Protein AF-A0A9Q1MMI4-F1 (afdb_monomer)

Mean predicted aligned error: 13.61 Å

Radius of gyration: 34.66 Å; Cα contacts (8 Å, |Δi|>4): 756; chains: 1; bounding box: 60×64×100 Å

Sequence (615 aa):
MAESQLVHPPLFTYVSMLALLTLVPPFVILMWYTNVHADGSVLQTFNYLKENGLQGLVDIWPRPTAIAGKIIICYALFEATLQLLLPGKRVEGPISPTGHMPVYKANGMAAYTVTLITYLSLWWFGIFNPTIVYDHLGEILSTLNFGSLIFCLLLYIKGHVAPSSTDHGSSGNIIVDFYWGMELYPRIGKHFDIKVFTNCRFGMISWGVLPITYCIKQYEEYGSLSDSMLVHTIITLVYVTKFFWWEAGYWNTMDIAHDRAGFYICWGCLVFLPCIYTSPGMYLVKHPVNLGLQLAIYILVAGVLCVYINYDCDRQRQEFRRTNGKCLVWGKAPSKIVASYTTTTGETKTSLLLTSGWWGLARHFHYVPEILASFFWSVPALFNHFIPYFYVMYLTVLLFDRAKRDDERCKSKYGKYWKKYCEKVNLAKWEPRHGKFRYRHPWVQYLEVGDIARDCAYRIHALNAYINYETQIEQKIRTRIQEPCMKVSTECGHVLKELALAMKTMTYPLTIKVHTENGKLAAENLKSLLQTNSSWEEIIFSEIIPIATVASLLIDIVSYTTKMVESFDQLATLARFKKTNRFAPARIRTGSWKRKRVTPEQNVEGVHHHVIAVE

InterPro domains:
  IPR001171 Sterol biosynthesis ERG24/DHCR-like [PF01222] (64-426)
  IPR018083 Sterol reductase, conserved site [PS01018] (398-421)

Organism: NCBI:txid402998

Structure (mmCIF, N/CA/C/O backbone):
data_AF-A0A9Q1MMI4-F1
#
_entry.id   AF-A0A9Q1MMI4-F1
#
loop_
_atom_site.group_PDB
_atom_site.id
_atom_site.type_symbol
_atom_site.label_atom_id
_atom_site.label_alt_id
_atom_site.label_comp_id
_atom_site.label_asym_id
_atom_site.label_entity_id
_atom_site.label_seq_id
_atom_site.pdbx_PDB_ins_code
_atom_site.Cartn_x
_atom_site.Cartn_y
_atom_site.Cartn_z
_atom_site.occupancy
_atom_site.B_iso_or_equiv
_atom_site.auth_seq_id
_atom_site.auth_comp_id
_atom_site.auth_asym_id
_atom_site.auth_atom_id
_atom_site.pdbx_PDB_model_num
ATOM 1 N N . MET A 1 1 ? -27.975 21.299 -3.632 1.00 27.45 1 MET A N 1
ATOM 2 C CA . MET A 1 1 ? -26.530 21.554 -3.472 1.00 27.45 1 MET A CA 1
ATOM 3 C C . MET A 1 1 ? -26.266 21.718 -1.989 1.00 27.45 1 MET A C 1
ATOM 5 O O . MET A 1 1 ? -26.581 22.762 -1.444 1.00 27.45 1 MET A O 1
ATOM 9 N N . ALA A 1 2 ? -25.824 20.659 -1.316 1.00 25.64 2 ALA A N 1
ATOM 10 C CA . ALA A 1 2 ? -25.261 20.795 0.020 1.00 25.64 2 ALA A CA 1
ATOM 11 C C . ALA A 1 2 ? -23.767 21.027 -0.195 1.00 25.64 2 ALA A C 1
ATOM 13 O O . ALA A 1 2 ? -23.114 20.167 -0.788 1.00 25.64 2 ALA A O 1
ATOM 14 N N . GLU A 1 3 ? -23.257 22.194 0.194 1.00 29.27 3 GLU A N 1
ATOM 15 C CA . GLU A 1 3 ? -21.817 22.420 0.287 1.00 29.27 3 GLU A CA 1
ATOM 16 C C . GLU A 1 3 ? -21.230 21.280 1.118 1.00 29.27 3 GLU A C 1
ATOM 18 O O . GLU A 1 3 ? -21.530 21.133 2.305 1.00 29.27 3 GLU A O 1
ATOM 23 N N . SER A 1 4 ? -20.442 20.411 0.484 1.00 38.03 4 SER A N 1
ATOM 24 C CA . SER A 1 4 ? -19.660 19.441 1.229 1.00 38.03 4 SER A CA 1
ATOM 25 C C . SER A 1 4 ? -18.675 20.252 2.059 1.00 38.03 4 SER A C 1
ATOM 27 O O . SER A 1 4 ? -17.732 20.816 1.502 1.00 38.03 4 SER A O 1
ATOM 29 N N . GLN A 1 5 ? -18.909 20.360 3.368 1.00 38.91 5 GLN A N 1
ATOM 30 C CA . GLN A 1 5 ? -17.916 20.912 4.278 1.00 38.91 5 GLN A CA 1
ATOM 31 C C . GLN A 1 5 ? -16.628 20.112 4.081 1.00 38.91 5 GLN A C 1
ATOM 33 O O . GLN A 1 5 ? -16.548 18.936 4.442 1.00 38.91 5 GLN A O 1
ATOM 38 N N . LEU A 1 6 ? -15.644 20.729 3.428 1.00 51.38 6 LEU A N 1
ATOM 39 C CA . LEU A 1 6 ? -14.312 20.161 3.325 1.00 51.38 6 LEU A CA 1
ATOM 40 C C . LEU A 1 6 ? -13.791 19.998 4.756 1.00 51.38 6 LEU A C 1
ATOM 42 O O . LEU A 1 6 ? -13.877 20.916 5.568 1.00 51.38 6 LEU A O 1
ATOM 46 N N . VAL A 1 7 ? -13.274 18.810 5.070 1.00 52.81 7 VAL A N 1
ATOM 47 C CA . VAL A 1 7 ? -12.761 18.458 6.409 1.00 52.81 7 VAL A CA 1
ATOM 48 C C . VAL A 1 7 ? -11.604 19.380 6.829 1.00 52.81 7 VAL A C 1
ATOM 50 O O . VAL A 1 7 ? -11.346 19.574 8.016 1.00 52.81 7 VAL A O 1
ATOM 53 N N . HIS A 1 8 ? -10.934 19.987 5.849 1.00 59.34 8 HIS A N 1
ATOM 54 C CA . HIS A 1 8 ? -9.879 20.977 6.020 1.00 59.34 8 HIS A CA 1
ATOM 55 C C . HIS A 1 8 ? -10.260 22.301 5.350 1.00 59.34 8 HIS A C 1
ATOM 57 O O . HIS A 1 8 ? -11.076 22.300 4.423 1.00 59.34 8 HIS A O 1
ATOM 63 N N . PRO A 1 9 ? -9.628 23.424 5.748 1.00 73.19 9 PRO A N 1
ATOM 64 C CA . PRO A 1 9 ? -9.779 24.689 5.044 1.00 73.19 9 PRO A CA 1
ATOM 65 C C . PRO A 1 9 ? -9.600 24.494 3.527 1.00 73.19 9 PRO A C 1
ATOM 67 O O . PRO A 1 9 ? -8.668 23.787 3.119 1.00 73.19 9 PRO A O 1
ATOM 70 N N . PRO A 1 10 ? -10.448 25.107 2.679 1.00 74.44 10 PRO A N 1
ATOM 71 C CA . PRO A 1 10 ? -10.407 24.897 1.233 1.00 74.44 10 PRO A CA 1
ATOM 72 C C . PRO A 1 10 ? -9.009 25.125 0.651 1.00 74.44 10 PRO A C 1
ATOM 74 O O . PRO A 1 10 ? -8.507 24.284 -0.088 1.00 74.44 10 PRO A O 1
ATOM 77 N N . LEU A 1 11 ? -8.328 26.195 1.079 1.00 79.25 11 LEU A N 1
ATOM 78 C CA . LEU A 1 11 ? -6.967 26.521 0.648 1.00 79.25 11 LEU A CA 1
ATOM 79 C C . LEU A 1 11 ? -5.979 25.370 0.884 1.00 79.25 11 LEU A C 1
ATOM 81 O O . LEU A 1 11 ? -5.239 25.006 -0.024 1.00 79.25 11 LEU A O 1
ATOM 85 N N . PHE A 1 12 ? -5.993 24.767 2.075 1.00 81.12 12 PHE A N 1
ATOM 86 C CA . PHE A 1 12 ? -5.095 23.659 2.405 1.00 81.12 12 PHE A CA 1
ATOM 87 C C . PHE A 1 12 ? -5.343 22.446 1.500 1.00 81.12 12 PHE A C 1
ATOM 89 O O . PHE A 1 12 ? -4.400 21.834 0.995 1.00 81.12 12 PHE A O 1
ATOM 96 N N . THR A 1 13 ? -6.618 22.144 1.248 1.00 80.94 13 THR A N 1
ATOM 97 C CA . THR A 1 13 ? -7.044 21.052 0.366 1.00 80.94 13 THR A CA 1
ATOM 98 C C . THR A 1 13 ? -6.541 21.263 -1.066 1.00 80.94 13 THR A C 1
ATOM 100 O O . THR A 1 13 ? -5.926 20.362 -1.636 1.00 80.94 13 THR A O 1
ATOM 103 N N . TYR A 1 14 ? -6.724 22.462 -1.628 1.00 86.81 14 TYR A N 1
ATOM 104 C CA . TYR A 1 14 ? -6.260 22.782 -2.982 1.00 86.81 14 TYR A CA 1
ATOM 105 C C . TYR A 1 14 ? -4.735 22.771 -3.099 1.00 86.81 14 TYR A C 1
ATOM 107 O O . TYR A 1 14 ? -4.199 22.194 -4.044 1.00 86.81 14 TYR A O 1
ATOM 115 N N . VAL A 1 15 ? -4.029 23.361 -2.129 1.00 89.00 15 VAL A N 1
ATOM 116 C CA . VAL A 1 15 ? -2.559 23.373 -2.107 1.00 89.00 15 VAL A CA 1
ATOM 117 C C . VAL A 1 15 ? -2.012 21.949 -2.035 1.00 89.00 15 VAL A C 1
ATOM 119 O O . VAL A 1 15 ? -1.090 21.618 -2.774 1.00 89.00 15 VAL A O 1
ATOM 122 N N . SER A 1 16 ? -2.616 21.076 -1.226 1.00 87.81 16 SER A N 1
ATOM 123 C CA . SER A 1 16 ? -2.219 19.664 -1.154 1.00 87.81 16 SER A CA 1
ATOM 124 C C . SER A 1 16 ? -2.451 18.922 -2.472 1.00 87.81 16 SER A C 1
ATOM 126 O O . SER A 1 16 ? -1.577 18.180 -2.914 1.00 87.81 16 SER A O 1
ATOM 128 N N . MET A 1 17 ? -3.586 19.143 -3.143 1.00 91.94 17 MET A N 1
ATOM 129 C CA . MET A 1 17 ? -3.854 18.535 -4.454 1.00 91.94 17 MET A CA 1
ATOM 130 C C . MET A 1 17 ? -2.852 18.990 -5.511 1.00 91.94 17 MET A C 1
ATOM 132 O O . MET A 1 17 ? -2.297 18.156 -6.222 1.00 91.94 17 MET A O 1
ATOM 136 N N . LEU A 1 18 ? -2.589 20.296 -5.593 1.00 92.69 18 LEU A N 1
ATOM 137 C CA . LEU A 1 18 ? -1.631 20.863 -6.539 1.00 92.69 18 LEU A CA 1
ATOM 138 C C . LEU A 1 18 ? -0.205 20.386 -6.258 1.00 92.69 18 LEU A C 1
ATOM 140 O O . LEU A 1 18 ? 0.510 20.028 -7.193 1.00 92.69 18 LEU A O 1
ATOM 144 N N . ALA A 1 19 ? 0.192 20.304 -4.987 1.00 93.38 19 ALA A N 1
ATOM 145 C CA . ALA A 1 19 ? 1.484 19.748 -4.606 1.00 93.38 19 ALA A CA 1
ATOM 146 C C . ALA A 1 19 ? 1.601 18.284 -5.053 1.00 93.38 19 ALA A C 1
ATOM 148 O O . ALA A 1 19 ? 2.596 17.908 -5.663 1.00 93.38 19 ALA A O 1
ATOM 149 N N . LEU A 1 20 ? 0.569 17.461 -4.842 1.00 92.94 20 LEU A N 1
ATOM 150 C CA . LEU A 1 20 ? 0.594 16.063 -5.279 1.00 92.94 20 LEU A CA 1
ATOM 151 C C . LEU A 1 20 ? 0.597 15.920 -6.810 1.00 92.94 20 LEU A C 1
ATOM 153 O O . LEU A 1 20 ? 1.330 15.093 -7.345 1.00 92.94 20 LEU A O 1
ATOM 157 N N . LEU A 1 21 ? -0.168 16.749 -7.523 1.00 94.19 21 LEU A N 1
ATOM 158 C CA . LEU A 1 21 ? -0.199 16.767 -8.991 1.00 94.19 21 LEU A CA 1
ATOM 159 C C . LEU A 1 21 ? 1.153 17.129 -9.610 1.00 94.19 21 LEU A C 1
ATOM 161 O O . LEU A 1 21 ? 1.510 16.595 -10.656 1.00 94.19 21 LEU A O 1
ATOM 165 N N . THR A 1 22 ? 1.893 18.038 -8.980 1.00 93.06 22 THR A N 1
ATOM 166 C CA . THR A 1 22 ? 3.134 18.593 -9.540 1.00 93.06 22 THR A CA 1
ATOM 167 C C . THR A 1 22 ? 4.393 17.888 -9.044 1.00 93.06 22 THR A C 1
ATOM 169 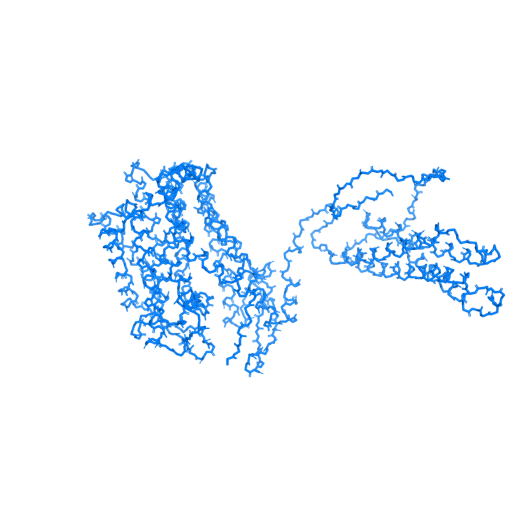O O . THR A 1 22 ? 5.345 17.761 -9.808 1.00 93.06 22 THR A O 1
ATOM 172 N N . LEU A 1 23 ? 4.414 17.396 -7.801 1.00 95.25 23 LEU A N 1
ATOM 173 C CA . LEU A 1 23 ? 5.615 16.819 -7.185 1.00 95.25 23 LEU A CA 1
ATOM 174 C C . LEU A 1 23 ? 5.708 15.298 -7.326 1.00 95.25 23 LEU A C 1
ATOM 176 O O . LEU A 1 23 ? 6.813 14.762 -7.383 1.00 95.25 23 LEU A O 1
ATOM 180 N N . VAL A 1 24 ? 4.581 14.584 -7.396 1.00 96.00 24 VAL A N 1
ATOM 181 C CA . VAL A 1 24 ? 4.601 13.112 -7.434 1.00 96.00 24 VAL A CA 1
ATOM 182 C C . VAL A 1 24 ? 5.086 12.563 -8.789 1.00 96.00 24 VAL A C 1
ATOM 184 O O . VAL A 1 24 ? 5.872 11.612 -8.774 1.00 96.00 24 VAL A O 1
ATOM 187 N N . PRO A 1 25 ? 4.735 13.144 -9.958 1.00 96.00 25 PRO A N 1
ATOM 188 C CA . PRO A 1 25 ? 5.274 12.674 -11.238 1.00 96.00 25 PRO A CA 1
ATOM 189 C C . PRO A 1 25 ? 6.806 12.781 -11.354 1.00 96.00 25 PRO A C 1
ATOM 191 O O . PRO A 1 25 ? 7.426 11.776 -11.716 1.00 96.00 25 PRO A O 1
ATOM 194 N N . PRO A 1 26 ? 7.454 13.908 -10.981 1.00 96.12 26 PRO A N 1
ATOM 195 C CA . PRO A 1 26 ? 8.913 13.968 -10.889 1.00 96.12 26 PRO A CA 1
ATOM 196 C C . PRO A 1 26 ? 9.496 13.042 -9.830 1.00 96.12 26 PRO A C 1
ATOM 198 O O . PRO A 1 26 ? 10.546 12.445 -10.056 1.00 96.12 26 PRO A O 1
ATOM 201 N N . PHE A 1 27 ? 8.811 12.869 -8.698 1.00 96.94 27 PHE A N 1
ATOM 202 C CA . PHE A 1 27 ? 9.264 11.955 -7.657 1.00 96.94 27 PHE A CA 1
ATOM 203 C C . PHE A 1 27 ? 9.399 10.508 -8.160 1.00 96.94 27 PHE A C 1
ATOM 205 O O . PHE A 1 27 ? 10.366 9.841 -7.809 1.00 96.94 27 PHE A O 1
ATOM 212 N N . VAL A 1 28 ? 8.500 10.032 -9.029 1.00 97.69 28 VAL A N 1
ATOM 213 C CA . VAL A 1 28 ? 8.619 8.703 -9.665 1.00 97.69 28 VAL A CA 1
ATOM 214 C C . VAL A 1 28 ? 9.913 8.574 -10.476 1.00 97.69 28 VAL A C 1
ATOM 216 O O . VAL A 1 28 ? 10.613 7.567 -10.364 1.00 97.69 28 VAL A O 1
ATOM 219 N N . ILE A 1 29 ? 10.262 9.599 -11.257 1.00 97.69 29 ILE A N 1
ATOM 220 C CA . ILE A 1 29 ? 11.496 9.610 -12.054 1.00 97.69 29 ILE A CA 1
ATOM 221 C C . ILE A 1 29 ? 12.725 9.649 -11.150 1.00 97.69 29 ILE A C 1
ATOM 223 O O . ILE A 1 29 ? 13.668 8.893 -11.367 1.00 97.69 29 ILE A O 1
ATOM 227 N N . LEU A 1 30 ? 12.687 10.459 -10.090 1.00 97.38 30 LEU A N 1
ATOM 228 C CA . LEU A 1 30 ? 13.745 10.503 -9.082 1.00 97.38 30 LEU A CA 1
ATOM 229 C C . LEU A 1 30 ? 13.938 9.156 -8.395 1.00 97.38 30 LEU A C 1
ATOM 231 O O . LEU A 1 30 ? 15.073 8.744 -8.168 1.00 97.38 30 LEU A O 1
ATOM 235 N N . MET A 1 31 ? 12.847 8.454 -8.090 1.00 97.62 31 MET A N 1
ATOM 236 C CA . MET A 1 31 ? 12.904 7.128 -7.492 1.00 97.62 31 MET A CA 1
ATOM 237 C C . MET A 1 31 ? 13.639 6.159 -8.425 1.00 97.62 31 MET A C 1
ATOM 239 O O . MET A 1 31 ? 14.602 5.509 -8.014 1.00 97.62 31 MET A O 1
ATOM 243 N N . TRP A 1 32 ? 13.220 6.086 -9.692 1.00 98.00 32 TRP A N 1
ATOM 244 C CA . TRP A 1 32 ? 13.869 5.240 -10.694 1.00 98.00 32 TRP A CA 1
ATOM 245 C C . TRP A 1 32 ? 15.351 5.594 -10.865 1.00 98.00 32 TRP A C 1
ATOM 247 O O . TRP A 1 32 ? 16.204 4.715 -10.736 1.00 98.00 32 TRP A O 1
ATOM 257 N N . TYR A 1 33 ? 15.666 6.877 -11.059 1.00 97.94 33 TYR A N 1
ATOM 258 C CA . TYR A 1 33 ? 17.038 7.357 -11.210 1.00 97.94 33 TYR A CA 1
ATOM 259 C C . TYR A 1 33 ? 17.899 6.981 -10.001 1.00 97.94 33 TYR A C 1
ATOM 261 O O . TYR A 1 33 ? 18.999 6.458 -10.162 1.00 97.94 33 TYR A O 1
ATOM 269 N N . THR A 1 34 ? 17.369 7.159 -8.786 1.00 97.69 34 THR A N 1
ATOM 270 C CA . THR A 1 34 ? 18.082 6.809 -7.553 1.00 97.69 34 THR A CA 1
ATOM 271 C C . THR A 1 34 ? 18.471 5.332 -7.548 1.00 97.69 34 THR A C 1
ATOM 273 O O . THR A 1 34 ? 19.608 5.006 -7.234 1.00 97.69 34 THR A O 1
ATOM 276 N N . ASN A 1 35 ? 17.559 4.432 -7.928 1.00 96.88 35 ASN A N 1
ATOM 277 C CA . ASN A 1 35 ? 17.810 2.985 -7.893 1.00 96.88 35 ASN A CA 1
ATOM 278 C C . ASN A 1 35 ? 18.727 2.513 -9.016 1.00 96.88 35 ASN A C 1
ATOM 280 O O . ASN A 1 35 ? 19.557 1.638 -8.796 1.00 96.88 35 ASN A O 1
ATOM 284 N N . VAL A 1 36 ? 18.552 3.061 -10.218 1.00 95.50 36 VAL A N 1
ATOM 285 C CA . VAL A 1 36 ? 19.200 2.537 -11.424 1.00 95.50 36 VAL A CA 1
ATOM 286 C C . VAL A 1 36 ? 20.511 3.259 -11.731 1.00 95.50 36 VAL A C 1
ATOM 288 O O . VAL A 1 36 ? 21.444 2.622 -12.213 1.00 95.50 36 VAL A O 1
ATOM 291 N N . HIS A 1 37 ? 20.618 4.556 -11.448 1.00 95.69 37 HIS A N 1
ATOM 292 C CA . HIS A 1 37 ? 21.757 5.386 -11.857 1.00 95.69 37 HIS A CA 1
ATOM 293 C C . HIS A 1 37 ? 22.574 5.955 -10.695 1.00 95.69 37 HIS A C 1
ATOM 295 O O . HIS A 1 37 ? 23.747 6.249 -10.895 1.00 95.69 37 HIS A O 1
ATOM 301 N N . ALA A 1 38 ? 22.000 6.068 -9.494 1.00 96.12 38 ALA A N 1
ATOM 302 C CA . ALA A 1 38 ? 22.692 6.599 -8.315 1.00 96.12 38 ALA A CA 1
ATOM 303 C C . ALA A 1 38 ? 22.965 5.536 -7.236 1.00 96.12 38 ALA A C 1
ATOM 305 O O . ALA A 1 38 ? 23.003 5.864 -6.051 1.00 96.12 38 ALA A O 1
ATOM 306 N N . ASP A 1 39 ? 23.091 4.263 -7.631 1.00 94.25 39 ASP A N 1
ATOM 307 C CA . ASP A 1 39 ? 23.449 3.137 -6.746 1.00 94.25 39 ASP A CA 1
ATOM 308 C C . ASP A 1 39 ? 22.513 2.963 -5.525 1.00 94.25 39 ASP A C 1
ATOM 310 O O . ASP A 1 39 ? 22.891 2.514 -4.450 1.00 94.25 39 ASP A O 1
ATOM 314 N N . GLY A 1 40 ? 21.256 3.401 -5.648 1.00 94.62 40 GLY A N 1
ATOM 315 C CA . GLY A 1 40 ? 20.288 3.467 -4.548 1.00 94.62 40 GLY A CA 1
ATOM 316 C C . GLY A 1 40 ? 20.571 4.538 -3.486 1.00 94.62 40 GLY A C 1
ATOM 317 O O . GLY A 1 40 ? 19.854 4.619 -2.483 1.00 94.62 40 GLY A O 1
ATOM 318 N N . SER A 1 41 ? 21.570 5.394 -3.697 1.00 96.50 41 SER A N 1
ATOM 319 C CA . SER A 1 41 ? 21.953 6.465 -2.786 1.00 96.50 41 SER A CA 1
ATOM 320 C C . SER A 1 41 ? 21.166 7.758 -3.055 1.00 96.50 41 SER A C 1
ATOM 322 O O . SER A 1 41 ? 21.362 8.485 -4.037 1.00 96.50 41 SER A O 1
ATOM 324 N N . VAL A 1 42 ? 20.322 8.110 -2.083 1.00 95.81 42 VAL A N 1
ATOM 325 C CA . VAL A 1 42 ? 19.590 9.387 -2.050 1.00 95.81 42 VAL A CA 1
ATOM 326 C C . VAL A 1 42 ? 20.550 10.580 -2.002 1.00 95.81 42 VAL A C 1
ATOM 328 O O . VAL A 1 42 ? 20.270 11.612 -2.604 1.00 95.81 42 VAL A O 1
ATOM 331 N N . LEU A 1 43 ? 21.700 10.441 -1.330 1.00 96.38 43 LEU A N 1
ATOM 332 C CA . LEU A 1 43 ? 22.682 11.520 -1.198 1.00 96.38 43 LEU A CA 1
ATOM 333 C C . LEU A 1 43 ? 23.320 11.877 -2.546 1.00 96.38 43 LEU A C 1
ATOM 335 O O . LEU A 1 43 ? 23.412 13.050 -2.882 1.00 96.38 43 LEU A O 1
ATOM 339 N N . GLN A 1 44 ? 23.705 10.873 -3.335 1.00 96.44 44 GLN A N 1
ATOM 340 C CA . GLN A 1 44 ? 24.211 11.068 -4.702 1.00 96.44 44 GLN A CA 1
ATOM 341 C C . GLN A 1 44 ? 23.176 11.771 -5.588 1.00 96.44 44 GLN A C 1
ATOM 343 O O . GLN A 1 44 ? 23.505 12.750 -6.253 1.00 96.44 44 GLN A O 1
ATOM 348 N N . THR A 1 45 ? 21.913 11.335 -5.538 1.00 96.75 45 THR A N 1
ATOM 349 C CA . THR A 1 45 ? 20.827 11.986 -6.289 1.00 96.75 45 THR A CA 1
ATOM 350 C C . THR A 1 45 ? 20.633 13.437 -5.844 1.00 96.75 45 THR A C 1
ATOM 352 O O . THR A 1 45 ? 20.527 14.336 -6.675 1.00 96.75 45 THR A O 1
ATOM 355 N N . PHE A 1 46 ? 20.639 13.694 -4.534 1.00 96.44 46 PHE A N 1
ATOM 356 C CA . PHE A 1 46 ? 20.516 15.042 -3.987 1.00 96.44 46 PHE A CA 1
ATOM 357 C C . PHE A 1 46 ? 21.691 15.945 -4.383 1.00 96.44 46 PHE A C 1
ATOM 359 O O . PHE A 1 46 ? 21.462 17.077 -4.799 1.00 96.44 46 PHE A O 1
ATOM 366 N N . ASN A 1 47 ? 22.930 15.456 -4.291 1.00 97.38 47 ASN A N 1
ATOM 367 C CA . ASN A 1 47 ? 24.120 16.212 -4.680 1.00 97.38 47 ASN A CA 1
ATOM 368 C C . ASN A 1 47 ? 24.091 16.552 -6.172 1.00 97.38 47 ASN A C 1
ATOM 370 O O . ASN A 1 47 ? 24.282 17.711 -6.525 1.00 97.38 47 ASN A O 1
ATOM 374 N N . TYR A 1 48 ? 23.733 15.587 -7.024 1.00 97.00 48 TYR A N 1
ATOM 375 C CA . TYR A 1 48 ? 23.575 15.815 -8.459 1.00 97.00 48 TYR A CA 1
ATOM 376 C C . TYR A 1 48 ? 22.542 16.915 -8.759 1.00 97.00 48 TYR A C 1
ATOM 378 O O . TYR A 1 48 ? 22.815 17.833 -9.533 1.00 97.00 48 TYR A O 1
ATOM 386 N N . LEU A 1 49 ? 21.371 16.877 -8.113 1.00 96.75 49 LEU A N 1
ATOM 387 C CA . LEU A 1 49 ? 20.349 17.920 -8.273 1.00 96.75 49 LEU A CA 1
ATOM 388 C C . LEU A 1 49 ? 20.783 19.266 -7.689 1.00 96.75 49 LEU A C 1
ATOM 390 O O . LEU A 1 49 ? 20.423 20.311 -8.220 1.00 96.75 49 LEU A O 1
ATOM 394 N N . LYS A 1 50 ? 21.545 19.265 -6.594 1.00 96.69 50 LYS A N 1
ATOM 395 C CA . LYS A 1 50 ? 22.072 20.486 -5.980 1.00 96.69 50 LYS A CA 1
ATOM 396 C C . LYS A 1 50 ? 23.092 21.170 -6.890 1.00 96.69 50 LYS A C 1
ATOM 398 O O . LYS A 1 50 ? 23.087 22.393 -6.978 1.00 96.69 50 LYS A O 1
ATOM 403 N N . GLU A 1 51 ? 23.944 20.394 -7.551 1.00 97.06 51 GLU A N 1
ATOM 404 C CA . GLU A 1 51 ? 24.971 20.890 -8.472 1.00 97.06 51 GLU A CA 1
ATOM 405 C C . GLU A 1 51 ? 24.370 21.405 -9.785 1.00 97.06 51 GLU A C 1
ATOM 407 O O . GLU A 1 51 ? 24.787 22.449 -10.279 1.00 97.06 51 GLU A O 1
ATOM 412 N N . ASN A 1 52 ? 23.357 20.718 -10.321 1.00 96.00 52 ASN A N 1
ATOM 413 C CA . ASN A 1 52 ? 22.800 21.003 -11.650 1.00 96.00 52 ASN A CA 1
ATOM 414 C C . ASN A 1 52 ? 21.449 21.750 -11.618 1.00 96.00 52 ASN A C 1
ATOM 416 O O . ASN A 1 52 ? 20.898 22.108 -12.661 1.00 96.00 52 ASN A O 1
ATOM 420 N N . GLY A 1 53 ? 20.880 21.989 -10.434 1.00 93.69 53 GLY A N 1
ATOM 421 C CA . GLY A 1 53 ? 19.600 22.674 -10.254 1.00 93.69 53 GLY A CA 1
ATOM 422 C C . GLY A 1 53 ? 18.447 22.021 -11.027 1.00 93.69 53 GLY A C 1
ATOM 423 O O . GLY A 1 53 ? 18.331 20.798 -11.115 1.00 93.69 53 GLY A O 1
ATOM 424 N N . LEU A 1 54 ? 17.579 22.853 -11.614 1.00 91.69 54 LEU A N 1
ATOM 425 C CA . LEU A 1 54 ? 16.461 22.387 -12.447 1.00 91.69 54 LEU A CA 1
ATOM 426 C C . LEU A 1 54 ? 16.927 21.670 -13.719 1.00 91.69 54 LEU A C 1
ATOM 428 O O . LEU A 1 54 ? 16.228 20.772 -14.184 1.00 91.69 54 LEU A O 1
ATOM 432 N N . GLN A 1 55 ? 18.094 22.035 -14.260 1.00 94.88 55 GLN A N 1
ATOM 433 C CA . GLN A 1 55 ? 18.643 21.368 -15.437 1.00 94.88 55 GLN A CA 1
ATOM 434 C C . GLN A 1 55 ? 18.965 19.907 -15.119 1.00 94.88 55 GLN A C 1
ATOM 436 O O . GLN A 1 55 ? 18.593 19.035 -15.891 1.00 94.88 55 GLN A O 1
ATOM 441 N N . GLY A 1 56 ? 19.489 19.625 -13.921 1.00 94.31 56 GLY A N 1
ATOM 442 C CA . GLY A 1 56 ? 19.689 18.253 -13.456 1.00 94.31 56 GLY A CA 1
ATOM 443 C C . GLY A 1 56 ? 18.404 17.421 -13.470 1.00 94.31 56 GLY A C 1
ATOM 444 O O . GLY A 1 56 ? 18.421 16.272 -13.895 1.00 94.31 56 GLY A O 1
ATOM 445 N N . LEU A 1 57 ? 17.261 17.992 -13.070 1.00 93.62 57 LEU A N 1
ATOM 446 C CA . LEU A 1 57 ? 15.977 17.280 -13.135 1.00 93.62 57 LEU A CA 1
ATOM 447 C C . LEU A 1 57 ? 15.541 16.993 -14.583 1.00 93.62 57 LEU A C 1
ATOM 449 O O . LEU A 1 57 ? 14.949 15.949 -14.849 1.00 93.62 57 LEU A O 1
ATOM 453 N N . VAL A 1 58 ? 15.819 17.912 -15.509 1.00 95.12 58 VAL A N 1
ATOM 454 C CA . VAL A 1 58 ? 15.548 17.725 -16.942 1.00 95.12 58 VAL A CA 1
ATOM 455 C C . VAL A 1 58 ? 16.473 16.660 -17.534 1.00 95.12 58 VAL A C 1
ATOM 457 O O . VAL A 1 58 ? 16.013 15.828 -18.312 1.00 95.12 58 VAL A O 1
ATOM 460 N N . ASP A 1 59 ? 17.743 16.651 -17.133 1.00 94.94 59 ASP A N 1
ATOM 461 C CA . ASP A 1 59 ? 18.771 15.748 -17.652 1.00 94.94 59 ASP A CA 1
ATOM 462 C C . ASP A 1 59 ? 18.532 14.293 -17.235 1.00 94.94 59 ASP A C 1
ATOM 464 O O . ASP A 1 59 ? 18.729 13.381 -18.037 1.00 94.94 59 ASP A O 1
ATOM 468 N N . ILE A 1 60 ? 18.045 14.057 -16.010 1.00 96.00 60 ILE A N 1
ATOM 469 C CA . ILE A 1 60 ? 17.691 12.700 -15.565 1.00 96.00 60 ILE A CA 1
ATOM 470 C C . ILE A 1 60 ? 16.383 12.191 -16.167 1.00 96.00 60 ILE A C 1
ATOM 472 O O . ILE A 1 60 ? 16.100 11.002 -16.042 1.00 96.00 60 ILE A O 1
ATOM 476 N N . TRP A 1 61 ? 15.550 13.061 -16.748 1.00 97.12 61 TRP A N 1
ATOM 477 C CA . TRP A 1 61 ? 14.214 12.692 -17.203 1.00 97.12 61 TRP A CA 1
ATOM 478 C C . TRP A 1 61 ? 14.275 12.005 -18.573 1.00 97.12 61 TRP A C 1
ATOM 480 O O . TRP A 1 61 ? 14.474 12.674 -19.593 1.00 97.12 61 TRP A O 1
ATOM 490 N N . PRO A 1 62 ? 14.021 10.686 -18.666 1.00 96.44 62 PRO A N 1
ATOM 491 C CA . PRO A 1 62 ? 14.116 9.988 -19.940 1.00 96.44 62 PRO A CA 1
ATOM 492 C C . PRO A 1 62 ? 13.015 10.467 -20.880 1.00 96.44 62 PRO A C 1
ATOM 494 O O . PRO A 1 62 ? 11.853 10.600 -20.483 1.00 96.44 62 PRO A O 1
ATOM 497 N N . ARG A 1 63 ? 13.340 10.723 -22.145 1.00 95.69 63 ARG A N 1
ATOM 498 C CA . ARG A 1 63 ? 12.316 11.111 -23.120 1.00 95.69 63 ARG A CA 1
ATOM 499 C C . ARG A 1 63 ? 11.443 9.900 -23.464 1.00 95.69 63 ARG A C 1
ATOM 501 O O . ARG A 1 63 ? 11.981 8.806 -23.611 1.00 95.69 63 ARG A O 1
ATOM 508 N N . PRO A 1 64 ? 10.118 10.065 -23.622 1.00 95.62 64 PRO A N 1
ATOM 509 C CA . PRO A 1 64 ? 9.266 8.998 -24.135 1.00 95.62 64 PRO A CA 1
ATOM 510 C C . PRO A 1 64 ? 9.780 8.473 -25.481 1.00 95.62 64 PRO A C 1
ATOM 512 O O . PRO A 1 64 ? 10.054 9.259 -26.391 1.00 95.62 64 PRO A O 1
ATOM 515 N N . THR A 1 65 ? 9.893 7.153 -25.618 1.00 96.94 65 THR A N 1
ATOM 516 C CA . THR A 1 65 ? 10.387 6.501 -26.839 1.00 96.94 65 THR A CA 1
ATOM 517 C C . THR A 1 65 ? 9.320 5.622 -27.480 1.00 96.94 65 THR A C 1
ATOM 519 O O . THR A 1 65 ? 8.372 5.160 -26.839 1.00 96.94 65 THR A O 1
ATOM 522 N N . ALA A 1 66 ? 9.488 5.340 -28.775 1.00 97.00 66 ALA A N 1
ATOM 523 C CA . ALA A 1 66 ? 8.611 4.415 -29.488 1.00 97.00 66 ALA A CA 1
ATOM 524 C C . ALA A 1 66 ? 8.704 2.979 -28.938 1.00 97.00 66 ALA A C 1
ATOM 526 O O . ALA A 1 66 ? 7.727 2.239 -29.016 1.00 97.00 66 ALA A O 1
ATOM 527 N N . ILE A 1 67 ? 9.855 2.584 -28.380 1.00 97.19 67 ILE A N 1
ATOM 528 C CA . ILE A 1 67 ? 10.051 1.262 -27.765 1.00 97.19 67 ILE A CA 1
ATOM 529 C C . ILE A 1 67 ? 9.206 1.160 -26.495 1.00 97.19 67 ILE A C 1
ATOM 531 O O . ILE A 1 67 ? 8.367 0.264 -26.397 1.00 97.19 67 ILE A O 1
ATOM 535 N N . ALA A 1 68 ? 9.345 2.124 -25.580 1.00 97.88 68 ALA A N 1
ATOM 536 C CA . ALA A 1 68 ? 8.531 2.199 -24.372 1.00 97.88 68 ALA A CA 1
ATOM 537 C C . ALA A 1 68 ? 7.029 2.231 -24.699 1.00 97.88 68 ALA A C 1
ATOM 539 O O . ALA A 1 68 ? 6.251 1.457 -24.141 1.00 97.88 68 ALA A O 1
ATOM 540 N N . GLY A 1 69 ? 6.626 3.058 -25.672 1.00 97.94 69 GLY A N 1
ATOM 541 C CA . GLY A 1 69 ? 5.244 3.123 -26.149 1.00 97.94 69 GLY A CA 1
ATOM 542 C C . GLY A 1 69 ? 4.719 1.780 -26.667 1.00 97.94 69 GLY A C 1
ATOM 54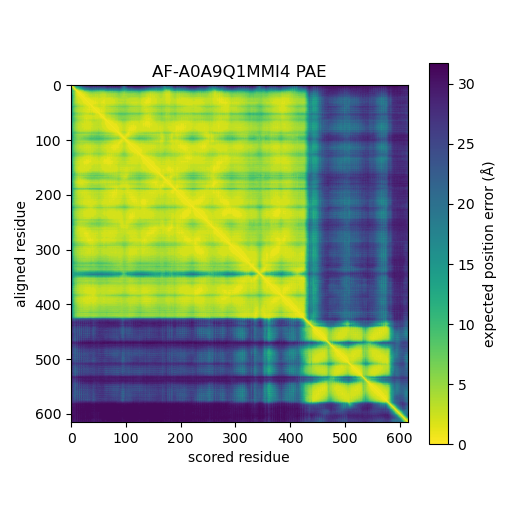3 O O . GLY A 1 69 ? 3.618 1.375 -26.298 1.00 97.94 69 GLY A O 1
ATOM 544 N N . LYS A 1 70 ? 5.509 1.049 -27.468 1.00 97.81 70 LYS A N 1
ATOM 545 C CA . LYS A 1 70 ? 5.144 -0.294 -27.953 1.00 97.81 70 LYS A CA 1
ATOM 546 C C . LYS A 1 70 ? 4.964 -1.284 -26.804 1.00 97.81 70 LYS A C 1
ATOM 548 O O . LYS A 1 70 ? 3.959 -1.985 -26.789 1.00 97.81 70 LYS A O 1
ATOM 553 N N . ILE A 1 71 ? 5.888 -1.320 -25.841 1.00 97.94 71 ILE A N 1
ATOM 554 C CA . ILE A 1 71 ? 5.801 -2.215 -24.674 1.00 97.94 71 ILE A CA 1
ATOM 555 C C . ILE A 1 71 ? 4.507 -1.945 -23.897 1.00 97.94 71 ILE A C 1
ATOM 557 O O . ILE A 1 71 ? 3.732 -2.868 -23.647 1.00 97.94 71 ILE A O 1
ATOM 561 N N . ILE A 1 72 ? 4.236 -0.674 -23.583 1.00 98.38 72 ILE A N 1
ATOM 562 C CA . ILE A 1 72 ? 3.045 -0.257 -22.834 1.00 98.38 72 ILE A CA 1
ATOM 563 C C . ILE A 1 72 ? 1.765 -0.616 -23.590 1.00 98.38 72 ILE A C 1
ATOM 565 O O . ILE A 1 72 ? 0.855 -1.190 -22.998 1.00 98.38 72 ILE A O 1
ATOM 569 N N . ILE A 1 73 ? 1.680 -0.292 -24.885 1.00 98.31 73 ILE A N 1
ATOM 570 C CA . ILE A 1 73 ? 0.479 -0.537 -25.693 1.00 98.31 73 ILE A CA 1
ATOM 571 C C . ILE A 1 73 ? 0.239 -2.038 -25.862 1.00 98.31 73 ILE A C 1
ATOM 573 O O . ILE A 1 73 ? -0.888 -2.486 -25.666 1.00 98.31 73 ILE A O 1
ATOM 577 N N . CYS A 1 74 ? 1.270 -2.827 -26.176 1.00 97.94 74 CYS A N 1
ATOM 578 C CA . CYS A 1 74 ? 1.137 -4.279 -26.300 1.00 97.94 74 CYS A CA 1
ATOM 579 C C . CYS A 1 74 ? 0.655 -4.908 -24.989 1.00 97.94 74 CYS A C 1
ATOM 581 O O . CYS A 1 74 ? -0.291 -5.693 -25.006 1.00 97.94 74 CYS A O 1
ATOM 583 N N . TYR A 1 75 ? 1.245 -4.518 -23.856 1.00 98.38 75 TYR A N 1
ATOM 584 C CA . TYR A 1 75 ? 0.816 -4.981 -22.538 1.00 98.38 75 TYR A CA 1
ATOM 585 C C . TYR A 1 75 ? -0.624 -4.548 -22.216 1.00 98.38 75 TYR A C 1
ATOM 587 O O . TYR A 1 75 ? -1.454 -5.379 -21.855 1.00 98.38 75 TYR A O 1
ATOM 595 N N . ALA A 1 76 ? -0.965 -3.272 -22.427 1.00 98.44 76 ALA A N 1
ATOM 596 C CA . ALA A 1 76 ? -2.309 -2.747 -22.190 1.00 98.44 76 ALA A CA 1
ATOM 597 C C . ALA A 1 76 ? -3.373 -3.469 -23.027 1.00 98.44 76 ALA A C 1
ATOM 599 O O . ALA A 1 76 ? -4.429 -3.826 -22.507 1.00 98.44 76 ALA A O 1
ATOM 600 N N . LEU A 1 77 ? -3.101 -3.691 -24.316 1.00 98.50 77 LEU A N 1
ATOM 601 C CA . LEU A 1 77 ? -4.007 -4.394 -25.222 1.00 98.50 77 LEU A CA 1
ATOM 602 C C . LEU A 1 77 ? -4.150 -5.866 -24.843 1.00 98.50 77 LEU A C 1
ATOM 604 O O . LEU A 1 77 ? -5.264 -6.391 -24.879 1.00 98.50 77 LEU A O 1
ATOM 608 N N . PHE A 1 78 ? -3.058 -6.522 -24.449 1.00 98.56 78 PHE A N 1
ATOM 609 C CA . PHE A 1 78 ? -3.092 -7.897 -23.966 1.00 98.56 78 PHE A CA 1
ATOM 610 C C . PHE A 1 78 ? -3.981 -8.013 -22.721 1.00 98.56 78 PHE A C 1
ATOM 612 O O . PHE A 1 78 ? -4.952 -8.769 -22.723 1.00 98.56 78 PHE A O 1
ATOM 619 N N . GLU A 1 79 ? -3.754 -7.176 -21.710 1.00 98.56 79 GLU A N 1
ATOM 620 C CA . GLU A 1 79 ? -4.550 -7.169 -20.480 1.00 98.56 79 GLU A CA 1
ATOM 621 C C . GLU A 1 79 ? -6.018 -6.786 -20.708 1.00 98.56 79 GLU A C 1
ATOM 623 O O . GLU A 1 79 ? -6.931 -7.377 -20.120 1.00 98.56 79 GLU A O 1
ATOM 628 N N . ALA A 1 80 ? -6.282 -5.836 -21.608 1.00 98.25 80 ALA A N 1
ATOM 629 C CA . ALA A 1 80 ? -7.641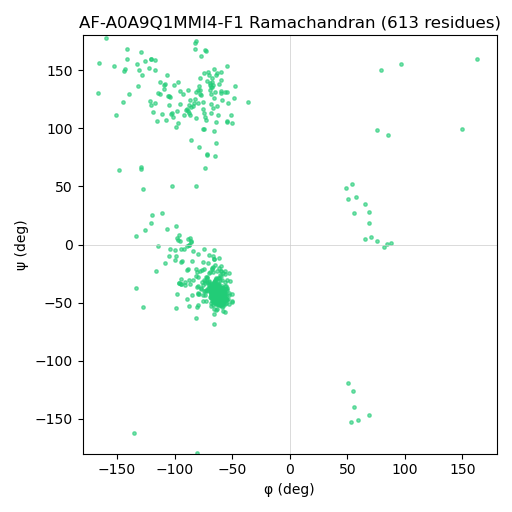 -5.464 -21.992 1.00 98.25 80 ALA A CA 1
ATOM 630 C C . ALA A 1 80 ? -8.362 -6.629 -22.686 1.00 98.25 80 ALA A C 1
ATOM 632 O O . ALA A 1 80 ? -9.536 -6.898 -22.410 1.00 98.25 80 ALA A O 1
ATOM 633 N N . THR A 1 81 ? -7.642 -7.358 -23.542 1.00 98.38 81 THR A N 1
ATOM 634 C CA . THR A 1 81 ? -8.139 -8.560 -24.218 1.00 98.38 81 THR A CA 1
ATOM 635 C C . THR A 1 81 ? -8.473 -9.643 -23.199 1.00 98.38 81 THR A C 1
ATOM 637 O O . THR A 1 81 ? -9.574 -10.191 -23.237 1.00 98.38 81 THR A O 1
ATOM 640 N N . LEU A 1 82 ? -7.598 -9.905 -22.225 1.00 98.31 82 LEU A N 1
ATOM 641 C CA . LEU A 1 82 ? -7.871 -10.877 -21.164 1.00 98.31 82 LEU A CA 1
ATOM 642 C C . LEU A 1 82 ? -9.062 -10.460 -20.291 1.00 98.31 82 LEU A C 1
ATOM 644 O O . LEU A 1 82 ? -9.936 -11.284 -20.004 1.00 98.31 82 LEU A O 1
ATOM 648 N N . GLN A 1 83 ? -9.169 -9.176 -19.928 1.00 97.56 83 GLN A N 1
ATOM 649 C CA . GLN A 1 83 ? -10.325 -8.655 -19.195 1.00 97.56 83 GLN A CA 1
ATOM 650 C C . GLN A 1 83 ? -11.633 -8.930 -19.943 1.00 97.56 83 GLN A C 1
ATOM 652 O O . GLN A 1 83 ? -12.605 -9.370 -19.323 1.00 97.56 83 GLN A O 1
ATOM 657 N N . LEU A 1 84 ? -11.675 -8.716 -21.259 1.00 96.69 84 LEU A N 1
ATOM 658 C CA . LEU A 1 84 ? -12.885 -8.875 -22.068 1.00 96.69 84 LEU A CA 1
ATOM 659 C C . LEU A 1 84 ? -13.193 -10.327 -22.434 1.00 96.69 84 LEU A C 1
ATOM 661 O O . LEU A 1 84 ? -14.350 -10.734 -22.318 1.00 96.69 84 LEU A O 1
ATOM 665 N N . LEU A 1 85 ? -12.189 -11.118 -22.807 1.00 96.75 85 LEU A N 1
ATOM 666 C CA . LEU A 1 85 ? -12.392 -12.435 -23.410 1.00 96.75 85 LEU A CA 1
ATOM 667 C C . LEU A 1 85 ? -12.355 -13.586 -22.406 1.00 96.75 85 LEU A C 1
ATOM 669 O O . LEU A 1 85 ? -13.110 -14.542 -22.571 1.00 96.75 85 LEU A O 1
ATOM 673 N N . LEU A 1 86 ? -11.547 -13.512 -21.339 1.00 97.31 86 LEU A N 1
ATOM 674 C CA . LEU A 1 86 ? -11.477 -14.630 -20.394 1.00 97.31 86 LEU A CA 1
ATOM 675 C C . LEU A 1 86 ? -12.804 -14.806 -19.643 1.00 97.31 86 LEU A C 1
ATOM 677 O O . LEU A 1 86 ? -13.382 -13.806 -19.187 1.00 97.31 86 LEU A O 1
ATOM 681 N N . PRO A 1 87 ? -13.279 -16.051 -19.462 1.00 96.31 87 PRO A N 1
ATOM 682 C CA . PRO A 1 87 ? -14.488 -16.323 -18.701 1.00 96.31 87 PRO A CA 1
ATOM 683 C C . PRO A 1 87 ? -14.284 -15.964 -17.226 1.00 96.31 87 PRO A C 1
ATOM 685 O O . PRO A 1 87 ? -13.180 -16.023 -16.688 1.00 96.31 87 PRO A O 1
ATOM 688 N N . GLY A 1 88 ? -15.366 -15.588 -16.555 1.00 95.00 88 GLY A N 1
ATOM 689 C CA . GLY A 1 88 ? -15.338 -15.246 -15.139 1.00 95.00 88 GLY A CA 1
ATOM 690 C C . GLY A 1 88 ? -16.738 -15.192 -14.560 1.00 95.00 88 GLY A C 1
ATOM 691 O O . GLY A 1 88 ? -17.715 -14.987 -15.282 1.00 95.00 88 GLY A O 1
ATOM 692 N N . LYS A 1 89 ? -16.845 -15.379 -13.245 1.00 95.25 89 LYS A N 1
ATOM 693 C CA . LYS A 1 89 ? -18.139 -15.313 -12.558 1.00 95.25 89 LYS A CA 1
ATOM 694 C C . LYS A 1 89 ? -18.647 -13.872 -12.561 1.00 95.25 89 LYS A C 1
ATOM 696 O O . LYS A 1 89 ? -17.873 -12.942 -12.331 1.00 95.25 89 LYS A O 1
ATOM 701 N N . ARG A 1 90 ? -19.947 -13.686 -12.793 1.00 95.56 90 ARG A N 1
ATOM 702 C CA . ARG A 1 90 ? -20.606 -12.390 -12.601 1.00 95.56 90 ARG A CA 1
ATOM 703 C C . ARG A 1 90 ? -20.638 -12.073 -11.107 1.00 95.56 90 ARG A C 1
ATOM 705 O O . ARG A 1 90 ? -21.067 -12.910 -10.318 1.00 95.56 90 ARG A O 1
ATOM 712 N N . VAL A 1 91 ? -20.203 -10.876 -10.737 1.00 94.56 91 VAL A N 1
ATOM 713 C CA . VAL A 1 91 ? -20.202 -10.393 -9.352 1.00 94.56 91 VAL A CA 1
ATOM 714 C C . VAL A 1 91 ? -20.802 -8.999 -9.313 1.00 94.56 91 VAL A C 1
ATOM 716 O O . VAL A 1 91 ? -20.495 -8.155 -10.154 1.00 94.56 91 VAL A O 1
ATOM 719 N N . GLU A 1 92 ? -21.664 -8.769 -8.335 1.00 94.38 92 GLU A N 1
ATOM 720 C CA . GLU A 1 92 ? -22.282 -7.471 -8.092 1.00 94.38 92 GLU A CA 1
ATOM 721 C C . GLU A 1 92 ? -21.444 -6.697 -7.078 1.00 94.38 92 GLU A C 1
ATOM 723 O O . GLU A 1 92 ? -21.049 -7.232 -6.038 1.00 94.38 92 GLU A O 1
ATOM 728 N N . GLY A 1 93 ? -21.117 -5.453 -7.419 1.00 91.56 93 GLY A N 1
ATOM 729 C CA . GLY A 1 93 ? -20.443 -4.532 -6.519 1.00 91.56 93 GLY A CA 1
ATOM 730 C C . GLY A 1 93 ? -21.406 -3.869 -5.531 1.00 91.56 93 GLY A C 1
ATOM 731 O O . GLY A 1 93 ? -22.611 -4.127 -5.545 1.00 91.56 93 GLY A O 1
ATOM 732 N N . PRO A 1 94 ? -20.886 -2.996 -4.657 1.00 89.31 94 PRO A N 1
ATOM 733 C CA . PRO A 1 94 ? -21.709 -2.282 -3.694 1.00 89.31 94 PRO A CA 1
ATOM 734 C C . PRO A 1 94 ? -22.638 -1.276 -4.384 1.00 89.31 94 PRO A C 1
ATOM 736 O O . PRO A 1 94 ? -22.250 -0.601 -5.337 1.00 89.31 94 PRO A O 1
ATOM 739 N N . ILE A 1 95 ? -23.855 -1.144 -3.853 1.00 89.19 95 ILE A N 1
ATOM 740 C CA . ILE A 1 95 ? -24.828 -0.145 -4.307 1.00 89.19 95 ILE A CA 1
ATOM 741 C C . ILE A 1 95 ? -24.287 1.254 -3.992 1.00 89.19 95 ILE A C 1
ATOM 743 O O . ILE A 1 95 ? -23.926 1.550 -2.847 1.00 89.19 95 ILE A O 1
ATOM 747 N N . SER A 1 96 ? -24.227 2.106 -5.010 1.00 89.69 96 SER A N 1
ATOM 748 C CA . SER A 1 96 ? -23.772 3.487 -4.898 1.00 89.69 96 SER A CA 1
ATOM 749 C C . SER A 1 96 ? -24.802 4.377 -4.183 1.00 89.69 96 SER A C 1
ATOM 751 O O . SER A 1 96 ? -25.972 4.005 -4.054 1.00 89.69 96 SER A O 1
ATOM 753 N N . PRO A 1 97 ? -24.425 5.597 -3.752 1.00 83.31 97 PRO A N 1
ATOM 754 C CA . PRO A 1 97 ? -25.380 6.560 -3.199 1.00 83.31 97 PRO A CA 1
ATOM 755 C C . PRO A 1 97 ? -26.532 6.924 -4.146 1.00 83.31 97 PRO A C 1
ATOM 757 O O . PRO A 1 97 ? -27.588 7.326 -3.668 1.00 83.31 97 PRO A O 1
ATOM 760 N N . THR A 1 98 ? -26.349 6.780 -5.466 1.00 86.44 98 THR A N 1
ATOM 761 C CA . THR A 1 98 ? -27.408 7.033 -6.460 1.00 86.44 98 THR A CA 1
ATOM 762 C C . THR A 1 98 ? -28.285 5.804 -6.729 1.00 86.44 98 THR A C 1
ATOM 764 O O . THR A 1 98 ? -29.227 5.882 -7.511 1.00 86.44 98 THR A O 1
ATOM 767 N N . GLY A 1 99 ? -28.012 4.674 -6.065 1.00 86.31 99 GLY A N 1
ATOM 768 C CA . GLY A 1 99 ? -28.758 3.422 -6.212 1.00 86.31 99 GLY A CA 1
ATOM 769 C C . GLY A 1 99 ? -28.255 2.509 -7.333 1.00 86.31 99 GLY A C 1
ATOM 770 O O . GLY A 1 99 ? -28.811 1.430 -7.531 1.00 86.31 99 GLY A O 1
ATOM 771 N N . HIS A 1 100 ? -27.198 2.893 -8.051 1.00 89.88 100 HIS A N 1
ATOM 772 C CA . HIS A 1 100 ? -26.612 2.078 -9.111 1.00 89.88 100 HIS A CA 1
ATOM 773 C C . HIS A 1 100 ? -25.723 0.965 -8.532 1.00 89.88 100 HIS A C 1
ATOM 775 O O . HIS A 1 100 ? -24.943 1.177 -7.603 1.00 89.88 100 HIS A O 1
ATOM 781 N N . MET A 1 101 ? -25.851 -0.245 -9.081 1.00 92.56 101 MET A N 1
ATOM 782 C CA . MET A 1 101 ? -25.085 -1.421 -8.671 1.00 92.56 101 MET A CA 1
ATOM 783 C C . MET A 1 101 ? -24.186 -1.883 -9.826 1.00 92.56 101 MET A C 1
ATOM 785 O O . MET A 1 101 ? -24.693 -2.451 -10.799 1.00 92.56 101 MET A O 1
ATOM 789 N N . PRO A 1 102 ? -22.863 -1.654 -9.753 1.00 92.88 102 PRO A N 1
ATOM 790 C CA . PRO A 1 102 ? -21.961 -2.038 -10.826 1.00 92.88 102 PRO A CA 1
ATOM 791 C C . PRO A 1 102 ? -21.824 -3.561 -10.899 1.00 92.88 102 PRO A C 1
ATOM 793 O O . PRO A 1 102 ? -21.834 -4.268 -9.890 1.00 92.88 102 PRO A O 1
ATOM 796 N N . VAL A 1 103 ? -21.661 -4.072 -12.118 1.00 94.31 103 VAL A N 1
ATOM 797 C CA . VAL A 1 103 ? -21.483 -5.502 -12.384 1.00 94.31 103 VAL A CA 1
ATOM 798 C C . VAL A 1 103 ? -20.088 -5.745 -12.941 1.00 94.31 103 VAL A C 1
ATOM 800 O O . VAL A 1 103 ? -19.664 -5.100 -13.908 1.00 94.31 103 VAL A O 1
ATOM 803 N N . TYR A 1 104 ? -19.398 -6.713 -12.351 1.00 95.12 104 TYR A N 1
ATOM 804 C CA . TYR A 1 104 ? -18.036 -7.094 -12.693 1.00 95.12 104 TYR A CA 1
ATOM 805 C C . TYR A 1 104 ? -17.953 -8.556 -13.129 1.00 95.12 104 TYR A C 1
ATOM 807 O O . TYR A 1 104 ? -18.817 -9.382 -12.817 1.00 95.12 104 TYR A O 1
ATOM 815 N N . LYS A 1 105 ? -16.877 -8.874 -13.852 1.00 95.31 105 LYS A N 1
ATOM 816 C CA . LYS A 1 105 ? -16.513 -10.235 -14.244 1.00 95.31 105 LYS A CA 1
ATOM 817 C C . LYS A 1 105 ? -15.247 -10.639 -13.491 1.00 95.31 105 LYS A C 1
ATOM 819 O O . LYS A 1 105 ? -14.181 -10.084 -13.736 1.00 95.31 105 LYS A O 1
ATOM 824 N N . ALA A 1 106 ? -15.374 -11.598 -12.579 1.00 95.56 106 ALA A N 1
ATOM 825 C CA . ALA A 1 106 ? -14.273 -12.119 -11.771 1.00 95.56 106 ALA A CA 1
ATOM 826 C C . ALA A 1 106 ? -13.427 -13.097 -12.586 1.00 95.56 106 ALA A C 1
ATOM 828 O O . ALA A 1 106 ? -13.653 -14.308 -12.558 1.00 95.56 106 ALA A O 1
ATOM 829 N N . ASN A 1 107 ? -12.491 -12.540 -13.353 1.00 97.12 107 ASN A N 1
ATOM 830 C CA . ASN A 1 107 ? -11.514 -13.270 -14.156 1.00 97.12 107 ASN A CA 1
ATOM 831 C C . ASN A 1 107 ? -10.062 -12.854 -13.862 1.00 97.12 107 ASN A C 1
ATOM 833 O O . ASN A 1 107 ? -9.173 -13.234 -14.617 1.00 97.12 107 ASN A O 1
ATOM 837 N N . GLY A 1 108 ? -9.799 -12.100 -12.788 1.00 96.88 108 GLY A N 1
ATOM 838 C CA . GLY A 1 108 ? -8.465 -11.575 -12.490 1.00 96.88 108 GLY A CA 1
ATOM 839 C C . GLY A 1 108 ? -7.426 -12.661 -12.248 1.00 96.88 108 GLY A C 1
ATOM 840 O O . GLY A 1 108 ? -6.344 -12.583 -12.811 1.00 96.88 108 GLY A O 1
ATOM 841 N N . MET A 1 109 ? -7.766 -13.722 -11.508 1.00 97.19 109 MET A N 1
ATOM 842 C CA . MET A 1 109 ? -6.845 -14.850 -11.294 1.00 97.19 109 MET A CA 1
ATOM 843 C C . MET A 1 109 ? -6.490 -15.571 -12.603 1.00 97.19 109 MET A C 1
ATOM 845 O O . MET A 1 109 ? -5.337 -15.948 -12.811 1.00 97.19 109 MET A O 1
ATOM 849 N N . ALA A 1 110 ? -7.465 -15.735 -13.503 1.00 98.06 110 ALA A N 1
ATOM 850 C CA . ALA A 1 110 ? -7.226 -16.330 -14.815 1.00 98.06 110 ALA A CA 1
ATOM 851 C C . ALA A 1 110 ? -6.350 -15.415 -15.682 1.00 98.06 110 ALA A C 1
ATOM 853 O O . ALA A 1 110 ? -5.377 -15.893 -16.253 1.00 98.06 110 ALA A O 1
ATOM 854 N N . ALA A 1 111 ? -6.653 -14.111 -15.723 1.00 98.44 111 ALA A N 1
ATOM 855 C CA . ALA A 1 111 ? -5.859 -13.125 -16.453 1.00 98.44 111 ALA A CA 1
ATOM 856 C C . ALA A 1 111 ? -4.411 -13.107 -15.956 1.00 98.44 111 ALA A C 1
ATOM 858 O O . ALA A 1 111 ? -3.504 -13.358 -16.735 1.00 98.44 111 ALA A O 1
ATOM 859 N N . TYR A 1 112 ? -4.213 -12.963 -14.645 1.00 98.50 112 TYR A N 1
ATOM 860 C CA . TYR A 1 112 ? -2.899 -12.980 -14.010 1.00 98.50 112 TYR A CA 1
ATOM 861 C C . TYR A 1 112 ? -2.091 -14.239 -14.350 1.00 98.50 112 TYR A C 1
ATOM 863 O O . TYR A 1 112 ? -0.937 -14.149 -14.762 1.00 98.50 112 TYR A O 1
ATOM 871 N N . THR A 1 113 ? -2.712 -15.417 -14.242 1.00 98.38 113 THR A N 1
ATOM 872 C CA . THR A 1 113 ? -2.052 -16.694 -14.551 1.00 98.38 113 THR A CA 1
ATOM 873 C C . THR A 1 113 ? -1.658 -16.780 -16.026 1.00 98.38 113 THR A C 1
ATOM 875 O O . THR A 1 113 ? -0.529 -17.150 -16.340 1.00 98.38 113 THR A O 1
ATOM 878 N N . VAL A 1 114 ? -2.567 -16.410 -16.936 1.00 98.62 114 VAL A N 1
ATOM 879 C CA . VAL A 1 114 ? -2.299 -16.400 -18.381 1.00 98.62 114 VAL A CA 1
ATOM 880 C C . VAL A 1 114 ? -1.180 -15.417 -18.714 1.00 98.62 114 VAL A C 1
ATOM 882 O O . VAL A 1 114 ? -0.292 -15.775 -19.485 1.00 98.62 114 VAL A O 1
ATOM 885 N N . THR A 1 115 ? -1.163 -14.228 -18.107 1.00 98.62 115 THR A N 1
ATOM 886 C CA . THR A 1 115 ? -0.093 -13.244 -18.301 1.00 98.62 115 THR A CA 1
ATOM 887 C C . THR A 1 115 ? 1.255 -13.788 -17.860 1.00 98.62 115 THR A C 1
ATOM 889 O O . THR A 1 115 ? 2.193 -13.752 -18.652 1.00 98.62 115 THR A O 1
ATOM 892 N N . LEU A 1 116 ? 1.366 -14.351 -16.652 1.00 98.38 116 LEU A N 1
ATOM 893 C CA . LEU A 1 116 ? 2.639 -14.891 -16.166 1.00 98.38 116 LEU A CA 1
ATOM 894 C C . LEU A 1 116 ? 3.149 -16.054 -17.024 1.00 98.38 116 LEU A C 1
ATOM 896 O O . LEU A 1 116 ? 4.323 -16.072 -17.392 1.00 98.38 116 LEU A O 1
ATOM 900 N N . ILE A 1 117 ? 2.271 -17.000 -17.377 1.00 98.38 117 ILE A N 1
ATOM 901 C CA . ILE A 1 117 ? 2.634 -18.134 -18.237 1.00 98.38 117 ILE A CA 1
ATOM 902 C C . ILE A 1 117 ? 3.076 -17.633 -19.609 1.00 98.38 117 ILE A C 1
ATOM 904 O O . ILE A 1 117 ? 4.102 -18.082 -20.113 1.00 98.38 117 ILE A O 1
ATOM 908 N N . THR A 1 118 ? 2.337 -16.695 -20.204 1.00 98.25 118 THR A N 1
ATOM 909 C CA . THR A 1 118 ? 2.678 -16.128 -21.515 1.00 98.25 118 THR A CA 1
ATOM 910 C C . THR A 1 118 ? 4.024 -15.416 -21.452 1.00 98.25 118 THR A C 1
ATOM 912 O O . THR A 1 118 ? 4.892 -15.691 -22.272 1.00 98.25 118 THR A O 1
ATOM 915 N N . TYR A 1 119 ? 4.240 -14.565 -20.447 1.00 97.69 119 TYR A N 1
ATOM 916 C CA . TYR A 1 119 ? 5.476 -13.802 -20.281 1.00 97.69 119 TYR A CA 1
ATOM 917 C C . TYR A 1 119 ? 6.704 -14.711 -20.125 1.00 97.69 119 TYR A C 1
ATOM 919 O O . TYR A 1 119 ? 7.696 -14.538 -20.830 1.00 97.69 119 TYR A O 1
ATOM 927 N N . LEU A 1 120 ? 6.609 -15.736 -19.269 1.00 97.56 120 LEU A N 1
ATOM 928 C CA . LEU A 1 120 ? 7.676 -16.724 -19.078 1.00 97.56 120 LEU A CA 1
ATOM 929 C C . LEU A 1 120 ? 7.880 -17.616 -20.306 1.00 97.56 120 LEU A C 1
ATOM 931 O O . LEU A 1 120 ? 9.017 -17.941 -20.630 1.00 97.56 120 LEU A O 1
ATOM 935 N N . SER A 1 121 ? 6.809 -17.993 -21.010 1.00 97.94 121 SER A N 1
ATOM 936 C CA . SER A 1 121 ? 6.910 -18.800 -22.233 1.00 97.94 121 SER A CA 1
ATOM 937 C C . SER A 1 121 ? 7.609 -18.024 -23.346 1.00 97.94 121 SER A C 1
ATOM 939 O O . SER A 1 121 ? 8.493 -18.562 -24.004 1.00 97.94 121 SER A O 1
ATOM 941 N N . LEU A 1 122 ? 7.259 -16.748 -23.539 1.00 97.56 122 LEU A N 1
ATOM 942 C CA . LEU A 1 122 ? 7.910 -15.899 -24.537 1.00 97.56 122 LEU A CA 1
ATOM 943 C C . LEU A 1 122 ? 9.413 -15.750 -24.267 1.00 97.56 122 LEU A C 1
ATOM 945 O O . LEU A 1 122 ? 10.193 -15.763 -25.218 1.00 97.56 122 LEU A O 1
ATOM 949 N N . TRP A 1 123 ? 9.811 -15.667 -22.994 1.00 96.62 123 TRP A N 1
ATOM 950 C CA . TRP A 1 123 ? 11.218 -15.685 -22.596 1.00 96.62 123 TRP A CA 1
ATOM 951 C C . TRP A 1 123 ? 11.880 -17.043 -22.840 1.00 96.62 123 TRP A C 1
ATOM 953 O O . TRP A 1 123 ? 12.911 -17.110 -23.503 1.00 96.62 123 TRP A O 1
ATOM 963 N N . TRP A 1 124 ? 11.263 -18.131 -22.370 1.00 96.06 124 TRP A N 1
ATOM 964 C CA . TRP A 1 124 ? 11.793 -19.493 -22.491 1.00 96.06 124 TRP A CA 1
ATOM 965 C C . TRP A 1 124 ? 12.024 -19.918 -23.947 1.00 96.06 124 TRP A C 1
ATOM 967 O O . TRP A 1 124 ? 13.022 -20.561 -24.257 1.00 96.06 124 TRP A O 1
ATOM 977 N N . PHE A 1 125 ? 11.120 -19.536 -24.853 1.00 97.50 125 PHE A N 1
ATOM 978 C CA . PHE A 1 125 ? 11.239 -19.816 -26.287 1.00 97.50 125 PHE A CA 1
ATOM 979 C C . PHE A 1 125 ? 12.066 -18.771 -27.057 1.00 97.50 125 PHE A C 1
ATOM 981 O O . PHE A 1 125 ? 12.168 -18.867 -28.278 1.00 97.50 125 PHE A O 1
ATOM 988 N N . GLY A 1 126 ? 12.640 -17.769 -26.382 1.00 95.12 126 GLY A N 1
ATOM 989 C CA . GLY A 1 126 ? 13.481 -16.743 -27.008 1.00 95.12 126 GLY A CA 1
ATOM 990 C C . GLY A 1 126 ? 12.736 -15.775 -27.937 1.00 95.12 126 GLY A C 1
ATOM 991 O O . GLY A 1 126 ? 13.363 -15.123 -28.767 1.00 95.12 126 GLY A O 1
ATOM 992 N N . ILE A 1 127 ? 11.408 -15.675 -27.822 1.00 96.81 127 ILE A N 1
ATOM 993 C CA . ILE A 1 127 ? 10.564 -14.801 -28.657 1.00 96.81 127 ILE A CA 1
ATOM 994 C C . ILE A 1 127 ? 10.620 -13.350 -28.160 1.00 96.81 127 ILE A C 1
ATOM 996 O O . ILE A 1 127 ? 10.579 -12.409 -28.950 1.00 96.81 127 ILE A O 1
ATOM 1000 N N . PHE A 1 128 ? 10.703 -13.162 -26.844 1.00 95.88 128 PHE A N 1
ATOM 1001 C CA . PHE A 1 128 ? 10.793 -11.854 -26.201 1.00 95.88 128 PHE A CA 1
ATOM 1002 C C . PHE A 1 128 ? 11.786 -11.938 -25.050 1.00 95.88 128 PHE A C 1
ATOM 1004 O O . PHE A 1 128 ? 11.648 -12.821 -24.210 1.00 95.88 128 PHE A O 1
ATOM 1011 N N . ASN A 1 129 ? 12.755 -11.022 -24.986 1.00 96.12 129 ASN A N 1
ATOM 1012 C CA . ASN A 1 129 ? 13.633 -10.907 -23.826 1.00 96.12 129 ASN A CA 1
ATOM 1013 C C . ASN A 1 129 ? 13.044 -9.893 -22.825 1.00 96.12 129 ASN A C 1
ATOM 1015 O O . ASN A 1 129 ? 13.035 -8.701 -23.134 1.00 96.12 129 ASN A O 1
ATOM 1019 N N . PRO A 1 130 ? 12.574 -10.320 -21.634 1.00 96.00 130 PRO A N 1
ATOM 1020 C CA . PRO A 1 130 ? 12.027 -9.433 -20.610 1.00 96.00 130 PRO A CA 1
ATOM 1021 C C . PRO A 1 130 ? 12.966 -8.321 -20.154 1.00 96.00 130 PRO A C 1
ATOM 1023 O O . PRO A 1 130 ? 12.484 -7.287 -19.698 1.00 96.00 130 PRO A O 1
ATOM 1026 N N . THR A 1 131 ? 14.284 -8.495 -20.276 1.00 97.12 131 THR A N 1
ATOM 1027 C CA . THR A 1 131 ? 15.263 -7.505 -19.800 1.00 97.12 131 THR A CA 1
ATOM 1028 C C . THR A 1 131 ? 15.110 -6.143 -20.470 1.00 97.12 131 THR A C 1
ATOM 1030 O O . THR A 1 131 ? 15.303 -5.130 -19.798 1.00 97.12 131 THR A O 1
ATOM 1033 N N . ILE A 1 132 ? 14.576 -6.097 -21.699 1.00 97.69 132 ILE A N 1
ATOM 1034 C CA . ILE A 1 132 ? 14.224 -4.852 -22.401 1.00 97.69 132 ILE A CA 1
ATOM 1035 C C . ILE A 1 132 ? 13.293 -3.947 -21.579 1.00 97.69 132 ILE A C 1
ATOM 1037 O O . ILE A 1 132 ? 13.348 -2.724 -21.690 1.00 97.69 132 ILE A O 1
ATOM 1041 N N . VAL A 1 133 ? 12.437 -4.529 -20.731 1.00 97.94 133 VAL A N 1
ATOM 1042 C CA . VAL A 1 133 ? 11.525 -3.773 -19.864 1.00 97.94 133 VAL A CA 1
ATOM 1043 C C . VAL A 1 133 ? 12.294 -3.067 -18.747 1.00 97.94 133 VAL A C 1
ATOM 1045 O O . VAL A 1 133 ? 11.943 -1.943 -18.398 1.00 97.94 133 VAL A O 1
ATOM 1048 N N . TYR A 1 134 ? 13.342 -3.690 -18.194 1.00 98.06 134 TYR A N 1
ATOM 1049 C CA . TYR A 1 134 ? 14.214 -3.038 -17.212 1.00 98.06 134 TYR A CA 1
ATOM 1050 C C . TYR A 1 134 ? 15.119 -1.997 -17.878 1.00 98.06 134 TYR A C 1
ATOM 1052 O O . TYR A 1 134 ? 15.242 -0.881 -17.375 1.00 98.06 134 TYR A O 1
ATOM 1060 N N . ASP A 1 135 ? 15.691 -2.332 -19.035 1.00 97.75 135 ASP A N 1
ATOM 1061 C CA . ASP A 1 135 ? 16.623 -1.460 -19.756 1.00 97.75 135 ASP A CA 1
ATOM 1062 C C . ASP A 1 135 ? 15.952 -0.152 -20.204 1.00 97.75 135 ASP A C 1
ATOM 1064 O O . ASP A 1 135 ? 16.539 0.922 -20.097 1.00 97.75 135 ASP A O 1
ATOM 1068 N N . HIS A 1 136 ? 14.677 -0.219 -20.605 1.00 98.06 136 HIS A N 1
ATOM 1069 C CA . HIS A 1 136 ? 13.863 0.947 -20.960 1.00 98.06 136 HIS A CA 1
ATOM 1070 C C . HIS A 1 136 ? 12.931 1.415 -19.828 1.00 98.06 136 HIS A C 1
ATOM 1072 O O . HIS A 1 136 ? 12.000 2.186 -20.078 1.00 98.06 136 HIS A O 1
ATOM 1078 N N . LEU A 1 137 ? 13.145 0.992 -18.574 1.00 98.06 137 LEU A N 1
ATOM 1079 C CA . LEU A 1 137 ? 12.213 1.270 -17.471 1.00 98.06 137 LEU A CA 1
ATOM 1080 C C . LEU A 1 137 ? 11.987 2.771 -17.250 1.00 98.06 137 LEU A C 1
ATOM 1082 O O . LEU A 1 137 ? 10.856 3.196 -17.023 1.00 98.06 137 LEU A O 1
ATOM 1086 N N . GLY A 1 138 ? 13.036 3.586 -17.367 1.00 98.00 138 GLY A N 1
ATOM 1087 C CA . GLY A 1 138 ? 12.927 5.039 -17.238 1.00 98.00 138 GLY A CA 1
ATOM 1088 C C . GLY A 1 138 ? 12.057 5.670 -18.328 1.00 98.00 138 GLY A C 1
ATOM 1089 O O . GLY A 1 138 ? 11.201 6.509 -18.047 1.00 98.00 138 GLY A O 1
ATOM 1090 N N . GLU A 1 139 ? 12.219 5.221 -19.573 1.00 98.50 139 GLU A N 1
ATOM 1091 C CA . GLU A 1 139 ? 11.415 5.669 -20.714 1.00 98.50 139 GLU A CA 1
ATOM 1092 C C . GLU A 1 139 ? 9.965 5.190 -20.599 1.00 98.50 139 GLU A C 1
ATOM 1094 O O . GLU A 1 139 ? 9.043 5.937 -20.932 1.00 98.50 139 GLU A O 1
ATOM 1099 N N . ILE A 1 140 ? 9.744 3.976 -20.083 1.00 98.69 140 ILE A N 1
ATOM 1100 C CA . ILE A 1 140 ? 8.417 3.432 -19.774 1.00 98.69 140 ILE A CA 1
ATOM 1101 C C . ILE A 1 140 ? 7.735 4.291 -18.711 1.00 98.69 140 ILE A C 1
ATOM 1103 O O . ILE A 1 140 ? 6.619 4.752 -18.939 1.00 98.69 140 ILE A O 1
ATOM 1107 N N . LEU A 1 141 ? 8.398 4.571 -17.586 1.00 98.44 141 LEU A N 1
ATOM 1108 C CA . LEU A 1 141 ? 7.842 5.403 -16.515 1.00 98.44 141 LEU A CA 1
ATOM 1109 C C . LEU A 1 141 ? 7.565 6.832 -16.984 1.00 98.44 141 LEU A C 1
ATOM 1111 O O . LEU A 1 141 ? 6.521 7.384 -16.651 1.00 98.44 141 LEU A O 1
ATOM 1115 N N . SER A 1 142 ? 8.444 7.413 -17.803 1.00 98.06 142 SER A N 1
ATOM 1116 C CA . SER A 1 142 ? 8.230 8.722 -18.428 1.00 98.06 142 SER A CA 1
ATOM 1117 C C . SER A 1 142 ? 7.026 8.718 -19.378 1.00 98.06 142 SER A C 1
ATOM 1119 O O . SER A 1 142 ? 6.141 9.571 -19.280 1.00 98.06 142 SER A O 1
ATOM 1121 N N . THR A 1 143 ? 6.930 7.709 -20.247 1.00 98.38 143 THR A N 1
ATOM 1122 C CA . THR A 1 143 ? 5.809 7.548 -21.187 1.00 98.38 143 THR A CA 1
ATOM 1123 C C . THR A 1 143 ? 4.489 7.341 -20.444 1.00 98.38 143 THR A C 1
ATOM 1125 O O . THR A 1 143 ? 3.488 7.972 -20.783 1.00 98.38 143 THR A O 1
ATOM 1128 N N . LEU A 1 144 ? 4.480 6.512 -19.395 1.00 98.19 144 LEU A N 1
ATOM 1129 C CA . LEU A 1 144 ? 3.322 6.301 -18.526 1.00 98.19 144 LEU A CA 1
ATOM 1130 C C . LEU A 1 144 ? 2.952 7.568 -17.758 1.00 98.19 144 LEU A C 1
ATOM 1132 O O . LEU A 1 144 ? 1.764 7.843 -17.613 1.00 98.19 144 LEU A O 1
ATOM 1136 N N . ASN A 1 145 ? 3.930 8.358 -17.315 1.00 97.31 145 ASN A N 1
ATOM 1137 C CA . ASN A 1 145 ? 3.704 9.632 -16.637 1.00 97.31 145 ASN A CA 1
ATOM 1138 C C . ASN A 1 145 ? 2.863 10.581 -17.497 1.00 97.31 145 ASN A C 1
ATOM 1140 O O . ASN A 1 145 ? 1.765 10.974 -17.098 1.00 97.31 145 ASN A O 1
ATOM 1144 N N . PHE A 1 146 ? 3.339 10.900 -18.703 1.00 96.75 146 PHE A N 1
ATOM 1145 C CA . PHE A 1 146 ? 2.622 11.792 -19.616 1.00 96.75 146 PHE A CA 1
ATOM 1146 C C . PHE A 1 146 ? 1.336 11.153 -20.151 1.00 96.75 146 PHE A C 1
ATOM 1148 O O . PHE A 1 146 ? 0.282 11.791 -20.162 1.00 96.75 146 PHE A O 1
ATOM 1155 N N . GLY A 1 147 ? 1.394 9.876 -20.539 1.00 97.44 147 GLY A N 1
ATOM 1156 C CA . GLY A 1 147 ? 0.246 9.140 -21.061 1.00 97.44 147 GLY A CA 1
ATOM 1157 C C . GLY A 1 147 ? -0.902 9.048 -20.056 1.00 97.44 147 GLY A C 1
ATOM 1158 O O . GLY A 1 147 ? -2.058 9.234 -20.427 1.00 97.44 147 GLY A O 1
ATOM 1159 N N . SER A 1 148 ? -0.600 8.849 -18.771 1.00 97.50 148 SER A N 1
ATOM 1160 C CA . SER A 1 148 ? -1.615 8.760 -17.715 1.00 97.50 148 SER A CA 1
ATOM 1161 C C . SER A 1 148 ? -2.230 10.116 -17.373 1.00 97.50 148 SER A C 1
ATOM 1163 O O . SER A 1 148 ? -3.412 10.170 -17.041 1.00 97.50 148 SER A O 1
ATOM 1165 N N . LEU A 1 149 ? -1.480 11.219 -17.489 1.00 97.25 149 LEU A N 1
ATOM 1166 C CA . LEU A 1 149 ? -2.044 12.570 -17.360 1.00 97.25 149 LEU A CA 1
ATOM 1167 C C . LEU A 1 149 ? -3.043 12.862 -18.487 1.00 97.25 149 LEU A C 1
ATOM 1169 O O . LEU A 1 149 ? -4.152 13.324 -18.219 1.00 97.25 149 LEU A O 1
ATOM 1173 N N . ILE A 1 150 ? -2.686 12.517 -19.729 1.00 97.88 150 ILE A N 1
ATOM 1174 C CA . ILE A 1 150 ? -3.593 12.613 -20.883 1.00 97.88 150 ILE A CA 1
ATOM 1175 C C . ILE A 1 150 ? -4.811 11.710 -20.669 1.00 97.88 150 ILE A C 1
ATOM 1177 O O . ILE A 1 150 ? -5.945 12.135 -20.870 1.00 97.88 150 ILE A O 1
ATOM 1181 N N . PHE A 1 151 ? -4.606 10.480 -20.201 1.00 98.06 151 PHE A N 1
ATOM 1182 C CA . PHE A 1 151 ? -5.691 9.554 -19.895 1.00 98.06 151 PHE A CA 1
ATOM 1183 C C . PHE A 1 151 ? -6.659 10.113 -18.841 1.00 98.06 151 PHE A C 1
ATOM 1185 O O . PHE A 1 151 ? -7.872 10.060 -19.034 1.00 98.06 151 PHE A O 1
ATOM 1192 N N . CYS A 1 152 ? -6.154 10.716 -17.762 1.00 97.94 152 CYS A N 1
ATOM 1193 C CA . CYS A 1 152 ? -6.996 11.354 -16.747 1.00 97.94 152 CYS A CA 1
ATOM 1194 C C . CYS A 1 152 ? -7.755 12.568 -17.305 1.00 97.94 152 CYS A C 1
ATOM 1196 O O . CYS A 1 152 ? -8.916 12.774 -16.953 1.00 97.94 152 CYS A O 1
ATOM 1198 N N . LEU A 1 153 ? -7.151 13.327 -18.227 1.00 97.62 153 LEU A N 1
ATOM 1199 C CA . LEU A 1 153 ? -7.844 14.404 -18.939 1.00 97.62 153 LEU A CA 1
ATOM 1200 C C . LEU A 1 153 ? -8.993 13.854 -19.795 1.00 97.62 153 LEU A C 1
ATOM 1202 O O . LEU A 1 153 ? -10.087 14.416 -19.797 1.00 97.62 153 LEU A O 1
ATOM 1206 N N . LEU A 1 154 ? -8.783 12.726 -20.476 1.00 98.00 154 LEU A N 1
ATOM 1207 C CA . LEU A 1 154 ? -9.838 12.054 -21.236 1.00 98.00 154 LEU A CA 1
ATOM 1208 C C . LEU A 1 154 ? -10.967 11.550 -20.326 1.00 98.00 154 LEU A C 1
ATOM 1210 O O . LEU A 1 154 ? -12.129 11.657 -20.708 1.00 98.00 154 LEU A O 1
ATOM 1214 N N . LEU A 1 155 ? -10.662 11.054 -19.121 1.00 97.69 155 LEU A N 1
ATOM 1215 C CA . LEU A 1 155 ? -11.683 10.684 -18.131 1.00 97.69 155 LEU A CA 1
ATOM 1216 C C . LEU A 1 155 ? -12.482 11.893 -17.641 1.00 97.69 155 LEU A C 1
ATOM 1218 O O . LEU A 1 155 ? -13.704 11.809 -17.522 1.00 97.69 155 LEU A O 1
ATOM 1222 N N . TYR A 1 156 ? -11.810 13.021 -17.405 1.00 97.25 156 TYR A N 1
ATOM 1223 C CA . TYR A 1 156 ? -12.465 14.279 -17.059 1.00 97.25 156 TYR A CA 1
ATOM 1224 C C . TYR A 1 156 ? -13.437 14.720 -18.167 1.00 97.25 156 TYR A C 1
ATOM 1226 O O . TYR A 1 156 ? -14.621 14.930 -17.901 1.00 97.25 156 TYR A O 1
ATOM 1234 N N . ILE A 1 157 ? -12.978 14.765 -19.425 1.00 96.75 157 ILE A N 1
ATOM 1235 C CA . ILE A 1 157 ? -13.817 15.121 -20.583 1.00 96.75 157 ILE A CA 1
ATOM 1236 C C . ILE A 1 157 ? -14.977 14.131 -20.734 1.00 96.75 157 ILE A C 1
ATOM 1238 O O . ILE A 1 157 ? -16.132 14.536 -20.870 1.00 96.75 157 ILE A O 1
ATOM 1242 N N . LYS A 1 158 ? -14.702 12.825 -20.664 1.00 96.75 158 LYS A N 1
ATOM 1243 C CA . LYS A 1 158 ? -15.726 11.781 -20.763 1.00 96.75 158 LYS A CA 1
ATOM 1244 C C . LYS A 1 158 ? -16.814 11.954 -19.702 1.00 96.75 158 LYS A C 1
ATOM 1246 O O . LYS A 1 158 ? -17.989 11.840 -20.040 1.00 96.75 158 LYS A O 1
ATOM 1251 N N . GLY A 1 159 ? -16.456 12.272 -18.460 1.00 95.62 159 GLY A N 1
ATOM 1252 C CA . GLY A 1 159 ? -17.430 12.473 -17.387 1.00 95.62 159 GLY A CA 1
ATOM 1253 C C . GLY A 1 159 ? -18.384 13.654 -17.610 1.00 95.62 159 GLY A C 1
ATOM 1254 O O . GLY A 1 159 ? -19.488 13.648 -17.060 1.00 95.62 159 GLY A O 1
ATOM 1255 N N . HIS A 1 160 ? -17.989 14.631 -18.434 1.00 93.62 160 HIS A N 1
ATOM 1256 C CA . HIS A 1 160 ? -18.850 15.729 -18.880 1.00 93.62 160 HIS A CA 1
ATOM 1257 C C . HIS A 1 160 ? -19.698 15.368 -20.101 1.00 93.62 160 HIS A C 1
ATOM 1259 O O . HIS A 1 160 ? -20.873 15.722 -20.151 1.00 93.62 160 HIS A O 1
ATOM 1265 N N . VAL A 1 161 ? -19.103 14.706 -21.096 1.00 95.56 161 VAL A N 1
ATOM 1266 C CA . VAL A 1 161 ? -19.705 14.575 -22.434 1.00 95.56 161 VAL A CA 1
ATOM 1267 C C . VAL A 1 161 ? -20.459 13.255 -22.613 1.00 95.56 161 VAL A C 1
ATOM 1269 O O . VAL A 1 161 ? -21.460 13.202 -23.321 1.00 95.56 161 VAL A O 1
ATOM 1272 N N . ALA A 1 162 ? -19.991 12.177 -21.984 1.00 95.31 162 ALA A N 1
ATOM 1273 C CA . ALA A 1 162 ? -20.527 10.830 -22.158 1.00 95.31 162 ALA A CA 1
ATOM 1274 C C . ALA A 1 162 ? -20.391 9.988 -20.869 1.00 95.31 162 ALA A C 1
ATOM 1276 O O . ALA A 1 162 ? -19.656 8.988 -20.859 1.00 95.31 162 ALA A O 1
ATOM 1277 N N . PRO A 1 163 ? -21.069 10.372 -19.769 1.00 94.62 163 PRO A N 1
ATOM 1278 C CA . PRO A 1 163 ? -21.041 9.619 -18.519 1.00 94.62 163 PRO A CA 1
ATOM 1279 C C . PRO A 1 163 ? -21.666 8.228 -18.685 1.00 94.62 163 PRO A C 1
ATOM 1281 O O . PRO A 1 163 ? -22.608 8.020 -19.447 1.00 94.62 163 PRO A O 1
ATOM 1284 N N . SER A 1 164 ? -21.130 7.253 -17.959 1.00 94.56 164 SER A N 1
ATOM 1285 C CA . SER A 1 164 ? -21.475 5.831 -18.097 1.00 94.56 164 SER A CA 1
ATOM 1286 C C . SER A 1 164 ? -22.665 5.417 -17.227 1.00 94.56 164 SER A C 1
ATOM 1288 O O . SER A 1 164 ? -23.271 4.376 -17.463 1.00 94.56 164 SER A O 1
ATOM 1290 N N . SER A 1 165 ? -22.965 6.195 -16.185 1.00 91.75 165 SER A N 1
ATOM 1291 C CA . SER A 1 165 ? -24.061 5.959 -15.241 1.00 91.75 165 SER A CA 1
ATOM 1292 C C . SER A 1 165 ? -24.429 7.254 -14.515 1.00 91.75 165 SER A C 1
ATOM 1294 O O . SER A 1 165 ? -23.758 8.270 -14.687 1.00 91.75 165 SER A O 1
ATOM 1296 N N . THR A 1 166 ? -25.444 7.198 -13.652 1.00 91.06 166 THR A N 1
ATOM 1297 C CA . THR A 1 166 ? -25.830 8.291 -12.744 1.00 91.06 166 THR A CA 1
ATOM 1298 C C . THR A 1 166 ? -24.776 8.600 -11.678 1.00 91.06 166 THR A C 1
ATOM 1300 O O . THR A 1 166 ? -24.852 9.646 -11.042 1.00 91.06 166 THR A O 1
ATOM 1303 N N . ASP A 1 167 ? -23.766 7.742 -11.493 1.00 92.00 167 ASP A N 1
ATOM 1304 C CA . ASP A 1 167 ? -22.657 7.973 -10.562 1.00 92.00 167 ASP A CA 1
ATOM 1305 C C . ASP A 1 167 ? -21.575 8.891 -11.148 1.00 92.00 167 ASP A C 1
ATOM 1307 O O . ASP A 1 167 ? -20.381 8.576 -11.128 1.00 92.00 167 ASP A O 1
ATOM 1311 N N . HIS A 1 168 ? -21.988 10.033 -11.685 1.00 93.75 168 HIS A N 1
ATOM 1312 C CA . HIS A 1 168 ? -21.091 11.069 -12.179 1.00 93.75 168 HIS A CA 1
ATOM 1313 C C . HIS A 1 168 ? -21.465 12.431 -11.591 1.00 93.75 168 HIS A C 1
ATOM 1315 O O . HIS A 1 168 ? -22.510 12.599 -10.965 1.00 93.75 168 HIS A O 1
ATOM 1321 N N . GLY A 1 169 ? -20.576 13.410 -11.714 1.00 92.75 169 GLY A N 1
ATOM 1322 C CA . GLY A 1 169 ? -20.849 14.776 -11.276 1.00 92.75 169 GLY A CA 1
ATOM 1323 C C . GLY A 1 169 ? -19.585 15.605 -11.122 1.00 92.75 169 GLY A C 1
ATOM 1324 O O . GLY A 1 169 ? -18.504 15.045 -10.965 1.00 92.75 169 GLY A O 1
ATOM 1325 N N . SER A 1 170 ? -19.766 16.922 -11.151 1.00 93.19 170 SER A N 1
ATOM 1326 C CA . SER A 1 170 ? -18.717 17.932 -11.009 1.00 93.19 170 SER A CA 1
ATOM 1327 C C . SER A 1 170 ? -18.801 18.593 -9.637 1.00 93.19 170 SER A C 1
ATOM 1329 O O . SER A 1 170 ? -19.896 18.809 -9.111 1.00 93.19 170 SER A O 1
ATOM 1331 N N . SER A 1 171 ? -17.648 18.949 -9.081 1.00 89.94 171 SER A N 1
ATOM 1332 C CA . SER A 1 171 ? -17.531 19.851 -7.931 1.00 89.94 171 SER A CA 1
ATOM 1333 C C . SER A 1 171 ? -17.648 21.333 -8.315 1.00 89.94 171 SER A C 1
ATOM 1335 O O . SER A 1 171 ? -17.705 22.188 -7.435 1.00 89.94 171 SER A O 1
ATOM 1337 N N . GLY A 1 172 ? -17.663 21.651 -9.614 1.00 89.19 172 GLY A N 1
ATOM 1338 C CA . GLY A 1 172 ? -17.565 23.010 -10.148 1.00 89.19 172 GLY A CA 1
ATOM 1339 C C . GLY A 1 172 ? -16.128 23.537 -10.234 1.00 89.19 172 GLY A C 1
ATOM 1340 O O . GLY A 1 172 ? -15.920 24.647 -10.720 1.00 89.19 172 GLY A O 1
ATOM 1341 N N . ASN A 1 173 ? -15.132 22.762 -9.789 1.00 90.75 173 ASN A N 1
ATOM 1342 C CA . ASN A 1 173 ? -13.721 23.128 -9.831 1.00 90.75 173 ASN A CA 1
ATOM 1343 C C . ASN A 1 173 ? -12.915 22.122 -10.666 1.00 90.75 173 ASN A C 1
ATOM 1345 O O . ASN A 1 173 ? -12.805 20.949 -10.314 1.00 90.75 173 ASN A O 1
ATOM 1349 N N . ILE A 1 174 ? -12.279 22.617 -11.731 1.00 92.44 174 ILE A N 1
ATOM 1350 C CA . ILE A 1 174 ? -11.522 21.804 -12.697 1.00 92.44 174 ILE A CA 1
ATOM 1351 C C . ILE A 1 174 ? -10.394 21.006 -12.024 1.00 92.44 174 ILE A C 1
ATOM 1353 O O . ILE A 1 174 ? -10.177 19.847 -12.364 1.00 92.44 174 ILE A O 1
ATOM 1357 N N . ILE A 1 175 ? -9.684 21.595 -11.055 1.00 91.69 175 ILE A N 1
ATOM 1358 C CA . ILE A 1 175 ? -8.556 20.934 -10.376 1.00 91.69 175 ILE A CA 1
ATOM 1359 C C . ILE A 1 175 ? -9.063 19.748 -9.555 1.00 91.69 175 ILE A C 1
ATOM 1361 O O . ILE A 1 175 ? -8.486 18.666 -9.612 1.00 91.69 175 ILE A O 1
ATOM 1365 N N . VAL A 1 176 ? -10.155 19.937 -8.814 1.00 92.81 176 VAL A N 1
ATOM 1366 C CA . VAL A 1 176 ? -10.760 18.893 -7.970 1.00 92.81 176 VAL A CA 1
ATOM 1367 C C . VAL A 1 176 ? -11.318 17.767 -8.830 1.00 92.81 176 VAL A C 1
ATOM 1369 O O . VAL A 1 176 ? -11.088 16.597 -8.532 1.00 92.81 176 VAL A O 1
ATOM 1372 N N . ASP A 1 177 ? -12.003 18.117 -9.913 1.00 94.56 177 ASP A N 1
ATOM 1373 C CA . ASP A 1 177 ? -12.638 17.161 -10.816 1.00 94.56 177 ASP A CA 1
ATOM 1374 C C . ASP A 1 177 ? -11.619 16.364 -11.638 1.00 94.56 177 ASP A C 1
ATOM 1376 O O . ASP A 1 177 ? -11.815 15.172 -11.872 1.00 94.56 177 ASP A O 1
ATOM 1380 N N . PHE A 1 178 ? -10.496 16.976 -12.024 1.00 96.12 178 PHE A N 1
ATOM 1381 C CA . PHE A 1 178 ? -9.364 16.262 -12.617 1.00 96.12 178 PHE A CA 1
ATOM 1382 C C . PHE A 1 178 ? -8.673 15.352 -11.590 1.00 96.12 178 PHE A C 1
ATOM 1384 O O . PHE A 1 178 ? -8.345 14.198 -11.886 1.00 96.12 178 PHE A O 1
ATOM 1391 N N . TYR A 1 179 ? -8.462 15.858 -10.369 1.00 95.56 179 TYR A N 1
ATOM 1392 C CA . TYR A 1 179 ? -7.758 15.140 -9.312 1.00 95.56 179 TYR A CA 1
ATOM 1393 C C . TYR A 1 179 ? -8.523 13.897 -8.843 1.00 95.56 179 TYR A C 1
ATOM 1395 O O . TYR A 1 179 ? -7.990 12.787 -8.873 1.00 95.56 179 TYR A O 1
ATOM 1403 N N . TRP A 1 180 ? -9.779 14.075 -8.429 1.00 93.81 180 TRP A N 1
ATOM 1404 C CA . TRP A 1 180 ? -10.624 12.995 -7.921 1.00 93.81 180 TRP A CA 1
ATOM 1405 C C . TRP A 1 180 ? -11.320 12.213 -9.022 1.00 93.81 180 TRP A C 1
ATOM 1407 O O . TRP A 1 180 ? -11.558 11.023 -8.852 1.00 93.81 180 TRP A O 1
ATOM 1417 N N . GLY A 1 181 ? -11.630 12.852 -10.146 1.00 95.69 181 GLY A N 1
ATOM 1418 C CA . GLY A 1 181 ? -12.379 12.245 -11.234 1.00 95.69 181 GLY A CA 1
ATOM 1419 C C . GLY A 1 181 ? -13.869 12.558 -11.193 1.00 95.69 181 GLY A C 1
ATOM 1420 O O . GLY A 1 181 ? -14.467 12.809 -10.146 1.00 95.69 181 GLY A O 1
ATOM 1421 N N . MET A 1 182 ? -14.482 12.477 -12.369 1.00 95.50 182 MET A N 1
ATOM 1422 C CA . MET A 1 182 ? -15.882 12.837 -12.596 1.00 95.50 182 MET A CA 1
ATOM 1423 C C . MET A 1 182 ? -16.842 11.660 -12.426 1.00 95.50 182 MET A C 1
ATOM 1425 O O . MET A 1 182 ? -17.968 11.854 -11.978 1.00 95.50 182 MET A O 1
ATOM 1429 N N . GLU A 1 183 ? -16.416 10.441 -12.755 1.00 95.88 183 GLU A N 1
ATOM 1430 C CA . GLU A 1 183 ? -17.245 9.231 -12.714 1.00 95.88 183 GLU A CA 1
ATOM 1431 C C . GLU A 1 183 ? -16.764 8.266 -11.629 1.00 95.88 183 GLU A C 1
ATOM 1433 O O . GLU A 1 183 ? -15.564 8.034 -11.469 1.00 95.88 183 GLU A O 1
ATOM 1438 N N . LEU A 1 184 ? -17.704 7.640 -10.918 1.00 94.75 184 LEU A N 1
ATOM 1439 C CA . LEU A 1 184 ? -17.383 6.561 -9.989 1.00 94.75 184 LEU A CA 1
ATOM 1440 C C . LEU A 1 184 ? -17.066 5.262 -10.735 1.00 94.75 184 LEU A C 1
ATOM 1442 O O . LEU A 1 184 ? -16.087 4.608 -10.400 1.00 94.75 184 LEU A O 1
ATOM 1446 N N . TYR A 1 185 ? -17.845 4.901 -11.756 1.00 95.06 185 TYR A N 1
ATOM 1447 C CA . TYR A 1 185 ? -17.683 3.648 -12.508 1.00 95.06 185 TYR A CA 1
ATOM 1448 C C . TYR A 1 185 ? -17.628 3.897 -14.023 1.00 95.06 185 TYR A C 1
ATOM 1450 O O . TYR A 1 185 ? -18.547 3.492 -14.743 1.00 95.06 185 TYR A O 1
ATOM 1458 N N . PRO A 1 186 ? -16.594 4.590 -14.534 1.00 96.31 186 PRO A N 1
ATOM 1459 C CA . PRO A 1 186 ? -16.508 4.859 -15.961 1.00 96.31 186 PRO A CA 1
ATOM 1460 C C . PRO A 1 186 ? -16.285 3.580 -16.771 1.00 96.31 186 PRO A C 1
ATOM 1462 O O . PRO A 1 186 ? -15.508 2.696 -16.392 1.00 96.31 186 PRO A O 1
ATOM 1465 N N . ARG A 1 187 ? -16.961 3.502 -17.921 1.00 96.25 187 ARG A N 1
ATOM 1466 C CA . ARG A 1 187 ? -16.907 2.360 -18.836 1.00 96.25 187 ARG A CA 1
ATOM 1467 C C . ARG A 1 187 ? -16.649 2.771 -20.276 1.00 96.25 187 ARG A C 1
ATOM 1469 O O . ARG A 1 187 ? -17.071 3.840 -20.719 1.00 96.25 187 ARG A O 1
ATOM 1476 N N . ILE A 1 188 ? -15.997 1.872 -21.010 1.00 95.00 188 ILE A N 1
ATOM 1477 C CA . ILE A 1 188 ? -15.954 1.885 -22.475 1.00 95.00 188 ILE A C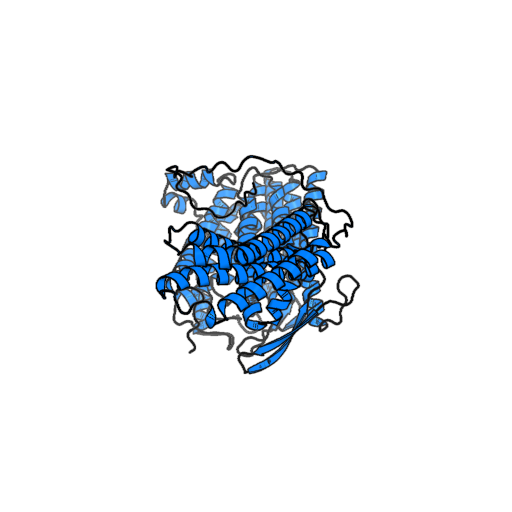A 1
ATOM 1478 C C . ILE A 1 188 ? -16.936 0.815 -22.963 1.00 95.00 188 ILE A C 1
ATOM 1480 O O . ILE A 1 188 ? -16.773 -0.381 -22.707 1.00 95.00 188 ILE A O 1
ATOM 1484 N N . GLY A 1 189 ? -18.013 1.246 -23.621 1.00 90.75 189 GLY A N 1
ATOM 1485 C CA . GLY A 1 189 ? -19.144 0.366 -23.914 1.00 90.75 189 GLY A CA 1
ATOM 1486 C C . GLY A 1 189 ? -19.778 -0.208 -22.638 1.00 90.75 189 GLY A C 1
ATOM 1487 O O . GLY A 1 189 ? -19.745 0.408 -21.575 1.00 90.75 189 GLY A O 1
ATOM 1488 N N . LYS A 1 190 ? -20.372 -1.405 -22.729 1.00 87.00 190 LYS A N 1
ATOM 1489 C CA . LYS A 1 190 ? -21.087 -2.033 -21.597 1.00 87.00 190 LYS A CA 1
ATOM 1490 C C . LYS A 1 190 ? -20.181 -2.864 -20.678 1.00 87.00 190 LYS A C 1
ATOM 1492 O O . LYS A 1 190 ? -20.442 -2.982 -19.480 1.00 87.00 190 LYS A O 1
ATOM 1497 N N . HIS A 1 191 ? -19.123 -3.454 -21.234 1.00 89.00 191 HIS A N 1
ATOM 1498 C CA . HIS A 1 191 ? -18.388 -4.547 -20.586 1.00 89.00 191 HIS A CA 1
ATOM 1499 C C . HIS A 1 191 ? -16.998 -4.164 -20.069 1.00 89.00 191 HIS A C 1
ATOM 1501 O O . HIS A 1 191 ? -16.446 -4.901 -19.252 1.00 89.00 191 HIS A O 1
ATOM 1507 N N . PHE A 1 192 ? -16.436 -3.033 -20.501 1.00 95.88 192 PHE A N 1
ATOM 1508 C CA . PHE A 1 192 ? -15.097 -2.621 -20.097 1.00 95.88 192 PHE A CA 1
ATOM 1509 C C . PHE A 1 192 ? -15.157 -1.590 -18.971 1.00 95.88 192 PHE A C 1
ATOM 1511 O O . PHE A 1 192 ? -15.426 -0.414 -19.213 1.00 95.88 192 PHE A O 1
ATOM 1518 N N . ASP A 1 193 ? -14.922 -2.039 -17.740 1.00 96.31 193 ASP A N 1
ATOM 1519 C CA . ASP A 1 193 ? -14.787 -1.162 -16.578 1.00 96.31 193 ASP A CA 1
ATOM 1520 C C . ASP A 1 193 ? -13.363 -0.615 -16.487 1.00 96.31 193 ASP A C 1
ATOM 1522 O O . ASP A 1 193 ? -12.397 -1.383 -16.427 1.00 96.31 193 ASP A O 1
ATOM 1526 N N . ILE A 1 194 ? -13.246 0.713 -16.503 1.00 96.81 194 ILE A N 1
ATOM 1527 C CA . ILE A 1 194 ? -11.953 1.385 -16.574 1.00 96.81 194 ILE A CA 1
ATOM 1528 C C . ILE A 1 194 ? -11.189 1.258 -15.256 1.00 96.81 194 ILE A C 1
ATOM 1530 O O . ILE A 1 194 ? -9.987 1.025 -15.300 1.00 96.81 194 ILE A O 1
ATOM 1534 N N . LYS A 1 195 ? -11.850 1.353 -14.092 1.00 95.38 195 LYS A N 1
ATOM 1535 C CA . LYS A 1 195 ? -11.142 1.241 -12.804 1.00 95.38 195 LYS A CA 1
ATOM 1536 C C . LYS A 1 195 ? -10.622 -0.170 -12.579 1.00 95.38 195 LYS A C 1
ATOM 1538 O O . LYS A 1 195 ? -9.507 -0.343 -12.097 1.00 95.38 195 LYS A O 1
ATOM 1543 N N . VAL A 1 196 ? -11.402 -1.187 -12.955 1.00 95.88 196 VAL A N 1
ATOM 1544 C CA . VAL A 1 196 ? -10.922 -2.578 -12.921 1.00 95.88 196 VAL A CA 1
ATOM 1545 C C . VAL A 1 196 ? -9.723 -2.755 -13.850 1.00 95.88 196 VAL A C 1
ATOM 1547 O O . VAL A 1 196 ? -8.748 -3.397 -13.460 1.00 95.88 196 VAL A O 1
ATOM 1550 N N . PHE A 1 197 ? -9.758 -2.151 -15.038 1.00 97.81 197 PHE A N 1
ATOM 1551 C CA . PHE A 1 197 ? -8.627 -2.207 -15.952 1.00 97.81 197 PHE A CA 1
ATOM 1552 C C . PHE A 1 197 ? -7.385 -1.523 -15.372 1.00 97.81 197 PHE A C 1
ATOM 1554 O O . PHE A 1 197 ? -6.354 -2.174 -15.244 1.00 97.81 197 PHE A O 1
ATOM 1561 N N . THR A 1 198 ? -7.470 -0.251 -14.972 1.00 97.50 198 THR A N 1
ATOM 1562 C CA . THR A 1 198 ? -6.306 0.509 -14.488 1.00 97.50 198 THR A CA 1
ATOM 1563 C C . THR A 1 198 ? -5.732 -0.076 -13.207 1.00 97.50 198 THR A C 1
ATOM 1565 O O . THR A 1 198 ? -4.520 -0.255 -13.105 1.00 97.50 198 THR A O 1
ATOM 1568 N N . ASN A 1 199 ? -6.589 -0.407 -12.240 1.00 96.06 199 ASN A N 1
ATOM 1569 C CA . ASN A 1 199 ? -6.142 -0.834 -10.921 1.00 96.06 199 ASN A CA 1
ATOM 1570 C C . ASN A 1 199 ? -5.743 -2.305 -10.945 1.00 96.06 199 ASN A C 1
ATOM 1572 O O . ASN A 1 199 ? -4.639 -2.654 -10.544 1.00 96.06 199 ASN A O 1
ATOM 1576 N N . CYS A 1 200 ? -6.633 -3.182 -11.413 1.00 96.56 200 CYS A N 1
ATOM 1577 C CA . CYS A 1 200 ? -6.445 -4.621 -11.264 1.00 96.56 200 CYS A CA 1
ATOM 1578 C C . CYS A 1 200 ? -5.660 -5.231 -12.423 1.00 96.56 200 CYS A C 1
ATOM 1580 O O . CYS A 1 200 ? -4.778 -6.042 -12.174 1.00 96.56 200 CYS A O 1
ATOM 1582 N N . ARG A 1 201 ? -5.995 -4.909 -13.677 1.00 97.62 201 ARG A N 1
ATOM 1583 C CA . ARG A 1 201 ? -5.348 -5.549 -14.833 1.00 97.62 201 ARG A CA 1
ATOM 1584 C C . ARG A 1 201 ? -4.011 -4.902 -15.139 1.00 97.62 201 ARG A C 1
ATOM 1586 O O . ARG A 1 201 ? -2.990 -5.535 -14.966 1.00 97.62 201 ARG A O 1
ATOM 1593 N N . PHE A 1 202 ? -3.993 -3.626 -15.494 1.00 98.06 202 PHE A N 1
ATOM 1594 C CA . PHE A 1 202 ? -2.756 -2.940 -15.835 1.00 98.06 202 PHE A CA 1
ATOM 1595 C C . PHE A 1 202 ? -1.820 -2.827 -14.621 1.00 98.06 202 PHE A C 1
ATOM 1597 O O . PHE A 1 202 ? -0.717 -3.372 -14.650 1.00 98.06 202 PHE A O 1
ATOM 1604 N N . GLY A 1 203 ? -2.271 -2.175 -13.542 1.00 96.56 203 GLY A N 1
ATOM 1605 C CA . GLY A 1 203 ? -1.462 -1.902 -12.351 1.00 96.56 203 GLY A CA 1
ATOM 1606 C C . GLY A 1 203 ? -1.053 -3.166 -11.594 1.00 96.56 203 GLY A C 1
ATOM 1607 O O . GLY A 1 203 ? 0.119 -3.533 -11.590 1.00 96.56 203 GLY A O 1
ATOM 1608 N N . MET A 1 204 ? -1.998 -3.873 -10.971 1.00 97.38 204 MET A N 1
ATOM 1609 C CA . MET A 1 204 ? -1.661 -5.008 -10.098 1.00 97.38 204 MET A CA 1
ATOM 1610 C C . MET A 1 204 ? -0.994 -6.191 -10.825 1.00 97.38 204 MET A C 1
ATOM 1612 O O . MET A 1 204 ? -0.127 -6.824 -10.226 1.00 97.38 204 MET A O 1
ATOM 1616 N N . ILE A 1 205 ? -1.319 -6.491 -12.095 1.00 98.44 205 ILE A N 1
ATOM 1617 C CA . ILE A 1 205 ? -0.588 -7.546 -12.836 1.00 98.44 205 ILE A CA 1
ATOM 1618 C C . ILE A 1 205 ? 0.838 -7.091 -13.158 1.00 98.44 205 ILE A C 1
ATOM 1620 O O . ILE A 1 205 ? 1.756 -7.906 -13.048 1.00 98.44 205 ILE A O 1
ATOM 1624 N N . SER A 1 206 ? 1.075 -5.799 -13.424 1.00 97.81 206 SER A N 1
ATOM 1625 C CA . SER A 1 206 ? 2.439 -5.295 -13.646 1.00 97.81 206 SER A CA 1
ATOM 1626 C C . SER A 1 206 ? 3.316 -5.482 -12.406 1.00 97.81 206 SER A C 1
ATOM 1628 O O . SER A 1 206 ? 4.488 -5.828 -12.532 1.00 97.81 206 SER A O 1
ATOM 1630 N N . TRP A 1 207 ? 2.737 -5.383 -11.204 1.00 97.94 207 TRP A N 1
ATOM 1631 C CA . TRP A 1 207 ? 3.437 -5.688 -9.952 1.00 97.94 207 TRP A CA 1
ATOM 1632 C C . TRP A 1 207 ? 3.791 -7.172 -9.798 1.00 97.94 207 TRP A C 1
ATOM 1634 O O . TRP A 1 207 ? 4.702 -7.504 -9.052 1.00 97.94 207 TRP A O 1
ATOM 1644 N N . GLY A 1 208 ? 3.135 -8.080 -10.523 1.00 97.44 208 GLY A N 1
ATOM 1645 C CA . GLY A 1 208 ? 3.580 -9.471 -10.618 1.00 97.44 208 GLY A CA 1
ATOM 1646 C C . GLY A 1 208 ? 4.611 -9.715 -11.725 1.00 97.44 208 GLY A C 1
ATOM 1647 O O . GLY A 1 208 ? 5.504 -10.538 -11.556 1.00 97.44 208 GLY A O 1
ATOM 1648 N N . VAL A 1 209 ? 4.521 -8.994 -12.845 1.00 98.44 209 VAL A N 1
ATOM 1649 C CA . VAL A 1 209 ? 5.424 -9.157 -14.001 1.00 98.44 209 VAL A CA 1
ATOM 1650 C C . VAL A 1 209 ? 6.799 -8.516 -13.763 1.00 98.44 209 VAL A C 1
ATOM 1652 O O . VAL A 1 209 ? 7.827 -9.068 -14.165 1.00 98.44 209 VAL A O 1
ATOM 1655 N N . LEU A 1 210 ? 6.850 -7.360 -13.098 1.00 98.56 210 LEU A N 1
ATOM 1656 C CA . LEU A 1 210 ? 8.091 -6.608 -12.887 1.00 98.56 210 LEU A CA 1
ATOM 1657 C C . LEU A 1 210 ? 9.098 -7.327 -11.967 1.00 98.56 210 LEU A C 1
ATOM 1659 O O . LEU A 1 210 ? 10.257 -7.411 -12.362 1.00 98.56 210 LEU A O 1
ATOM 1663 N N . PRO A 1 211 ? 8.718 -7.940 -10.827 1.00 98.31 211 PRO A N 1
ATOM 1664 C CA . PRO A 1 211 ? 9.651 -8.747 -10.034 1.00 98.31 211 PRO A CA 1
ATOM 1665 C C . PRO A 1 211 ? 10.292 -9.897 -10.827 1.00 98.31 211 PRO A C 1
ATOM 1667 O O . PRO A 1 211 ? 11.496 -10.114 -10.737 1.00 98.31 211 PRO A O 1
ATOM 1670 N N . ILE A 1 212 ? 9.524 -10.577 -11.688 1.00 98.44 212 ILE A N 1
ATOM 1671 C CA . ILE A 1 212 ? 10.055 -11.622 -12.583 1.00 98.44 212 ILE A CA 1
ATOM 1672 C C . ILE A 1 212 ? 11.047 -11.024 -13.585 1.00 98.44 212 ILE A C 1
ATOM 1674 O O . ILE A 1 212 ? 12.121 -11.579 -13.806 1.00 98.44 212 ILE A O 1
ATOM 1678 N N . THR A 1 213 ? 10.708 -9.870 -14.162 1.00 98.56 213 THR A N 1
ATOM 1679 C CA . THR A 1 213 ? 11.602 -9.125 -15.059 1.00 98.56 213 THR A CA 1
ATOM 1680 C C . THR A 1 213 ? 12.931 -8.805 -14.374 1.00 98.56 213 THR A C 1
ATOM 1682 O O . THR A 1 213 ? 13.987 -8.964 -14.977 1.00 98.56 213 THR A O 1
ATOM 1685 N N . TYR A 1 214 ? 12.897 -8.410 -13.101 1.00 98.62 214 TYR A N 1
ATOM 1686 C CA . TYR A 1 214 ? 14.091 -8.093 -12.321 1.00 98.62 214 TYR A CA 1
ATOM 1687 C C . TYR A 1 214 ? 14.934 -9.328 -12.000 1.00 98.62 214 TYR A C 1
ATOM 1689 O O . TYR A 1 214 ? 16.158 -9.247 -12.072 1.00 98.62 214 TYR A O 1
ATOM 1697 N N . CYS A 1 215 ? 14.313 -10.484 -11.729 1.00 98.56 215 CYS A N 1
ATOM 1698 C CA . CYS A 1 215 ? 15.043 -11.750 -11.636 1.00 98.56 215 CYS A CA 1
ATOM 1699 C C . CYS A 1 215 ? 15.786 -12.071 -12.934 1.00 98.56 215 CYS A C 1
ATOM 1701 O O . CYS A 1 215 ? 16.975 -12.377 -12.899 1.00 98.56 215 CYS A O 1
ATOM 1703 N N . ILE A 1 216 ? 15.091 -11.988 -14.073 1.00 98.31 216 ILE A N 1
ATOM 1704 C CA . ILE A 1 216 ? 15.677 -12.295 -15.383 1.00 98.31 216 ILE A CA 1
ATOM 1705 C C . ILE A 1 216 ? 16.805 -11.309 -15.696 1.00 98.31 216 ILE A C 1
ATOM 1707 O O . ILE A 1 216 ? 17.869 -11.734 -16.138 1.00 98.31 216 ILE A O 1
ATOM 1711 N N . LYS A 1 217 ? 16.624 -10.017 -15.392 1.00 98.44 217 LYS A N 1
ATOM 1712 C CA . LYS A 1 217 ? 17.673 -9.013 -15.591 1.00 98.44 217 LYS A CA 1
ATOM 1713 C C . LYS A 1 217 ? 18.894 -9.253 -14.709 1.00 98.44 217 LYS A C 1
ATOM 1715 O O . LYS A 1 217 ? 20.007 -9.184 -15.212 1.00 98.44 217 LYS A O 1
ATOM 1720 N N . GLN A 1 218 ? 18.713 -9.561 -13.424 1.00 98.31 218 GLN A N 1
ATOM 1721 C CA . GLN A 1 218 ? 19.849 -9.870 -12.550 1.00 98.31 218 GLN A CA 1
ATOM 1722 C C . GLN A 1 218 ? 20.595 -11.123 -13.037 1.00 98.31 218 GLN A C 1
ATOM 1724 O O . GLN A 1 218 ? 21.822 -11.153 -13.030 1.00 98.31 218 GLN A O 1
ATOM 1729 N N . TYR A 1 219 ? 19.867 -12.139 -13.505 1.00 97.50 219 TYR A N 1
ATOM 1730 C CA . TYR A 1 219 ? 20.485 -13.333 -14.071 1.00 97.50 219 TYR A CA 1
ATOM 1731 C C . TYR A 1 219 ? 21.276 -13.033 -15.355 1.00 97.50 219 TYR A C 1
ATOM 1733 O O . TYR A 1 219 ? 22.379 -13.549 -15.511 1.00 97.50 219 TYR A O 1
ATOM 1741 N N . GLU A 1 220 ? 20.750 -12.186 -16.245 1.00 96.38 220 GLU A N 1
ATOM 1742 C CA . GLU A 1 220 ? 21.450 -11.739 -17.461 1.00 96.38 220 GLU A CA 1
ATOM 1743 C C . GLU A 1 220 ? 22.734 -10.960 -17.131 1.00 96.38 220 GLU A C 1
ATOM 1745 O O . GLU A 1 220 ? 23.768 -11.207 -17.743 1.00 96.38 220 GLU A O 1
ATOM 1750 N N . GLU A 1 221 ? 22.685 -10.066 -16.139 1.00 96.19 221 GLU A N 1
ATOM 1751 C CA . GLU A 1 221 ? 23.807 -9.190 -15.777 1.00 96.19 221 GLU A CA 1
ATOM 1752 C C . GLU A 1 221 ? 24.944 -9.937 -15.053 1.00 96.19 221 GLU A C 1
ATOM 1754 O O . GLU A 1 221 ? 26.120 -9.680 -15.304 1.00 96.19 221 GLU A O 1
ATOM 1759 N N . TYR A 1 222 ? 24.613 -10.876 -14.156 1.00 97.06 222 TYR A N 1
ATOM 1760 C CA . TYR A 1 222 ? 25.592 -11.525 -13.267 1.00 97.06 222 TYR A CA 1
ATOM 1761 C C . TYR A 1 222 ? 25.787 -13.027 -13.524 1.00 97.06 222 TYR A C 1
ATOM 1763 O O . TYR A 1 222 ? 26.551 -13.680 -12.810 1.00 97.06 222 TYR A O 1
ATOM 1771 N N . GLY A 1 223 ? 25.063 -13.620 -14.479 1.00 96.50 223 GLY A N 1
ATOM 1772 C CA . GLY A 1 223 ? 25.075 -15.066 -14.752 1.00 96.50 223 GLY A CA 1
ATOM 1773 C C . GLY A 1 223 ? 24.506 -15.936 -13.621 1.00 96.50 223 GLY A C 1
ATOM 1774 O O . GLY A 1 223 ? 24.565 -17.165 -13.683 1.00 96.50 223 GLY A O 1
ATOM 1775 N N . SER A 1 224 ? 23.977 -15.321 -12.563 1.00 95.75 224 SER A N 1
ATOM 1776 C CA . SER A 1 224 ? 23.424 -15.993 -11.389 1.00 95.75 224 SER A CA 1
ATOM 1777 C C . SER A 1 224 ? 22.357 -15.126 -10.722 1.00 95.75 224 SER A C 1
ATOM 1779 O O . SER A 1 224 ? 22.363 -13.903 -10.844 1.00 95.75 224 SER A O 1
ATOM 1781 N N . LEU A 1 225 ? 21.415 -15.771 -10.032 1.00 97.44 225 LEU A N 1
ATOM 1782 C CA . LEU A 1 225 ? 20.354 -15.100 -9.285 1.00 97.44 225 LEU A CA 1
ATOM 1783 C C . LEU A 1 225 ? 20.677 -15.147 -7.789 1.00 97.44 225 LEU A C 1
ATOM 1785 O O . LEU A 1 225 ? 20.911 -16.222 -7.238 1.00 97.44 225 LEU A O 1
ATOM 1789 N N . SER A 1 226 ? 20.663 -13.988 -7.135 1.00 98.25 226 SER A N 1
ATOM 1790 C CA . SER A 1 226 ? 20.877 -13.888 -5.688 1.00 98.25 226 SER A CA 1
ATOM 1791 C C . SER A 1 226 ? 19.684 -14.432 -4.890 1.00 98.25 226 SER A C 1
ATOM 1793 O O . SER A 1 226 ? 18.527 -14.331 -5.313 1.00 98.25 226 SER A O 1
ATOM 1795 N N . ASP A 1 227 ? 19.947 -14.990 -3.704 1.00 98.25 227 ASP A N 1
ATOM 1796 C CA . ASP A 1 227 ? 18.885 -15.475 -2.813 1.00 98.25 227 ASP A CA 1
ATOM 1797 C C . ASP A 1 227 ? 17.993 -14.328 -2.306 1.00 98.25 227 ASP A C 1
ATOM 1799 O O . ASP A 1 227 ? 16.784 -14.509 -2.162 1.00 98.25 227 ASP A O 1
ATOM 1803 N N . SER A 1 228 ? 18.548 -13.127 -2.135 1.00 98.31 228 SER A N 1
ATOM 1804 C CA . SER A 1 228 ? 17.801 -11.913 -1.800 1.00 98.31 228 SER A CA 1
ATOM 1805 C C . SER A 1 228 ? 16.747 -11.543 -2.848 1.00 98.31 228 SER A C 1
ATOM 1807 O O . SER A 1 228 ? 15.581 -11.333 -2.497 1.00 98.31 228 SER A O 1
ATOM 1809 N N . MET A 1 229 ? 17.121 -11.517 -4.133 1.00 98.62 229 MET A N 1
ATOM 1810 C CA . MET A 1 229 ? 16.192 -11.259 -5.239 1.00 98.62 229 MET A CA 1
ATOM 1811 C C . MET A 1 229 ? 15.097 -12.328 -5.312 1.00 98.62 229 MET A C 1
ATOM 1813 O O . MET A 1 229 ? 13.921 -12.013 -5.520 1.00 98.62 229 MET A O 1
ATOM 1817 N N . LEU A 1 230 ? 15.466 -13.595 -5.108 1.00 98.44 230 LEU A N 1
ATOM 1818 C CA . LEU A 1 230 ? 14.515 -14.701 -5.127 1.00 98.44 230 LEU A CA 1
ATOM 1819 C C . LEU A 1 230 ? 13.500 -14.595 -3.977 1.00 98.44 230 LEU A C 1
ATOM 1821 O O . LEU A 1 230 ? 12.298 -14.704 -4.214 1.00 98.44 230 LEU A O 1
ATOM 1825 N N . VAL A 1 231 ? 13.954 -14.327 -2.748 1.00 98.75 231 VAL A N 1
ATOM 1826 C CA . VAL A 1 231 ? 13.073 -14.147 -1.580 1.00 98.75 231 VAL A CA 1
ATOM 1827 C C . VAL A 1 231 ? 12.120 -12.967 -1.785 1.00 98.75 231 VAL A C 1
ATOM 1829 O O . VAL A 1 231 ? 10.914 -13.131 -1.594 1.00 98.75 231 VAL A O 1
ATOM 1832 N N . HIS A 1 232 ? 12.626 -11.808 -2.227 1.00 98.62 232 HIS A N 1
ATOM 1833 C CA . HIS A 1 232 ? 11.799 -10.643 -2.571 1.00 98.62 232 HIS A CA 1
ATOM 1834 C C . HIS A 1 232 ? 10.694 -11.015 -3.571 1.00 98.62 232 HIS A C 1
ATOM 1836 O O . HIS A 1 232 ? 9.508 -10.750 -3.347 1.00 98.62 232 HIS A O 1
ATOM 1842 N N . THR A 1 233 ? 11.087 -11.664 -4.665 1.00 98.62 233 THR A N 1
ATOM 1843 C CA . THR A 1 233 ? 10.188 -12.005 -5.769 1.00 98.62 233 THR A CA 1
ATOM 1844 C C . THR A 1 233 ? 9.136 -13.023 -5.349 1.00 98.62 233 THR A C 1
ATOM 1846 O O . THR A 1 233 ? 7.962 -12.859 -5.666 1.00 98.62 233 THR A O 1
ATOM 1849 N N . ILE A 1 234 ? 9.497 -14.045 -4.568 1.00 98.75 234 ILE A N 1
ATOM 1850 C CA . ILE A 1 234 ? 8.519 -15.034 -4.098 1.00 98.75 234 ILE A CA 1
ATOM 1851 C C . ILE A 1 234 ? 7.481 -14.375 -3.183 1.00 98.75 234 ILE A C 1
ATOM 1853 O O . ILE A 1 234 ? 6.284 -14.588 -3.377 1.00 98.75 234 ILE A O 1
ATOM 1857 N N . ILE A 1 235 ? 7.899 -13.560 -2.207 1.00 98.81 235 ILE A N 1
ATOM 1858 C CA . ILE A 1 235 ? 6.951 -12.923 -1.277 1.00 98.81 235 ILE A CA 1
ATOM 1859 C C . ILE A 1 235 ? 6.007 -11.975 -2.038 1.00 98.81 235 ILE A C 1
ATOM 1861 O O . ILE A 1 235 ? 4.794 -12.011 -1.809 1.00 98.81 235 ILE A O 1
ATOM 1865 N N . THR A 1 236 ? 6.529 -11.160 -2.961 1.00 98.44 236 THR A N 1
ATOM 1866 C CA . THR A 1 236 ? 5.707 -10.237 -3.766 1.00 98.44 236 THR A CA 1
ATOM 1867 C C . THR A 1 236 ? 4.732 -10.982 -4.680 1.00 98.44 236 THR A C 1
ATOM 1869 O O . THR A 1 236 ? 3.550 -10.640 -4.709 1.00 98.44 236 THR A O 1
ATOM 1872 N N . LEU A 1 237 ? 5.159 -12.060 -5.347 1.00 98.62 237 LEU A N 1
ATOM 1873 C CA . LEU A 1 237 ? 4.267 -12.901 -6.153 1.00 98.62 237 LEU A CA 1
ATOM 1874 C C . LEU A 1 237 ? 3.178 -13.569 -5.308 1.00 98.62 237 LEU A C 1
ATOM 1876 O O . LEU A 1 237 ? 2.019 -13.603 -5.723 1.00 98.62 237 LEU A O 1
ATOM 1880 N N . VAL A 1 238 ? 3.504 -14.053 -4.105 1.00 98.69 238 VAL A N 1
ATOM 1881 C CA . VAL A 1 238 ? 2.511 -14.604 -3.167 1.00 98.69 238 VAL A CA 1
ATOM 1882 C C . VAL A 1 238 ? 1.493 -13.533 -2.764 1.00 98.69 238 VAL A C 1
ATOM 1884 O O . VAL A 1 238 ? 0.290 -13.807 -2.744 1.00 98.69 238 VAL A O 1
ATOM 1887 N N . TYR A 1 239 ? 1.940 -12.301 -2.504 1.00 98.50 239 TYR A N 1
ATOM 1888 C CA . TYR A 1 239 ? 1.056 -11.176 -2.196 1.00 98.50 239 TYR A CA 1
ATOM 1889 C C . TYR A 1 239 ? 0.112 -10.839 -3.364 1.00 98.50 239 TYR A C 1
ATOM 1891 O O . TYR A 1 239 ? -1.107 -10.768 -3.175 1.00 98.50 239 TYR A O 1
ATOM 1899 N N . VAL A 1 240 ? 0.641 -10.680 -4.581 1.00 98.19 240 VAL A N 1
ATOM 1900 C CA . VAL A 1 240 ? -0.158 -10.351 -5.777 1.00 98.19 240 VAL A CA 1
ATOM 1901 C C . VAL A 1 240 ? -1.121 -11.494 -6.122 1.00 98.19 240 VAL A C 1
ATOM 1903 O O . VAL A 1 240 ? -2.292 -11.261 -6.424 1.00 98.19 240 VAL A O 1
ATOM 1906 N N . THR A 1 241 ? -0.685 -12.745 -5.969 1.00 98.06 241 THR A N 1
ATOM 1907 C CA . THR A 1 241 ? -1.554 -13.922 -6.118 1.00 98.06 241 THR A CA 1
ATOM 1908 C C . THR A 1 241 ? -2.710 -13.885 -5.119 1.00 98.06 241 THR A C 1
ATOM 1910 O O . THR A 1 241 ? -3.868 -14.077 -5.496 1.00 98.06 241 THR A O 1
ATOM 1913 N N . LYS A 1 242 ? -2.430 -13.576 -3.845 1.00 96.69 242 LYS A N 1
ATOM 1914 C CA . LYS A 1 242 ? -3.456 -13.407 -2.804 1.00 96.69 242 LYS A CA 1
ATOM 1915 C C . LYS A 1 242 ? -4.452 -12.303 -3.162 1.00 96.69 242 LYS A C 1
ATOM 1917 O O . LYS A 1 242 ? -5.645 -12.471 -2.903 1.00 96.69 242 LYS A O 1
ATOM 1922 N N . PHE A 1 243 ? -4.005 -11.205 -3.774 1.00 96.12 243 PHE A N 1
ATOM 1923 C CA . PHE A 1 243 ? -4.903 -10.160 -4.267 1.00 96.12 243 PHE A CA 1
ATOM 1924 C C . PHE A 1 243 ? -5.889 -10.703 -5.310 1.00 96.12 243 PHE A C 1
ATOM 1926 O O . PHE A 1 243 ? -7.095 -10.534 -5.137 1.00 96.12 243 PHE A O 1
ATOM 1933 N N . PHE A 1 244 ? -5.417 -11.408 -6.345 1.00 97.06 244 PHE A N 1
ATOM 1934 C CA . PHE A 1 244 ? -6.301 -11.936 -7.394 1.00 97.06 244 PHE A CA 1
ATOM 1935 C C . PHE A 1 244 ? -7.195 -13.080 -6.922 1.00 97.06 244 PHE A C 1
ATOM 1937 O O . PHE A 1 244 ? -8.342 -13.182 -7.358 1.00 97.06 244 PHE A O 1
ATOM 1944 N N . TRP A 1 245 ? -6.725 -13.888 -5.970 1.00 94.31 245 TRP A N 1
ATOM 1945 C CA . TRP A 1 245 ? -7.562 -14.872 -5.284 1.00 94.31 245 TRP A CA 1
ATOM 1946 C C . TRP A 1 245 ? -8.739 -14.215 -4.542 1.00 94.31 245 TRP A C 1
ATOM 1948 O O . TRP A 1 245 ? -9.815 -14.798 -4.407 1.00 94.31 245 TRP A O 1
ATOM 1958 N N . TRP A 1 246 ? -8.546 -12.980 -4.073 1.00 92.56 246 TRP A N 1
ATOM 1959 C CA . TRP A 1 246 ? -9.512 -12.195 -3.306 1.00 92.56 246 TRP A CA 1
ATOM 1960 C C . TRP A 1 246 ? -10.160 -11.045 -4.106 1.00 92.56 246 TRP A C 1
ATOM 1962 O O . TRP A 1 246 ? -10.843 -10.198 -3.534 1.00 92.56 246 TRP A O 1
ATOM 1972 N N . GLU A 1 247 ? -10.017 -11.013 -5.433 1.00 93.69 247 GLU A N 1
ATOM 1973 C CA . GLU A 1 247 ? -10.374 -9.860 -6.279 1.00 93.69 247 GLU A CA 1
ATOM 1974 C C . GLU A 1 247 ? -11.792 -9.308 -6.033 1.00 93.69 247 GLU A C 1
ATOM 1976 O O . GLU A 1 247 ? -11.985 -8.099 -5.919 1.00 93.69 247 GLU A O 1
ATOM 1981 N N . ALA A 1 248 ? -12.797 -10.174 -5.877 1.00 91.44 248 ALA A N 1
ATOM 1982 C CA . ALA A 1 248 ? -14.174 -9.738 -5.631 1.00 91.44 248 ALA A CA 1
ATOM 1983 C C . ALA A 1 248 ? -14.336 -8.936 -4.322 1.00 91.44 248 ALA A C 1
ATOM 1985 O O . ALA A 1 248 ? -15.210 -8.074 -4.201 1.00 91.44 248 ALA A O 1
ATOM 1986 N N . GLY A 1 249 ? -13.483 -9.201 -3.331 1.00 88.88 249 GLY A N 1
ATOM 1987 C CA . GLY A 1 249 ? -13.412 -8.418 -2.107 1.00 88.88 249 GLY A CA 1
ATOM 1988 C C . GLY A 1 249 ? -12.870 -7.008 -2.342 1.00 88.88 249 GLY A C 1
ATOM 1989 O O . GLY A 1 249 ? -13.361 -6.069 -1.712 1.00 88.88 249 GLY A O 1
ATOM 1990 N N . TYR A 1 250 ? -11.940 -6.840 -3.288 1.00 90.88 250 TYR A N 1
ATOM 1991 C CA . TYR A 1 250 ? -11.348 -5.544 -3.623 1.00 90.88 250 TYR A CA 1
ATOM 1992 C C . TYR A 1 250 ? -12.386 -4.545 -4.154 1.00 90.88 250 TYR A C 1
ATOM 1994 O O . TYR A 1 250 ? -12.344 -3.371 -3.794 1.00 90.88 250 TYR A O 1
ATOM 2002 N N . TRP A 1 251 ? -13.398 -4.992 -4.902 1.00 92.38 251 TRP A N 1
ATOM 2003 C CA . TRP A 1 251 ? -14.470 -4.106 -5.388 1.00 92.38 251 TRP A CA 1
ATOM 2004 C C . TRP A 1 251 ? -15.359 -3.514 -4.287 1.00 92.38 251 TRP A C 1
ATOM 2006 O O . TRP A 1 251 ? -16.103 -2.570 -4.533 1.00 92.38 251 TRP A O 1
ATOM 2016 N N . ASN A 1 252 ? -15.265 -4.037 -3.062 1.00 88.00 252 ASN A N 1
ATOM 2017 C CA . ASN A 1 252 ? -15.953 -3.505 -1.886 1.00 88.00 252 ASN A CA 1
ATOM 2018 C C . ASN A 1 252 ? -15.075 -2.545 -1.060 1.00 88.00 252 ASN A C 1
ATOM 2020 O O . ASN A 1 252 ? -15.486 -2.100 0.015 1.00 88.00 252 ASN A O 1
ATOM 2024 N N . THR A 1 253 ? -13.853 -2.261 -1.514 1.00 86.69 253 THR A N 1
ATOM 2025 C CA . THR A 1 253 ? -12.931 -1.323 -0.860 1.00 86.69 253 THR A CA 1
ATOM 2026 C C . THR A 1 253 ? -13.236 0.124 -1.244 1.00 86.69 253 THR A C 1
ATOM 2028 O O . THR A 1 253 ? -14.012 0.388 -2.160 1.00 86.69 253 THR A O 1
ATOM 2031 N N . MET A 1 254 ? -12.622 1.075 -0.533 1.00 83.69 254 MET A N 1
ATOM 2032 C CA . MET A 1 254 ? -12.808 2.510 -0.775 1.00 83.69 254 MET A CA 1
ATOM 2033 C C . MET A 1 254 ? -12.436 2.912 -2.211 1.00 83.69 254 MET A C 1
ATOM 2035 O O . MET A 1 254 ? -13.217 3.617 -2.846 1.00 83.69 254 MET A O 1
ATOM 2039 N N . ASP A 1 255 ? -11.336 2.368 -2.738 1.00 86.12 255 ASP A N 1
ATOM 2040 C CA . ASP A 1 255 ? -10.784 2.697 -4.058 1.00 86.12 255 ASP A CA 1
ATOM 2041 C C . ASP A 1 255 ? -11.789 2.443 -5.198 1.00 86.12 255 ASP A C 1
ATOM 2043 O O . ASP A 1 255 ? -11.865 3.189 -6.173 1.00 86.12 255 ASP A O 1
ATOM 2047 N N . ILE A 1 256 ? -12.589 1.376 -5.082 1.00 90.56 256 ILE A N 1
ATOM 2048 C CA . ILE A 1 256 ? -13.581 1.010 -6.100 1.00 90.56 256 ILE A CA 1
ATOM 2049 C C . ILE A 1 256 ? -14.975 1.517 -5.731 1.00 90.56 256 ILE A C 1
ATOM 2051 O O . ILE A 1 256 ? -15.665 2.046 -6.597 1.00 90.56 256 ILE A O 1
ATOM 2055 N N . ALA A 1 257 ? -15.397 1.409 -4.474 1.00 89.75 257 ALA A N 1
ATOM 2056 C CA . ALA A 1 257 ? -16.771 1.710 -4.075 1.00 89.75 257 ALA A CA 1
ATOM 2057 C C . ALA A 1 257 ? -17.061 3.206 -3.869 1.00 89.75 257 ALA A C 1
ATOM 2059 O O . ALA A 1 257 ? -18.227 3.609 -3.845 1.00 89.75 257 ALA A O 1
ATOM 2060 N N . HIS A 1 258 ? -16.031 4.023 -3.632 1.00 86.25 258 HIS A N 1
ATOM 2061 C CA . HIS A 1 258 ? -16.198 5.411 -3.191 1.00 86.25 258 HIS A CA 1
ATOM 2062 C C . HIS A 1 258 ? -15.325 6.406 -3.952 1.00 86.25 258 HIS A C 1
ATOM 2064 O O . HIS A 1 258 ? -15.801 7.502 -4.247 1.00 86.25 258 HIS A O 1
ATOM 2070 N N . ASP A 1 259 ? -14.094 6.030 -4.289 1.00 90.44 259 ASP A N 1
ATOM 2071 C CA . ASP A 1 259 ? -13.178 6.929 -4.983 1.00 90.44 259 ASP A CA 1
ATOM 2072 C C . ASP A 1 259 ? -13.475 6.935 -6.488 1.00 90.44 259 ASP A C 1
ATOM 2074 O O . ASP A 1 259 ? -13.652 5.890 -7.132 1.00 90.44 259 ASP A O 1
ATOM 2078 N N . ARG A 1 260 ? -13.584 8.143 -7.046 1.00 94.94 260 ARG A N 1
ATOM 2079 C CA . ARG A 1 260 ? -13.853 8.362 -8.469 1.00 94.94 260 ARG A CA 1
ATOM 2080 C C . ARG A 1 260 ? -12.590 8.129 -9.303 1.00 94.94 260 ARG A C 1
ATOM 2082 O O . ARG A 1 260 ? -11.471 8.059 -8.797 1.00 94.94 260 ARG A O 1
ATOM 2089 N N . ALA A 1 261 ? -12.793 7.933 -10.599 1.00 96.06 261 ALA A N 1
ATOM 2090 C CA . ALA A 1 261 ? -11.721 7.673 -11.550 1.00 96.06 261 ALA A CA 1
ATOM 2091 C C . ALA A 1 261 ? -11.120 8.989 -12.064 1.00 96.06 261 ALA A C 1
ATOM 2093 O O . ALA A 1 261 ? -11.589 9.555 -13.054 1.00 96.06 261 ALA A O 1
ATOM 2094 N N . GLY A 1 262 ? -10.103 9.485 -11.365 1.00 96.25 262 GLY A N 1
ATOM 2095 C CA . GLY A 1 262 ? -9.309 10.652 -11.756 1.00 96.25 262 GLY A CA 1
ATOM 2096 C C . GLY A 1 262 ? -7.817 10.406 -11.574 1.00 96.25 262 GLY A C 1
ATOM 2097 O O . GLY A 1 262 ? -7.387 9.258 -11.428 1.00 96.25 262 GLY A O 1
ATOM 2098 N N . PHE A 1 263 ? -7.031 11.484 -11.541 1.00 97.00 263 PHE A N 1
ATOM 2099 C CA . PHE A 1 263 ? -5.584 11.419 -11.318 1.00 97.00 263 PHE A CA 1
ATOM 2100 C C . PHE A 1 263 ? -5.218 10.572 -10.092 1.00 97.00 263 PHE A C 1
ATOM 2102 O O . PHE A 1 263 ? -4.416 9.650 -10.208 1.00 97.00 263 PHE A O 1
ATOM 2109 N N . TYR A 1 264 ? -5.849 10.816 -8.941 1.00 93.81 264 TYR A N 1
ATOM 2110 C CA . TYR A 1 264 ? -5.481 10.170 -7.679 1.00 93.81 264 TYR A CA 1
ATOM 2111 C C . TYR A 1 264 ? -5.455 8.633 -7.761 1.00 93.81 264 TYR A C 1
ATOM 2113 O O . TYR A 1 264 ? -4.484 8.009 -7.334 1.00 93.81 264 TYR A O 1
ATOM 2121 N N . ILE A 1 265 ? -6.489 8.022 -8.351 1.00 93.69 265 ILE A N 1
ATOM 2122 C CA . ILE A 1 265 ? -6.589 6.561 -8.483 1.00 93.69 265 ILE A CA 1
ATOM 2123 C C . ILE A 1 265 ? -5.905 6.059 -9.757 1.00 93.69 265 ILE A C 1
ATOM 2125 O O . ILE A 1 265 ? -5.077 5.149 -9.693 1.00 93.69 265 ILE A O 1
ATOM 2129 N N . CYS A 1 266 ? -6.249 6.621 -10.920 1.00 96.69 266 CYS A N 1
ATOM 2130 C CA . CYS A 1 266 ? -5.821 6.059 -12.198 1.00 96.69 266 CYS A CA 1
ATOM 2131 C C . CYS A 1 266 ? -4.331 6.301 -12.452 1.00 96.69 266 CYS A C 1
ATOM 2133 O O . CYS A 1 266 ? -3.621 5.345 -12.754 1.00 96.69 266 CYS A O 1
ATOM 2135 N N . TRP A 1 267 ? -3.825 7.527 -12.274 1.00 97.81 267 TRP A N 1
ATOM 2136 C CA . TRP A 1 267 ? -2.385 7.789 -12.414 1.00 97.81 267 TRP A CA 1
ATOM 2137 C C . TRP A 1 267 ? -1.585 7.024 -11.347 1.00 97.81 267 TRP A C 1
ATOM 2139 O O . TRP A 1 267 ? -0.550 6.432 -11.654 1.00 97.81 267 TRP A O 1
ATOM 2149 N N . GLY A 1 268 ? -2.113 6.931 -10.120 1.00 96.25 268 GLY A N 1
ATOM 2150 C CA . GLY A 1 268 ? -1.515 6.133 -9.048 1.00 96.25 268 GLY A CA 1
ATOM 2151 C C . GLY A 1 268 ? -1.306 4.663 -9.438 1.00 96.25 268 GLY A C 1
ATOM 2152 O O . GLY A 1 268 ? -0.216 4.122 -9.266 1.00 96.25 268 GLY A O 1
ATOM 2153 N N . CYS A 1 269 ? -2.310 4.017 -10.032 1.00 96.69 269 CYS A N 1
ATOM 2154 C CA . CYS A 1 269 ? -2.197 2.613 -10.440 1.00 96.69 269 CYS A CA 1
ATOM 2155 C C . CYS A 1 269 ? -1.364 2.405 -11.714 1.00 96.69 269 CYS A C 1
ATOM 2157 O O . CYS A 1 269 ? -0.714 1.371 -11.849 1.00 96.69 269 CYS A O 1
ATOM 2159 N N . LEU A 1 270 ? -1.388 3.363 -12.645 1.00 97.88 270 LEU A N 1
ATOM 2160 C CA . LEU A 1 270 ? -0.682 3.259 -13.925 1.00 97.88 270 LEU A CA 1
ATOM 2161 C C . LEU A 1 270 ? 0.809 3.608 -13.825 1.00 97.88 270 LEU A C 1
ATOM 2163 O O . LEU A 1 270 ? 1.588 3.115 -14.632 1.00 97.88 270 LEU A O 1
ATOM 2167 N N . VAL A 1 271 ? 1.204 4.456 -12.868 1.00 98.00 271 VAL A N 1
ATOM 2168 C CA . VAL A 1 271 ? 2.563 5.022 -12.797 1.00 98.00 271 VAL A CA 1
ATOM 2169 C C . VAL A 1 271 ? 3.216 4.809 -11.435 1.00 98.00 271 VAL A C 1
ATOM 2171 O O . VAL A 1 271 ? 4.316 4.265 -11.350 1.00 98.00 271 VAL A O 1
ATOM 2174 N N . PHE A 1 272 ? 2.547 5.219 -10.355 1.00 97.75 272 PHE A N 1
ATOM 2175 C CA . PHE A 1 272 ? 3.129 5.164 -9.012 1.00 97.75 272 PHE A CA 1
ATOM 2176 C C . PHE A 1 272 ? 3.342 3.721 -8.553 1.00 97.75 272 PHE A C 1
ATOM 2178 O O . PHE A 1 272 ? 4.410 3.376 -8.057 1.00 97.75 272 PHE A O 1
ATOM 2185 N N . LEU A 1 273 ? 2.350 2.858 -8.767 1.00 96.62 273 LEU A N 1
ATOM 2186 C CA . LEU A 1 273 ? 2.409 1.442 -8.420 1.00 96.62 273 LEU A CA 1
ATOM 2187 C C . LEU A 1 273 ? 3.579 0.708 -9.110 1.00 96.62 273 LEU A C 1
ATOM 2189 O O . LEU A 1 273 ? 4.430 0.193 -8.383 1.00 96.62 273 LEU A O 1
ATOM 2193 N N . PRO A 1 274 ? 3.715 0.697 -10.453 1.00 96.31 274 PRO A N 1
ATOM 2194 C CA . PRO A 1 274 ? 4.807 -0.021 -11.121 1.00 96.31 274 PRO A CA 1
ATOM 2195 C C . PRO A 1 274 ? 6.213 0.540 -10.856 1.00 96.31 274 PRO A C 1
ATOM 2197 O O . PRO A 1 274 ? 7.183 -0.114 -11.229 1.00 96.31 274 PRO A O 1
ATOM 2200 N N . CYS A 1 275 ? 6.350 1.715 -10.231 1.00 97.56 275 CYS A N 1
ATOM 2201 C CA . CYS A 1 275 ? 7.642 2.262 -9.807 1.00 97.56 275 CYS A CA 1
ATOM 2202 C C . CYS A 1 275 ? 7.925 2.021 -8.318 1.00 97.56 275 CYS A C 1
ATOM 2204 O O . CYS A 1 275 ? 8.969 1.490 -7.946 1.00 97.56 275 CYS A O 1
ATOM 2206 N N . ILE A 1 276 ? 7.005 2.442 -7.449 1.00 97.62 276 ILE A N 1
ATOM 2207 C CA . ILE A 1 276 ? 7.235 2.504 -6.005 1.00 97.62 276 ILE A CA 1
ATOM 2208 C C . ILE A 1 276 ? 7.054 1.134 -5.353 1.00 97.62 276 ILE A C 1
ATOM 2210 O O . ILE A 1 276 ? 7.792 0.797 -4.435 1.00 97.62 276 ILE A O 1
ATOM 2214 N N . TYR A 1 277 ? 6.096 0.323 -5.811 1.00 97.56 277 TYR A N 1
ATOM 2215 C CA . TYR A 1 277 ? 5.796 -0.971 -5.179 1.00 97.56 277 TYR A CA 1
ATOM 2216 C C . TYR A 1 277 ? 6.822 -2.043 -5.563 1.00 97.56 277 TYR A C 1
ATOM 2218 O O . TYR A 1 277 ? 7.011 -3.035 -4.860 1.00 97.56 277 TYR A O 1
ATOM 2226 N N . THR A 1 278 ? 7.491 -1.832 -6.690 1.00 97.38 278 THR A N 1
ATOM 2227 C CA . THR A 1 278 ? 8.505 -2.706 -7.281 1.00 97.38 278 THR A CA 1
ATOM 2228 C C . THR A 1 278 ? 9.924 -2.215 -6.976 1.00 97.38 278 THR A C 1
ATOM 2230 O O . THR A 1 278 ? 10.890 -2.912 -7.284 1.00 97.38 278 THR A O 1
ATOM 2233 N N . SER A 1 279 ? 10.073 -1.052 -6.326 1.00 97.12 279 SER A N 1
ATOM 2234 C CA . SER A 1 279 ? 11.371 -0.433 -6.049 1.00 97.12 279 SER A CA 1
ATOM 2235 C C . SER A 1 279 ? 12.372 -1.314 -5.294 1.00 97.12 279 SER A C 1
ATOM 2237 O O . SER A 1 279 ? 13.550 -1.246 -5.641 1.00 97.12 279 SER A O 1
ATOM 2239 N N . PRO A 1 280 ? 11.985 -2.191 -4.339 1.00 97.81 280 PRO A N 1
ATOM 2240 C CA . PRO A 1 280 ? 12.969 -3.043 -3.676 1.00 97.81 280 PRO A CA 1
ATOM 2241 C C . PRO A 1 280 ? 13.599 -4.051 -4.646 1.00 97.81 280 PRO A C 1
ATOM 2243 O O . PRO A 1 280 ? 14.804 -4.272 -4.611 1.00 97.81 280 PRO A O 1
ATOM 2246 N N . GLY A 1 281 ? 12.804 -4.612 -5.562 1.00 97.81 281 GLY A N 1
ATOM 2247 C CA . GLY A 1 281 ? 13.308 -5.473 -6.628 1.00 97.81 281 GLY A CA 1
ATOM 2248 C C . GLY A 1 281 ? 14.135 -4.687 -7.644 1.00 97.81 281 GLY A C 1
ATOM 2249 O O . GLY A 1 281 ? 15.203 -5.138 -8.040 1.00 97.81 281 GLY A O 1
ATOM 2250 N N . MET A 1 282 ? 13.701 -3.471 -7.997 1.00 98.00 282 MET A N 1
ATOM 2251 C CA . MET A 1 282 ? 14.445 -2.571 -8.886 1.00 98.00 282 MET A CA 1
ATOM 2252 C C . MET A 1 282 ? 15.856 -2.276 -8.356 1.00 98.00 282 MET A C 1
ATOM 2254 O O . MET A 1 282 ? 16.812 -2.312 -9.131 1.00 98.00 282 MET A O 1
ATOM 2258 N N . TYR A 1 283 ? 15.978 -2.031 -7.046 1.00 98.25 283 TYR A N 1
ATOM 2259 C CA . TYR A 1 283 ? 17.247 -1.867 -6.336 1.00 98.25 283 TYR A CA 1
ATOM 2260 C C . TYR A 1 283 ? 18.108 -3.132 -6.406 1.00 98.25 283 TYR A C 1
ATOM 2262 O O . TYR A 1 283 ? 19.279 -3.074 -6.787 1.00 98.25 283 TYR A O 1
ATOM 2270 N N . LEU A 1 284 ? 17.514 -4.279 -6.053 1.00 98.31 284 LEU A N 1
ATOM 2271 C CA . LEU A 1 284 ? 18.212 -5.558 -5.952 1.00 98.31 284 LEU A CA 1
ATOM 2272 C C . LEU A 1 284 ? 18.831 -5.996 -7.279 1.00 98.31 284 LEU A C 1
ATOM 2274 O O . LEU A 1 284 ? 19.842 -6.688 -7.237 1.00 98.31 284 LEU A O 1
ATOM 2278 N N . VAL A 1 285 ? 18.302 -5.571 -8.438 1.00 98.19 285 VAL A N 1
ATOM 2279 C CA . VAL A 1 285 ? 18.905 -5.901 -9.744 1.00 98.19 285 VAL A CA 1
ATOM 2280 C C . VAL A 1 285 ? 20.395 -5.580 -9.752 1.00 98.19 285 VAL A C 1
ATOM 2282 O O . VAL A 1 285 ? 21.164 -6.468 -10.084 1.00 98.19 285 VAL A O 1
ATOM 2285 N N . LYS A 1 286 ? 20.805 -4.381 -9.315 1.00 96.25 286 LYS A N 1
ATOM 2286 C CA . LYS A 1 286 ? 22.218 -3.949 -9.289 1.00 96.25 286 LYS A CA 1
ATOM 2287 C C . LYS A 1 286 ? 22.948 -4.243 -7.974 1.00 96.25 286 LYS A C 1
ATOM 2289 O O . LYS A 1 286 ? 24.143 -3.995 -7.861 1.00 96.25 286 LYS A O 1
ATOM 2294 N N . HIS A 1 287 ? 22.234 -4.778 -6.986 1.00 96.94 287 HIS A N 1
ATOM 2295 C CA . HIS A 1 287 ? 22.743 -5.029 -5.640 1.00 96.94 287 HIS A CA 1
ATOM 2296 C C . HIS A 1 287 ? 22.457 -6.473 -5.217 1.00 96.94 287 HIS A C 1
ATOM 2298 O O . HIS A 1 287 ? 21.641 -6.701 -4.319 1.00 96.94 287 HIS A O 1
ATOM 2304 N N . PRO A 1 288 ? 23.086 -7.471 -5.864 1.00 96.75 288 PRO A N 1
ATOM 2305 C CA . PRO A 1 288 ? 22.925 -8.859 -5.461 1.00 96.75 288 PRO A CA 1
ATOM 2306 C C . PRO A 1 288 ? 23.465 -9.055 -4.040 1.00 96.75 288 PRO A C 1
ATOM 2308 O O . PRO A 1 288 ? 24.649 -8.856 -3.768 1.00 96.75 288 PRO A O 1
ATOM 2311 N N . VAL A 1 289 ? 22.591 -9.472 -3.126 1.00 97.38 289 VAL A N 1
ATOM 2312 C CA . VAL A 1 289 ? 22.951 -9.802 -1.742 1.00 97.38 289 VAL A CA 1
ATOM 2313 C C . VAL A 1 289 ? 22.855 -11.309 -1.548 1.00 97.38 289 VAL A C 1
ATOM 2315 O O . VAL A 1 289 ? 21.851 -11.904 -1.933 1.00 97.38 289 VAL A O 1
ATOM 2318 N N . ASN A 1 290 ? 23.871 -11.905 -0.921 1.00 97.00 290 ASN A N 1
ATOM 2319 C CA . ASN A 1 290 ? 23.848 -13.292 -0.462 1.00 97.00 290 ASN A CA 1
ATOM 2320 C C . ASN A 1 290 ? 23.477 -13.328 1.029 1.00 97.00 290 ASN A C 1
ATOM 2322 O O . ASN A 1 290 ? 24.281 -12.958 1.885 1.00 97.00 290 ASN A O 1
ATOM 2326 N N . LEU A 1 291 ? 22.241 -13.718 1.328 1.00 97.50 291 LEU A N 1
ATOM 2327 C CA . LEU A 1 291 ? 21.696 -13.811 2.684 1.00 97.50 291 LEU A CA 1
ATOM 2328 C C . LEU A 1 291 ? 22.145 -15.093 3.395 1.00 97.50 291 LEU A C 1
ATOM 2330 O O . LEU A 1 291 ? 22.211 -15.137 4.625 1.00 97.50 291 LEU A O 1
ATOM 2334 N N . GLY A 1 292 ? 22.414 -16.145 2.626 1.00 97.69 292 GLY A N 1
ATOM 2335 C CA . GLY A 1 292 ? 22.568 -17.502 3.116 1.00 97.69 292 GLY A CA 1
ATOM 2336 C C . GLY A 1 292 ? 21.214 -18.170 3.372 1.00 97.69 292 GLY A C 1
ATOM 2337 O O . GLY A 1 292 ? 20.223 -17.542 3.757 1.00 97.69 292 GLY A O 1
ATOM 2338 N N . LEU A 1 293 ? 21.187 -19.497 3.212 1.00 96.56 293 LEU A N 1
ATOM 2339 C CA . LEU A 1 293 ? 19.962 -20.306 3.238 1.00 96.56 293 LEU A CA 1
ATOM 2340 C C . LEU A 1 293 ? 19.099 -20.071 4.488 1.00 96.56 293 LEU A C 1
ATOM 2342 O O . LEU A 1 293 ? 17.878 -19.977 4.396 1.00 96.56 293 LEU A O 1
ATOM 2346 N N . GLN A 1 294 ? 19.725 -19.962 5.662 1.00 97.81 294 GLN A N 1
ATOM 2347 C CA . GLN A 1 294 ? 19.005 -19.823 6.925 1.00 97.81 294 GLN A CA 1
ATOM 2348 C C . GLN A 1 294 ? 18.244 -18.492 7.019 1.00 97.81 294 GLN A C 1
ATOM 2350 O O . GLN A 1 294 ? 17.054 -18.486 7.338 1.00 97.81 294 GLN A O 1
ATOM 2355 N N . LEU A 1 295 ? 18.912 -17.371 6.727 1.00 98.06 295 LEU A N 1
ATOM 2356 C CA . LEU A 1 295 ? 18.289 -16.050 6.779 1.00 98.06 295 LEU A CA 1
ATOM 2357 C C . LEU A 1 295 ? 17.239 -15.896 5.672 1.00 98.06 295 LEU A C 1
ATOM 2359 O O . LEU A 1 295 ? 16.145 -15.398 5.941 1.00 98.06 295 LEU A O 1
ATOM 2363 N N . ALA A 1 296 ? 17.535 -16.393 4.467 1.00 98.44 296 ALA A N 1
ATOM 2364 C CA . ALA A 1 296 ? 16.596 -16.410 3.351 1.00 98.44 296 ALA A CA 1
ATOM 2365 C C . ALA A 1 296 ? 15.288 -17.140 3.710 1.00 98.44 296 ALA A C 1
ATOM 2367 O O . ALA A 1 296 ? 14.203 -16.594 3.507 1.00 98.44 296 ALA A O 1
ATOM 2368 N N . ILE A 1 297 ? 15.372 -18.332 4.319 1.00 98.50 297 ILE A N 1
ATOM 2369 C CA . ILE A 1 297 ? 14.194 -19.093 4.766 1.00 98.50 297 ILE A CA 1
ATOM 2370 C C . ILE A 1 297 ? 13.419 -18.332 5.847 1.00 98.50 297 ILE A C 1
ATOM 2372 O O . ILE A 1 297 ? 12.191 -18.274 5.777 1.00 98.50 297 ILE A O 1
ATOM 2376 N N . TYR A 1 298 ? 14.092 -17.730 6.832 1.00 98.44 298 TYR A N 1
ATOM 2377 C CA . TYR A 1 298 ? 13.400 -16.978 7.882 1.00 98.44 298 TYR A CA 1
ATOM 2378 C C . TYR A 1 298 ? 12.636 -15.773 7.334 1.00 98.44 298 TYR A C 1
ATOM 2380 O O . TYR A 1 298 ? 11.470 -15.591 7.689 1.00 98.44 298 TYR A O 1
ATOM 2388 N N . ILE A 1 299 ? 13.254 -14.986 6.449 1.00 98.75 299 ILE A N 1
ATOM 2389 C CA . ILE A 1 299 ? 12.597 -13.839 5.808 1.00 98.75 299 ILE A CA 1
ATOM 2390 C C . ILE A 1 299 ? 11.415 -14.318 4.961 1.00 98.75 299 ILE A C 1
ATOM 2392 O O . ILE A 1 299 ? 10.318 -13.772 5.080 1.00 98.75 299 ILE A O 1
ATOM 2396 N N . LEU A 1 300 ? 11.608 -15.372 4.161 1.00 98.75 300 LEU A N 1
ATOM 2397 C CA . LEU A 1 300 ? 10.566 -15.933 3.305 1.00 98.75 300 LEU A CA 1
ATOM 2398 C C . LEU A 1 300 ? 9.355 -16.412 4.113 1.00 98.75 300 LEU A C 1
ATOM 2400 O O . LEU A 1 300 ? 8.224 -16.015 3.831 1.00 98.75 300 LEU A O 1
ATOM 2404 N N . VAL A 1 301 ? 9.580 -17.236 5.139 1.00 98.69 301 VAL A N 1
ATOM 2405 C CA . VAL A 1 301 ? 8.506 -17.775 5.984 1.00 98.69 301 VAL A CA 1
ATOM 2406 C C . VAL A 1 301 ? 7.791 -16.652 6.732 1.00 98.69 301 VAL A C 1
ATOM 2408 O O . VAL A 1 301 ? 6.561 -16.639 6.768 1.00 98.69 301 VAL A O 1
ATOM 2411 N N . ALA A 1 302 ? 8.528 -15.687 7.290 1.00 98.75 302 ALA A N 1
ATOM 2412 C CA . ALA A 1 302 ? 7.931 -14.556 7.994 1.00 98.75 302 ALA A CA 1
ATOM 2413 C C . ALA A 1 302 ? 7.095 -13.668 7.056 1.00 98.75 302 ALA A C 1
ATOM 2415 O O . ALA A 1 302 ? 5.971 -13.294 7.405 1.00 98.75 302 ALA A O 1
ATOM 2416 N N . GLY A 1 303 ? 7.595 -13.388 5.849 1.00 98.69 303 GLY A N 1
ATOM 2417 C CA . GLY A 1 303 ? 6.884 -12.628 4.824 1.00 98.69 303 GLY A CA 1
ATOM 2418 C C . GLY A 1 303 ? 5.600 -13.319 4.371 1.00 98.69 303 GLY A C 1
ATOM 2419 O O . GLY A 1 303 ? 4.525 -12.723 4.437 1.00 98.69 303 GLY A O 1
ATOM 2420 N N . VAL A 1 304 ? 5.676 -14.600 3.997 1.00 98.75 304 VAL A N 1
ATOM 2421 C CA . VAL A 1 304 ? 4.504 -15.394 3.583 1.00 98.75 304 VAL A CA 1
ATOM 2422 C C . VAL A 1 304 ? 3.482 -15.514 4.717 1.00 98.75 304 VAL A C 1
ATOM 2424 O O . VAL A 1 304 ? 2.280 -15.380 4.479 1.00 98.75 304 VAL A O 1
ATOM 2427 N N . LEU A 1 305 ? 3.934 -15.698 5.962 1.00 98.62 305 LEU A N 1
ATOM 2428 C CA . LEU A 1 305 ? 3.052 -15.718 7.127 1.00 98.62 305 LEU A CA 1
ATOM 2429 C C . LEU A 1 305 ? 2.327 -14.378 7.309 1.00 98.62 305 LEU A C 1
ATOM 2431 O O . LEU A 1 305 ? 1.129 -14.376 7.589 1.00 98.62 305 LEU A O 1
ATOM 2435 N N . CYS A 1 306 ? 3.005 -13.245 7.109 1.00 98.69 306 CYS A N 1
ATOM 2436 C CA . CYS A 1 306 ? 2.362 -11.932 7.151 1.00 98.69 306 CYS A CA 1
ATOM 2437 C C . CYS A 1 306 ? 1.292 -11.798 6.057 1.00 98.69 306 CYS A C 1
ATOM 2439 O O . CYS A 1 306 ? 0.154 -11.437 6.364 1.00 98.69 306 CYS A O 1
ATOM 2441 N N . VAL A 1 307 ? 1.589 -12.186 4.811 1.00 98.50 307 VAL A N 1
ATOM 2442 C CA . VAL A 1 307 ? 0.590 -12.191 3.723 1.00 98.50 307 VAL A CA 1
ATOM 2443 C C . VAL A 1 307 ? -0.625 -13.057 4.085 1.00 98.50 307 VAL A C 1
ATOM 2445 O O . VAL A 1 307 ? -1.771 -12.636 3.904 1.00 98.50 307 VAL A O 1
ATOM 2448 N N . TYR A 1 308 ? -0.396 -14.240 4.661 1.00 98.00 308 TYR A N 1
ATOM 2449 C CA . TYR A 1 308 ? -1.465 -15.127 5.116 1.00 98.00 308 TYR A CA 1
ATOM 2450 C C . TYR A 1 308 ? -2.303 -14.516 6.248 1.00 98.00 308 TYR A C 1
ATOM 2452 O O . TYR A 1 308 ? -3.531 -14.543 6.178 1.00 98.00 308 TYR A O 1
ATOM 2460 N N . ILE A 1 309 ? -1.679 -13.945 7.284 1.00 98.06 309 ILE A N 1
ATOM 2461 C CA . ILE A 1 309 ? -2.402 -13.329 8.408 1.00 98.06 309 ILE A CA 1
ATOM 2462 C C . ILE A 1 309 ? -3.246 -12.154 7.909 1.00 98.06 309 ILE A C 1
ATOM 2464 O O . ILE A 1 309 ? -4.401 -12.015 8.313 1.00 98.06 309 ILE A O 1
ATOM 2468 N N . ASN A 1 310 ? -2.703 -11.331 7.008 1.00 97.00 310 ASN A N 1
ATOM 2469 C CA . ASN A 1 310 ? -3.443 -10.249 6.370 1.00 97.00 310 ASN A CA 1
ATOM 2470 C C . ASN A 1 310 ? -4.687 -10.781 5.629 1.00 97.00 310 ASN A C 1
ATOM 2472 O O . ASN A 1 310 ? -5.799 -10.315 5.886 1.00 97.00 310 ASN A O 1
ATOM 2476 N N . TYR A 1 311 ? -4.530 -11.823 4.805 1.00 95.50 311 TYR A N 1
ATOM 2477 C CA . TYR A 1 311 ? -5.652 -12.507 4.156 1.00 95.50 311 TYR A CA 1
ATOM 2478 C C . TYR A 1 311 ? -6.678 -13.054 5.160 1.00 95.50 311 TYR A C 1
ATOM 2480 O O . TYR A 1 311 ? -7.882 -12.845 4.992 1.00 95.50 311 TYR A O 1
ATOM 2488 N N . ASP A 1 312 ? -6.231 -13.736 6.217 1.00 96.06 312 ASP A N 1
ATOM 2489 C CA . ASP A 1 312 ? -7.128 -14.351 7.195 1.00 96.06 312 ASP A CA 1
ATOM 2490 C C . ASP A 1 312 ? -7.934 -13.304 7.978 1.00 96.06 312 ASP A C 1
ATOM 2492 O O . ASP A 1 312 ? -9.104 -13.535 8.288 1.00 96.06 312 ASP A O 1
ATOM 2496 N N . CYS A 1 313 ? -7.365 -12.120 8.233 1.00 94.75 313 CYS A N 1
ATOM 2497 C CA . CYS A 1 313 ? -8.101 -10.997 8.817 1.00 94.75 313 CYS A CA 1
ATOM 2498 C C . CYS A 1 313 ? -9.305 -10.591 7.956 1.00 94.75 313 CYS A C 1
ATOM 2500 O O . CYS A 1 313 ? -10.420 -10.436 8.476 1.00 94.75 313 CYS A O 1
ATOM 2502 N N . ASP A 1 314 ? -9.090 -10.435 6.648 1.00 92.00 314 ASP A N 1
ATOM 2503 C CA . ASP A 1 314 ? -10.134 -10.048 5.700 1.00 92.00 314 ASP A CA 1
ATOM 2504 C C . ASP A 1 314 ? -11.160 -11.156 5.494 1.00 92.00 314 ASP A C 1
ATOM 2506 O O . ASP A 1 314 ? -12.366 -10.901 5.593 1.00 92.00 314 ASP A O 1
ATOM 2510 N N . ARG A 1 315 ? -10.699 -12.397 5.309 1.00 92.56 315 ARG A N 1
ATOM 2511 C CA . ARG A 1 315 ? -11.553 -13.587 5.222 1.00 92.56 315 ARG A CA 1
ATOM 2512 C C . ARG A 1 315 ? -12.453 -13.707 6.450 1.00 92.56 315 ARG A C 1
ATOM 2514 O O . ARG A 1 315 ? -13.658 -13.903 6.308 1.00 92.56 315 ARG A O 1
ATOM 2521 N N . GLN A 1 316 ? -11.901 -13.536 7.653 1.00 95.31 316 GLN A N 1
ATOM 2522 C CA . GLN A 1 316 ? -12.649 -13.591 8.912 1.00 95.31 316 GLN A CA 1
ATOM 2523 C C . GLN A 1 316 ? -13.750 -12.521 8.970 1.00 95.31 316 GLN A C 1
ATOM 2525 O O . GLN A 1 316 ? -14.883 -12.828 9.347 1.00 95.31 316 GLN A O 1
ATOM 2530 N N . ARG A 1 317 ? -13.453 -11.278 8.563 1.00 92.44 317 ARG A N 1
ATOM 2531 C CA . ARG A 1 317 ? -14.447 -10.189 8.498 1.00 92.44 317 ARG A CA 1
ATOM 2532 C C . ARG A 1 317 ? -15.541 -10.476 7.477 1.00 92.44 317 ARG A C 1
ATOM 2534 O O . ARG A 1 317 ? -16.717 -10.255 7.767 1.00 92.44 317 ARG A O 1
ATOM 2541 N N . GLN A 1 318 ? -15.163 -10.929 6.286 1.00 89.44 318 GLN A N 1
ATOM 2542 C CA . GLN A 1 318 ? -16.102 -11.213 5.205 1.00 89.44 318 GLN A CA 1
ATOM 2543 C C . GLN A 1 318 ? -17.028 -12.369 5.560 1.00 89.44 318 GLN A C 1
ATOM 2545 O O . GLN A 1 318 ? -18.241 -12.227 5.440 1.00 89.44 318 GLN A O 1
ATOM 2550 N N . GLU A 1 319 ? -16.485 -13.466 6.081 1.00 92.69 319 GLU A N 1
ATOM 2551 C CA . GLU A 1 319 ? -17.276 -14.621 6.496 1.00 92.69 319 GLU A CA 1
ATOM 2552 C C . GLU A 1 319 ? -18.228 -14.274 7.646 1.00 92.69 319 GLU A C 1
ATOM 2554 O O . GLU A 1 319 ? -19.399 -14.664 7.641 1.00 92.69 319 GLU A O 1
ATOM 2559 N N . PHE A 1 320 ? -17.770 -13.464 8.606 1.00 95.31 320 PHE A N 1
ATOM 2560 C CA . PHE A 1 320 ? -18.624 -12.942 9.670 1.00 95.31 320 PHE A CA 1
ATOM 2561 C C . PHE A 1 320 ? -19.798 -12.118 9.126 1.00 95.31 320 PHE A C 1
ATOM 2563 O O . PHE A 1 320 ? -20.930 -12.302 9.573 1.00 95.31 320 PHE A O 1
ATOM 2570 N N . ARG A 1 321 ? -19.561 -11.240 8.143 1.00 90.62 321 ARG A N 1
ATOM 2571 C CA . ARG A 1 321 ? -20.628 -10.449 7.507 1.00 90.62 321 ARG A CA 1
ATOM 2572 C C . ARG A 1 321 ? -21.571 -11.325 6.680 1.00 90.62 321 ARG A C 1
ATOM 2574 O O . ARG A 1 321 ? -22.781 -11.218 6.846 1.00 90.62 321 ARG A O 1
ATOM 2581 N N . ARG A 1 322 ? -21.027 -12.228 5.859 1.00 89.75 322 ARG A N 1
ATOM 2582 C CA . ARG A 1 322 ? -21.782 -13.141 4.983 1.00 89.75 322 ARG A CA 1
ATOM 2583 C C . ARG A 1 322 ? -22.733 -14.043 5.766 1.00 89.75 322 ARG A C 1
ATOM 2585 O O . ARG A 1 322 ? -23.861 -14.266 5.349 1.00 89.75 322 ARG A O 1
ATOM 2592 N N . THR A 1 323 ? -22.290 -14.541 6.917 1.00 94.25 323 THR A N 1
ATOM 2593 C CA . THR A 1 323 ? -23.088 -15.428 7.780 1.00 94.25 323 THR A CA 1
ATOM 2594 C C . THR A 1 323 ? -23.951 -14.681 8.794 1.00 94.25 323 THR A C 1
ATOM 2596 O O . THR A 1 323 ? -24.556 -15.309 9.664 1.00 94.25 323 THR A O 1
ATOM 2599 N N . ASN A 1 324 ? -23.989 -13.345 8.741 1.00 93.62 324 ASN A N 1
ATOM 2600 C CA . ASN A 1 324 ? -24.653 -12.504 9.737 1.00 93.62 324 ASN A CA 1
ATOM 2601 C C . ASN A 1 324 ? -24.230 -12.856 11.188 1.00 93.62 324 ASN A C 1
ATOM 2603 O O . ASN A 1 324 ? -25.026 -12.927 12.131 1.00 93.62 324 ASN A O 1
ATOM 2607 N N . GLY A 1 325 ? -22.938 -13.148 11.359 1.00 93.44 325 GLY A N 1
ATOM 2608 C CA . GLY A 1 325 ? -22.309 -13.525 12.618 1.00 93.44 325 GLY A CA 1
ATOM 2609 C C . GLY A 1 325 ? -22.718 -14.891 13.170 1.00 93.44 325 GLY A C 1
ATOM 2610 O O . GLY A 1 325 ? -22.712 -15.038 14.394 1.00 93.44 325 GLY A O 1
ATOM 2611 N N . LYS A 1 326 ? -23.108 -15.838 12.304 1.00 94.12 326 LYS A N 1
ATOM 2612 C CA . LYS A 1 326 ? -23.391 -17.249 12.637 1.00 94.12 326 LYS A CA 1
ATOM 2613 C C . LYS A 1 326 ? -22.213 -18.197 12.337 1.00 94.12 326 LYS A C 1
ATOM 2615 O O . LYS A 1 326 ? -22.366 -19.407 12.451 1.00 94.12 326 LYS A O 1
ATOM 2620 N N . CYS A 1 327 ? -21.053 -17.671 11.941 1.00 94.56 327 CYS A N 1
ATOM 2621 C CA . CYS A 1 327 ? -19.829 -18.452 11.741 1.00 94.56 327 CYS A CA 1
ATOM 2622 C C . CYS A 1 327 ? -19.080 -18.728 13.057 1.00 94.56 327 CYS A C 1
ATOM 2624 O O . CYS A 1 327 ? -19.432 -18.197 14.109 1.00 94.56 327 CYS A O 1
ATOM 2626 N N . LEU A 1 328 ? -18.012 -19.526 12.982 1.00 95.50 328 LEU A N 1
ATOM 2627 C CA . LEU A 1 328 ? -17.027 -19.683 14.054 1.00 95.50 328 LEU A CA 1
ATOM 2628 C C . LEU A 1 328 ? -15.808 -18.787 13.792 1.00 95.50 328 LEU A C 1
ATOM 2630 O O . LEU A 1 328 ? -15.323 -18.692 12.666 1.00 95.50 328 LEU A O 1
ATOM 2634 N N . VAL A 1 329 ? -15.276 -18.173 14.849 1.00 94.31 329 VAL A N 1
ATOM 2635 C CA . VAL A 1 329 ? -14.023 -17.407 14.839 1.00 94.31 329 VAL A CA 1
ATOM 2636 C C . VAL A 1 329 ? -13.054 -18.081 15.805 1.00 94.31 329 VAL A C 1
ATOM 2638 O O . VAL A 1 329 ? -13.320 -18.151 17.003 1.00 94.31 329 VAL A O 1
ATOM 2641 N N . TRP A 1 330 ? -11.958 -18.627 15.265 1.00 94.25 330 TRP A N 1
ATOM 2642 C CA . TRP A 1 330 ? -10.983 -19.449 16.004 1.00 94.25 330 TRP A CA 1
ATOM 2643 C C . TRP A 1 330 ? -11.644 -20.563 16.837 1.00 94.25 330 TRP A C 1
ATOM 2645 O O . TRP A 1 330 ? -11.390 -20.719 18.030 1.00 94.25 330 TRP A O 1
ATOM 2655 N N . GLY A 1 331 ? -12.555 -21.308 16.202 1.00 92.56 331 GLY A N 1
ATOM 2656 C CA . GLY A 1 331 ? -13.245 -22.454 16.805 1.00 92.56 331 GLY A CA 1
ATOM 2657 C C . GLY A 1 331 ? -14.353 -22.109 17.806 1.00 92.56 331 GLY A C 1
ATOM 2658 O O . GLY A 1 331 ? -14.942 -23.019 18.378 1.00 92.56 331 GLY A O 1
ATOM 2659 N N . LYS A 1 332 ? -14.665 -20.825 18.034 1.00 93.44 332 LYS A N 1
ATOM 2660 C CA . LYS A 1 332 ? -15.697 -20.389 18.992 1.00 93.44 332 LYS A CA 1
ATOM 2661 C C . LYS A 1 332 ? -16.726 -19.470 18.344 1.00 93.44 332 LYS A C 1
ATOM 2663 O O . LYS A 1 332 ? -16.448 -18.822 17.335 1.00 93.44 332 LYS A O 1
ATOM 2668 N N . ALA A 1 333 ? -17.911 -19.381 18.947 1.00 94.62 333 ALA A N 1
ATOM 2669 C CA . ALA A 1 333 ? -18.911 -18.400 18.541 1.00 94.62 333 ALA A CA 1
ATOM 2670 C C . ALA A 1 333 ? -18.348 -16.967 18.698 1.00 94.62 333 ALA A C 1
ATOM 2672 O O . ALA A 1 333 ? -17.759 -16.653 19.739 1.00 94.62 333 ALA A O 1
ATOM 2673 N N . PRO A 1 334 ? -18.494 -16.091 17.687 1.00 95.06 334 PRO A N 1
ATOM 2674 C CA . PRO A 1 334 ? -17.879 -14.774 17.688 1.00 95.06 334 PRO A CA 1
ATOM 2675 C C . PRO A 1 334 ? -18.516 -13.859 18.730 1.00 95.06 334 PRO A C 1
ATOM 2677 O O . PRO A 1 334 ? -19.739 -13.747 18.831 1.00 95.06 334 PRO A O 1
ATOM 2680 N N . SER A 1 335 ? -17.679 -13.109 19.445 1.00 93.69 335 SER A N 1
ATOM 2681 C CA . SER A 1 335 ? -18.163 -12.001 20.263 1.00 93.69 335 SER A CA 1
ATOM 2682 C C . SER A 1 335 ? -18.469 -10.814 19.356 1.00 93.69 335 SER A C 1
ATOM 2684 O O . SER A 1 335 ? -17.611 -10.397 18.577 1.00 93.69 335 SER A O 1
ATOM 2686 N N . LYS A 1 336 ? -19.661 -10.222 19.460 1.00 94.38 336 LYS A N 1
ATOM 2687 C CA . LYS A 1 336 ? -20.106 -9.139 18.568 1.00 94.38 336 LYS A CA 1
ATOM 2688 C C . LYS A 1 336 ? -20.904 -8.055 19.288 1.00 94.38 336 LYS A C 1
ATOM 2690 O O . LYS A 1 336 ? -21.438 -8.286 20.370 1.00 94.38 336 LYS A O 1
ATOM 2695 N N . ILE A 1 337 ? -20.977 -6.875 18.679 1.00 95.19 337 ILE A N 1
ATOM 2696 C CA . ILE A 1 337 ? -21.868 -5.777 19.073 1.00 95.19 337 ILE A CA 1
ATOM 2697 C C . ILE A 1 337 ? -22.901 -5.598 17.962 1.00 95.19 337 ILE A C 1
ATOM 2699 O O . ILE A 1 337 ? -22.534 -5.488 16.794 1.00 95.19 337 ILE A O 1
ATOM 2703 N N . VAL A 1 338 ? -24.181 -5.563 18.329 1.00 95.62 338 VAL A N 1
ATOM 2704 C CA . VAL A 1 338 ? -25.269 -5.185 17.420 1.00 95.62 338 VAL A CA 1
ATOM 2705 C C . VAL A 1 338 ? -25.403 -3.666 17.477 1.00 95.62 338 VAL A C 1
ATOM 2707 O O . VAL A 1 338 ? -25.761 -3.116 18.517 1.00 95.62 338 VAL A O 1
ATOM 2710 N N . ALA A 1 339 ? -25.050 -2.990 16.389 1.00 93.56 339 ALA A N 1
ATOM 2711 C CA . ALA A 1 339 ? -25.080 -1.539 16.274 1.00 93.56 339 ALA A CA 1
ATOM 2712 C C . ALA A 1 339 ? -26.270 -1.110 15.414 1.00 93.56 339 ALA A C 1
ATOM 2714 O O . ALA A 1 339 ? -26.424 -1.587 14.293 1.00 93.56 339 ALA A O 1
ATOM 2715 N N . SER A 1 340 ? -27.092 -0.197 15.924 1.00 92.00 340 SER A N 1
ATOM 2716 C CA . SER A 1 340 ? -28.160 0.447 15.146 1.00 92.00 340 SER A CA 1
ATOM 2717 C C . SER A 1 340 ? -27.702 1.833 14.703 1.00 92.00 340 SER A C 1
ATOM 2719 O O . SER A 1 340 ? -27.087 2.545 15.499 1.00 92.00 340 SER A O 1
ATOM 2721 N N . TYR A 1 341 ? -27.978 2.202 13.456 1.00 87.44 341 TYR A N 1
ATOM 2722 C CA . TYR A 1 341 ? -27.648 3.508 12.888 1.00 87.44 341 TYR A CA 1
ATOM 2723 C C . TYR A 1 341 ? -28.744 3.980 11.932 1.00 87.44 341 TYR A C 1
ATOM 2725 O O . TYR A 1 341 ? -29.407 3.162 11.297 1.00 87.44 341 TYR A O 1
ATOM 2733 N N . THR A 1 342 ? -28.907 5.294 11.811 1.00 84.69 342 THR A N 1
ATOM 2734 C CA . THR A 1 342 ? -29.860 5.912 10.882 1.00 84.69 342 THR A CA 1
ATOM 2735 C C . THR A 1 342 ? -29.137 6.283 9.591 1.00 84.69 342 THR A C 1
ATOM 2737 O O . THR A 1 342 ? -28.036 6.836 9.628 1.00 84.69 342 THR A O 1
ATOM 2740 N N . THR A 1 343 ? -29.704 5.933 8.440 1.00 80.31 343 THR A N 1
ATOM 2741 C CA . THR A 1 343 ? -29.176 6.331 7.130 1.00 80.31 343 THR A CA 1
ATOM 2742 C C . THR A 1 343 ? -29.449 7.811 6.861 1.00 80.31 343 THR A C 1
ATOM 2744 O O . THR A 1 343 ? -30.276 8.441 7.515 1.00 80.31 343 THR A O 1
ATOM 2747 N N . THR A 1 344 ? -28.799 8.370 5.838 1.00 74.88 344 THR A N 1
ATOM 2748 C CA . THR A 1 344 ? -29.097 9.724 5.338 1.00 74.88 344 THR A CA 1
ATOM 2749 C C . THR A 1 344 ? -30.544 9.881 4.859 1.00 74.88 344 THR A C 1
ATOM 2751 O O . THR A 1 344 ? -31.063 10.988 4.850 1.00 74.88 344 THR A O 1
ATOM 2754 N N . THR A 1 345 ? -31.207 8.776 4.505 1.00 76.00 345 THR A N 1
ATOM 2755 C CA . THR A 1 345 ? -32.624 8.719 4.117 1.00 76.00 345 THR A CA 1
ATOM 2756 C C . THR A 1 345 ? -33.584 8.577 5.306 1.00 76.00 345 THR A C 1
ATOM 2758 O O . THR A 1 345 ? -34.786 8.461 5.095 1.00 76.00 345 THR A O 1
ATOM 2761 N N . GLY A 1 346 ? -33.081 8.560 6.547 1.00 81.19 346 GLY A N 1
ATOM 2762 C CA . GLY A 1 346 ? -33.890 8.424 7.766 1.00 81.19 346 GLY A CA 1
ATOM 2763 C C . GLY A 1 346 ? -34.232 6.981 8.166 1.00 81.19 346 GLY A C 1
ATOM 2764 O O . GLY A 1 346 ? -34.881 6.765 9.186 1.00 81.19 346 GLY A O 1
ATOM 2765 N N . GLU A 1 347 ? -33.778 5.976 7.414 1.00 86.00 347 GLU A N 1
ATOM 2766 C CA . GLU A 1 347 ? -34.045 4.560 7.689 1.00 86.00 347 GLU A CA 1
ATOM 2767 C C . GLU A 1 347 ? -33.142 4.043 8.819 1.00 86.00 347 GLU A C 1
ATOM 2769 O O . GLU A 1 347 ? -31.926 4.243 8.806 1.00 86.00 347 GLU A O 1
ATOM 2774 N N . THR A 1 348 ? -33.709 3.328 9.792 1.00 86.69 348 THR A N 1
ATOM 2775 C CA . THR A 1 348 ? -32.910 2.676 10.841 1.00 86.69 348 THR A CA 1
ATOM 2776 C C . THR A 1 348 ? -32.410 1.320 10.353 1.00 86.69 348 THR A C 1
ATOM 2778 O O . THR A 1 348 ? -33.202 0.426 10.069 1.00 86.69 348 THR A O 1
ATOM 2781 N N . LYS A 1 349 ? -31.088 1.139 10.301 1.00 88.12 349 LYS A N 1
ATOM 2782 C CA . LYS A 1 349 ? -30.430 -0.121 9.931 1.00 88.12 349 LYS A CA 1
ATOM 2783 C C . LYS A 1 349 ? -29.613 -0.683 11.081 1.00 88.12 349 LYS A C 1
ATOM 2785 O O . LYS A 1 349 ? -29.048 0.045 11.897 1.00 88.12 349 LYS A O 1
ATOM 2790 N N . THR A 1 350 ? -29.494 -2.006 11.110 1.00 89.69 350 THR A N 1
ATOM 2791 C CA . THR A 1 350 ? -28.649 -2.729 12.065 1.00 89.69 350 THR A CA 1
ATOM 2792 C C . THR A 1 350 ? -27.418 -3.308 11.376 1.00 89.69 350 THR A C 1
ATOM 2794 O O . THR A 1 350 ? -27.518 -3.871 10.290 1.00 89.69 350 THR A O 1
ATOM 2797 N N . SER A 1 351 ? -26.259 -3.214 12.023 1.00 92.25 351 SER A N 1
ATOM 2798 C CA . SER A 1 351 ? -24.988 -3.796 11.584 1.00 92.25 351 SER A CA 1
ATOM 2799 C C . SER A 1 351 ? -24.313 -4.536 12.736 1.00 92.25 351 SER A C 1
ATOM 2801 O O . SER A 1 351 ? -24.535 -4.230 13.909 1.00 92.25 351 SER A O 1
ATOM 2803 N N . LEU A 1 352 ? -23.467 -5.510 12.410 1.00 94.06 352 LEU A N 1
ATOM 2804 C CA . LEU A 1 352 ? -22.712 -6.290 13.385 1.00 94.06 352 LEU A CA 1
ATOM 2805 C C . LEU A 1 352 ? -21.240 -5.867 13.393 1.00 94.06 352 LEU A C 1
ATOM 2807 O O . LEU A 1 352 ? -20.579 -5.880 12.355 1.00 94.06 352 LEU A O 1
ATOM 2811 N N . LEU A 1 353 ? -20.707 -5.558 14.577 1.00 94.81 353 LEU A N 1
ATOM 2812 C CA . LEU A 1 353 ? -19.285 -5.276 14.794 1.00 94.81 353 LEU A CA 1
ATOM 2813 C C . LEU A 1 353 ? -18.619 -6.481 15.473 1.00 94.81 353 LEU A C 1
ATOM 2815 O O . LEU A 1 353 ? -19.022 -6.878 16.568 1.00 94.81 353 LEU A O 1
ATOM 2819 N N . LEU A 1 354 ? -17.616 -7.072 14.821 1.00 95.38 354 LEU A N 1
ATOM 2820 C CA . LEU A 1 354 ? -16.894 -8.254 15.302 1.00 95.38 354 LEU A CA 1
ATOM 2821 C C . LEU A 1 354 ? -15.841 -7.868 16.347 1.00 95.38 354 LEU A C 1
ATOM 2823 O O . LEU A 1 354 ? -14.933 -7.115 16.046 1.00 95.38 354 LEU A O 1
ATOM 2827 N N . THR A 1 355 ? -15.926 -8.432 17.551 1.00 94.44 355 THR A N 1
ATOM 2828 C CA . THR A 1 355 ? -15.070 -8.101 18.714 1.00 94.44 355 THR A CA 1
ATOM 2829 C C . THR A 1 355 ? -14.262 -9.299 19.226 1.00 94.44 355 THR A C 1
ATOM 2831 O O . THR A 1 355 ? -13.931 -9.382 20.407 1.00 94.44 355 THR A O 1
ATOM 2834 N N . SER A 1 356 ? -13.994 -10.268 18.354 1.00 92.75 356 SER A N 1
ATOM 2835 C CA . SER A 1 356 ? -13.195 -11.471 18.623 1.00 92.75 356 SER A CA 1
ATOM 2836 C C . SER A 1 356 ? -12.324 -11.806 17.410 1.00 92.75 356 SER A C 1
ATOM 2838 O O . SER A 1 356 ? -12.548 -11.259 16.332 1.00 92.75 356 SER A O 1
ATOM 2840 N N . GLY A 1 357 ? -11.359 -12.715 17.568 1.00 94.62 357 GLY A N 1
ATOM 2841 C CA . GLY A 1 357 ? -10.369 -12.999 16.524 1.00 94.62 357 GLY A CA 1
ATOM 2842 C C . GLY A 1 357 ? -9.416 -11.820 16.323 1.00 94.62 357 GLY A C 1
ATOM 2843 O O . GLY A 1 357 ? -9.145 -11.084 17.273 1.00 94.62 357 GLY A O 1
ATOM 2844 N N . TRP A 1 358 ? -8.959 -11.598 15.090 1.00 94.94 358 TRP A N 1
ATOM 2845 C CA . TRP A 1 358 ? -8.039 -10.506 14.745 1.00 94.94 358 TRP A CA 1
ATOM 2846 C C . TRP A 1 358 ? -8.627 -9.130 15.076 1.00 94.94 358 TRP A C 1
ATOM 2848 O O . TRP A 1 358 ? -7.964 -8.282 15.669 1.00 94.94 358 TRP A O 1
ATOM 2858 N N . TRP A 1 359 ? -9.917 -8.952 14.787 1.00 93.88 359 TRP A N 1
ATOM 2859 C CA . TRP A 1 359 ? -10.676 -7.728 15.064 1.00 93.88 359 TRP A CA 1
ATOM 2860 C C . TRP A 1 359 ? -10.943 -7.510 16.559 1.00 93.88 359 TRP A C 1
ATOM 2862 O O . TRP A 1 359 ? -11.275 -6.407 16.979 1.00 93.88 359 TRP A O 1
ATOM 2872 N N . GLY A 1 360 ? -10.773 -8.553 17.380 1.00 91.62 360 GLY A N 1
ATOM 2873 C CA . GLY A 1 360 ? -10.765 -8.443 18.838 1.00 91.62 360 GLY A CA 1
ATOM 2874 C C . GLY A 1 360 ? -9.427 -7.971 19.414 1.00 91.62 360 GLY A C 1
ATOM 2875 O O . GLY A 1 360 ? -9.417 -7.434 20.520 1.00 91.62 360 GLY A O 1
ATOM 2876 N N . LEU A 1 361 ? -8.318 -8.161 18.685 1.00 89.56 361 LEU A N 1
ATOM 2877 C CA . LEU A 1 361 ? -6.987 -7.704 19.093 1.00 89.56 361 LEU A CA 1
ATOM 2878 C C . LEU A 1 361 ? -6.810 -6.213 18.802 1.00 89.56 361 LEU A C 1
ATOM 2880 O O . LEU A 1 361 ? -6.455 -5.448 19.693 1.00 89.56 361 LEU A O 1
ATOM 2884 N N . ALA A 1 362 ? -7.091 -5.796 17.566 1.00 90.75 362 ALA A N 1
ATOM 2885 C CA . ALA A 1 362 ? -6.970 -4.407 17.137 1.00 90.75 362 ALA A CA 1
ATOM 2886 C C . ALA A 1 362 ? -8.078 -4.033 16.151 1.00 90.75 362 ALA A C 1
ATOM 2888 O O . ALA A 1 362 ? -8.482 -4.855 15.327 1.00 90.75 362 ALA A O 1
ATOM 2889 N N . ARG A 1 363 ? -8.488 -2.756 16.156 1.00 90.50 363 ARG A N 1
ATOM 2890 C CA . ARG A 1 363 ? -9.474 -2.214 15.199 1.00 90.50 363 ARG A CA 1
ATOM 2891 C C . ARG A 1 363 ? -9.080 -2.454 13.741 1.00 90.50 363 ARG A C 1
ATOM 2893 O O . ARG A 1 363 ? -9.938 -2.799 12.936 1.00 90.50 363 ARG A O 1
ATOM 2900 N N . HIS A 1 364 ? -7.789 -2.325 13.435 1.00 91.56 364 HIS A N 1
ATOM 2901 C CA . HIS A 1 364 ? -7.232 -2.498 12.094 1.00 91.56 364 HIS A CA 1
ATOM 2902 C C . HIS A 1 364 ? -6.062 -3.487 12.091 1.00 91.56 364 HIS A C 1
ATOM 2904 O O . HIS A 1 364 ? -5.009 -3.199 11.535 1.00 91.56 364 HIS A O 1
ATOM 2910 N N . PHE A 1 365 ? -6.227 -4.659 12.723 1.00 94.25 365 PHE A N 1
ATOM 2911 C CA . PHE A 1 365 ? -5.117 -5.614 12.866 1.00 94.25 365 PHE A CA 1
ATOM 2912 C C . PHE A 1 365 ? -4.481 -5.993 11.524 1.00 94.25 365 PHE A C 1
ATOM 2914 O O . PHE A 1 365 ? -3.266 -6.052 11.454 1.00 94.25 365 PHE A O 1
ATOM 2921 N N . HIS A 1 366 ? -5.280 -6.155 10.463 1.00 93.69 366 HIS A N 1
ATOM 2922 C CA . HIS A 1 366 ? -4.826 -6.428 9.091 1.00 93.69 366 HIS A CA 1
ATOM 2923 C C . HIS A 1 366 ? -3.778 -5.449 8.530 1.00 93.69 366 HIS A C 1
ATOM 2925 O O . HIS A 1 366 ? -2.998 -5.858 7.675 1.00 93.69 366 HIS A O 1
ATOM 2931 N N . TYR A 1 367 ? -3.689 -4.208 9.023 1.00 95.56 367 TYR A N 1
ATOM 2932 C CA . TYR A 1 367 ? -2.652 -3.259 8.595 1.00 95.56 367 TYR A CA 1
ATOM 2933 C C . TYR A 1 367 ? -1.260 -3.606 9.137 1.00 95.56 367 TYR A C 1
ATOM 2935 O O . TYR A 1 367 ? -0.263 -3.313 8.489 1.00 95.56 367 TYR A O 1
ATOM 2943 N N . VAL A 1 368 ? -1.165 -4.272 10.291 1.00 95.44 368 VAL A N 1
ATOM 2944 C CA . VAL A 1 368 ? 0.124 -4.700 10.860 1.00 95.44 368 VAL A CA 1
ATOM 2945 C C . VAL A 1 368 ? 0.836 -5.723 9.961 1.00 95.44 368 VAL A C 1
ATOM 2947 O O . VAL A 1 368 ? 1.959 -5.446 9.546 1.00 95.44 368 VAL A O 1
ATOM 2950 N N . PRO A 1 369 ? 0.230 -6.874 9.603 1.00 97.62 369 PRO A N 1
ATOM 2951 C CA . PRO A 1 369 ? 0.854 -7.823 8.693 1.00 97.62 369 PRO A CA 1
ATOM 2952 C C . PRO A 1 369 ? 0.986 -7.275 7.265 1.00 97.62 369 PRO A C 1
ATOM 2954 O O . PRO A 1 369 ? 1.840 -7.754 6.539 1.00 97.62 369 PRO A O 1
ATOM 2957 N N . GLU A 1 370 ? 0.201 -6.271 6.863 1.00 97.38 370 GLU A N 1
ATOM 2958 C CA . GLU A 1 370 ? 0.391 -5.566 5.585 1.00 97.38 370 GLU A CA 1
ATOM 2959 C C . GLU A 1 370 ? 1.740 -4.823 5.561 1.00 97.38 370 GLU A C 1
ATOM 2961 O O . GLU A 1 370 ? 2.566 -5.044 4.677 1.00 97.38 370 GLU A O 1
ATOM 2966 N N . ILE A 1 371 ? 2.012 -4.012 6.593 1.00 98.31 371 ILE A N 1
ATOM 2967 C CA . ILE A 1 371 ? 3.287 -3.293 6.743 1.00 98.31 371 ILE A CA 1
ATOM 2968 C C . ILE A 1 371 ? 4.441 -4.281 6.940 1.00 98.31 371 ILE A C 1
ATOM 2970 O O . ILE A 1 371 ? 5.493 -4.129 6.325 1.00 98.31 371 ILE A O 1
ATOM 2974 N N . LEU A 1 372 ? 4.262 -5.322 7.757 1.00 98.44 372 LEU A N 1
ATOM 2975 C CA . LEU A 1 372 ? 5.314 -6.317 7.979 1.00 98.44 372 LEU A CA 1
ATOM 2976 C C . LEU A 1 372 ? 5.612 -7.144 6.729 1.00 98.44 372 LEU A C 1
ATOM 2978 O O . LEU A 1 372 ? 6.781 -7.386 6.451 1.00 98.44 372 LEU A O 1
ATOM 2982 N N . ALA A 1 373 ? 4.603 -7.539 5.947 1.00 98.38 373 ALA A N 1
ATOM 2983 C CA . ALA A 1 373 ? 4.840 -8.189 4.662 1.00 98.38 373 ALA A CA 1
ATOM 2984 C C . ALA A 1 373 ? 5.681 -7.277 3.761 1.00 98.38 373 ALA A C 1
ATOM 2986 O O . ALA A 1 373 ? 6.679 -7.740 3.209 1.00 98.38 373 ALA A O 1
ATOM 2987 N N . SER A 1 374 ? 5.359 -5.975 3.729 1.00 98.06 374 SER A N 1
ATOM 2988 C CA . SER A 1 374 ? 6.154 -4.998 2.985 1.00 98.06 374 SER A CA 1
ATOM 2989 C C . SER A 1 374 ? 7.601 -4.899 3.430 1.00 98.06 374 SER A C 1
ATOM 2991 O O . SER A 1 374 ? 8.514 -4.871 2.610 1.00 98.06 374 SER A O 1
ATOM 2993 N N . PHE A 1 375 ? 7.823 -4.932 4.739 1.00 98.62 375 PHE A N 1
ATOM 2994 C CA . PHE A 1 375 ? 9.159 -4.986 5.294 1.00 98.62 375 PHE A CA 1
ATOM 2995 C C . PHE A 1 375 ? 9.888 -6.267 4.873 1.00 98.62 375 PHE A C 1
ATOM 2997 O O . PHE A 1 375 ? 11.034 -6.191 4.443 1.00 98.62 375 PHE A O 1
ATOM 3004 N N . PHE A 1 376 ? 9.238 -7.433 4.931 1.00 98.75 376 PHE A N 1
ATOM 3005 C CA . PHE A 1 376 ? 9.883 -8.710 4.618 1.00 98.75 376 PHE A CA 1
ATOM 3006 C C . PHE A 1 376 ? 10.217 -8.902 3.138 1.00 98.75 376 PHE A C 1
ATOM 3008 O O . PHE A 1 376 ? 11.160 -9.630 2.844 1.00 98.75 376 PHE A O 1
ATOM 3015 N N . TRP A 1 377 ? 9.524 -8.242 2.207 1.00 98.25 377 TRP A N 1
ATOM 3016 C CA . TRP A 1 377 ? 9.984 -8.216 0.816 1.00 98.25 377 TRP A CA 1
ATOM 3017 C C . TRP A 1 377 ? 11.010 -7.112 0.530 1.00 98.25 377 TRP A C 1
ATOM 3019 O O . TRP A 1 377 ? 11.675 -7.183 -0.498 1.00 98.25 377 TRP A O 1
ATOM 3029 N N . SER A 1 378 ? 11.187 -6.121 1.407 1.00 98.50 378 SER A N 1
ATOM 3030 C CA . SER A 1 378 ? 12.227 -5.085 1.273 1.00 98.50 378 SER A CA 1
ATOM 3031 C C . SER A 1 378 ? 13.544 -5.442 1.972 1.00 98.50 378 SER A C 1
ATOM 3033 O O . SER A 1 378 ? 14.615 -5.141 1.452 1.00 98.50 378 SER A O 1
ATOM 3035 N N . VAL A 1 379 ? 13.487 -6.131 3.117 1.00 98.50 379 VAL A N 1
ATOM 3036 C CA . VAL A 1 379 ? 14.655 -6.499 3.936 1.00 98.50 379 VAL A CA 1
ATOM 3037 C C . VAL A 1 379 ? 15.698 -7.403 3.254 1.00 98.50 379 VAL A C 1
ATOM 3039 O O . VAL A 1 379 ? 16.848 -7.359 3.692 1.00 98.50 379 VAL A O 1
ATOM 3042 N N . PRO A 1 380 ? 15.407 -8.163 2.171 1.00 98.38 380 PRO A N 1
ATOM 3043 C CA . PRO A 1 380 ? 16.457 -8.836 1.408 1.00 98.38 380 PRO A CA 1
ATOM 3044 C C . PRO A 1 380 ? 17.543 -7.890 0.874 1.00 98.38 380 PRO A C 1
ATOM 3046 O O . PRO A 1 380 ? 18.667 -8.328 0.660 1.00 98.38 380 PRO A O 1
ATOM 3049 N N . ALA A 1 381 ? 17.239 -6.596 0.716 1.00 97.56 381 ALA A N 1
ATOM 3050 C CA . ALA A 1 381 ? 18.208 -5.564 0.346 1.00 97.56 381 ALA A CA 1
ATOM 3051 C C . ALA A 1 381 ? 19.163 -5.147 1.485 1.00 97.56 381 ALA A C 1
ATOM 3053 O O . ALA A 1 381 ? 20.068 -4.341 1.265 1.00 97.56 381 ALA A O 1
ATOM 3054 N N . LEU A 1 382 ? 18.978 -5.683 2.699 1.00 96.88 382 LEU A N 1
ATOM 3055 C CA . LEU A 1 382 ? 19.698 -5.298 3.917 1.00 96.88 382 LEU A CA 1
ATOM 3056 C C . LEU A 1 382 ? 19.614 -3.784 4.167 1.00 96.88 382 LEU A C 1
ATOM 3058 O O . LEU A 1 382 ? 18.615 -3.164 3.821 1.00 96.88 382 LEU A O 1
ATOM 3062 N N . PHE A 1 383 ? 20.593 -3.186 4.846 1.00 95.94 383 PHE A N 1
ATOM 3063 C CA . PHE A 1 383 ? 20.470 -1.836 5.417 1.00 95.94 383 PHE A CA 1
ATOM 3064 C C . PHE A 1 383 ? 21.501 -0.838 4.878 1.00 95.94 383 PHE A C 1
ATOM 3066 O O . PHE A 1 383 ? 21.724 0.199 5.497 1.00 95.94 383 PHE A O 1
ATOM 3073 N N . ASN A 1 384 ? 22.120 -1.130 3.730 1.00 92.06 384 ASN A N 1
ATOM 3074 C CA . ASN A 1 384 ? 23.107 -0.231 3.120 1.00 92.06 384 ASN A CA 1
ATOM 3075 C C . ASN A 1 384 ? 22.458 1.061 2.611 1.00 92.06 384 ASN A C 1
ATOM 3077 O O . ASN A 1 384 ? 23.005 2.146 2.786 1.00 92.06 384 ASN A O 1
ATOM 3081 N N . HIS A 1 385 ? 21.266 0.945 2.020 1.00 94.00 385 HIS A N 1
ATOM 3082 C CA . HIS A 1 385 ? 20.524 2.071 1.474 1.00 94.00 385 HIS A CA 1
ATOM 3083 C C . HIS A 1 385 ? 19.095 2.109 2.003 1.00 94.00 385 HIS A C 1
ATOM 3085 O O . HIS A 1 385 ? 18.447 1.087 2.219 1.00 94.00 385 HIS A O 1
ATOM 3091 N N . PHE A 1 386 ? 18.586 3.327 2.172 1.00 94.31 386 PHE A N 1
ATOM 3092 C CA . PHE A 1 386 ? 17.213 3.569 2.605 1.00 94.31 386 PHE A CA 1
ATOM 3093 C C . PHE A 1 386 ? 16.181 3.252 1.511 1.00 94.31 386 PHE A C 1
ATOM 3095 O O . PHE A 1 386 ? 15.048 2.885 1.820 1.00 94.31 386 PHE A O 1
ATOM 3102 N N . ILE A 1 387 ? 16.555 3.385 0.234 1.00 95.81 387 ILE A N 1
ATOM 3103 C CA . ILE A 1 387 ? 15.604 3.404 -0.882 1.00 95.81 387 ILE A CA 1
ATOM 3104 C C . ILE A 1 387 ? 14.671 2.173 -0.983 1.00 95.81 387 ILE A C 1
ATOM 3106 O O . ILE A 1 387 ? 13.482 2.382 -1.240 1.00 95.81 387 ILE A O 1
ATOM 3110 N N . PRO A 1 388 ? 15.090 0.926 -0.664 1.00 96.44 388 PRO A N 1
ATOM 3111 C CA . PRO A 1 388 ? 14.198 -0.241 -0.680 1.00 96.44 388 PRO A CA 1
ATOM 3112 C C . PRO A 1 388 ? 13.093 -0.183 0.388 1.00 96.44 388 PRO A C 1
ATOM 3114 O O . PRO A 1 388 ? 12.072 -0.862 0.277 1.00 96.44 388 PRO A O 1
ATOM 3117 N N . TYR A 1 389 ? 13.268 0.633 1.431 1.00 97.75 389 TYR A N 1
ATOM 3118 C CA . TYR A 1 389 ? 12.308 0.807 2.525 1.00 97.75 389 TYR A CA 1
ATOM 3119 C C . TYR A 1 389 ? 11.354 1.982 2.311 1.00 97.75 389 TYR A C 1
ATOM 3121 O O . TYR A 1 389 ? 10.428 2.165 3.105 1.00 97.75 389 TYR A O 1
ATOM 3129 N N . PHE A 1 390 ? 11.521 2.757 1.231 1.00 97.38 390 PHE A N 1
ATOM 3130 C CA . PHE A 1 390 ? 10.621 3.868 0.928 1.00 97.38 390 PHE A CA 1
ATOM 3131 C C . PHE A 1 390 ? 9.162 3.398 0.828 1.00 97.38 390 PHE A C 1
ATOM 3133 O O . PHE A 1 390 ? 8.273 4.023 1.405 1.00 97.38 390 PHE A O 1
ATOM 3140 N N . TYR A 1 391 ? 8.917 2.257 0.172 1.00 96.69 391 TYR A N 1
ATOM 3141 C CA . TYR A 1 391 ? 7.581 1.668 0.080 1.00 96.69 391 TYR A CA 1
ATOM 3142 C C . TYR A 1 391 ? 6.988 1.339 1.460 1.00 96.69 391 TYR A C 1
ATOM 3144 O O . TYR A 1 391 ? 5.826 1.648 1.714 1.00 96.69 391 TYR A O 1
ATOM 3152 N N . VAL A 1 392 ? 7.789 0.784 2.376 1.00 98.12 392 VAL A N 1
ATOM 3153 C CA . VAL A 1 392 ? 7.363 0.453 3.748 1.00 98.12 392 VAL A CA 1
ATOM 3154 C C . VAL A 1 392 ? 6.931 1.717 4.494 1.00 98.12 392 VAL A C 1
ATOM 3156 O O . VAL A 1 392 ? 5.879 1.738 5.139 1.00 98.12 392 VAL A O 1
ATOM 3159 N N . MET A 1 393 ? 7.710 2.797 4.377 1.00 97.56 393 MET A N 1
ATOM 3160 C CA . MET A 1 393 ? 7.369 4.089 4.975 1.00 97.56 393 MET A CA 1
ATOM 3161 C C . MET A 1 393 ? 6.107 4.696 4.364 1.00 97.56 393 MET A C 1
ATOM 3163 O O . MET A 1 393 ? 5.201 5.090 5.099 1.00 97.56 393 MET A O 1
ATOM 3167 N N . TYR A 1 394 ? 6.026 4.734 3.034 1.00 95.75 394 TYR A N 1
ATOM 3168 C CA . TYR A 1 394 ? 4.854 5.214 2.306 1.00 95.75 394 TYR A CA 1
ATOM 3169 C C . TYR A 1 394 ? 3.585 4.464 2.734 1.00 95.75 394 TYR A C 1
ATOM 3171 O O . TYR A 1 394 ? 2.593 5.086 3.118 1.00 95.75 394 TYR A O 1
ATOM 3179 N N . LEU A 1 395 ? 3.634 3.130 2.734 1.00 96.56 395 LEU A N 1
ATOM 3180 C CA . LEU A 1 395 ? 2.511 2.275 3.102 1.00 96.56 395 LEU A CA 1
ATOM 3181 C C . LEU A 1 395 ? 2.109 2.479 4.564 1.00 96.56 395 LEU A C 1
ATOM 3183 O O . LEU A 1 395 ? 0.922 2.530 4.876 1.00 96.56 395 LEU A O 1
ATOM 3187 N N . THR A 1 396 ? 3.084 2.655 5.457 1.00 96.88 396 THR A N 1
ATOM 3188 C CA . THR A 1 396 ? 2.819 2.969 6.863 1.00 96.88 396 THR A CA 1
ATOM 3189 C C . THR A 1 396 ? 2.020 4.267 6.977 1.00 96.88 396 THR A C 1
ATOM 3191 O O . THR A 1 396 ? 0.929 4.258 7.544 1.00 96.88 396 THR A O 1
ATOM 3194 N N . VAL A 1 397 ? 2.495 5.365 6.379 1.00 95.38 397 VAL A N 1
ATOM 3195 C CA . VAL A 1 397 ? 1.786 6.658 6.400 1.00 95.38 397 VAL A CA 1
ATOM 3196 C C . VAL A 1 397 ? 0.377 6.529 5.811 1.00 95.38 397 VAL A C 1
ATOM 3198 O O . VAL A 1 397 ? -0.589 6.979 6.431 1.00 95.38 397 VAL A O 1
ATOM 3201 N N . LEU A 1 398 ? 0.243 5.850 4.666 1.00 91.69 398 LEU A N 1
ATOM 3202 C CA . LEU A 1 398 ? -1.040 5.604 4.007 1.00 91.69 398 LEU A CA 1
ATOM 3203 C C . LEU A 1 398 ? -2.023 4.865 4.927 1.00 91.69 398 LEU A C 1
ATOM 3205 O O . LEU A 1 398 ? -3.185 5.255 5.034 1.00 91.69 398 LEU A O 1
ATOM 3209 N N . LEU A 1 399 ? -1.582 3.798 5.596 1.00 93.25 399 LEU A N 1
ATOM 3210 C CA . LEU A 1 399 ? -2.446 2.980 6.447 1.00 93.25 399 LEU A CA 1
ATOM 3211 C C . LEU A 1 399 ? -2.796 3.664 7.771 1.00 93.25 399 LEU A C 1
ATOM 3213 O O . LEU A 1 399 ? -3.902 3.459 8.273 1.00 93.25 399 LEU A O 1
ATOM 3217 N N . PHE A 1 400 ? -1.917 4.511 8.311 1.00 90.06 400 PHE A N 1
ATOM 3218 C CA . PHE A 1 400 ? -2.233 5.352 9.470 1.00 90.06 400 PHE A CA 1
ATOM 3219 C C . PHE A 1 400 ? -3.316 6.384 9.141 1.00 90.06 400 PHE A C 1
ATOM 3221 O O . PHE A 1 400 ? -4.311 6.480 9.866 1.00 90.06 400 PHE A O 1
ATOM 3228 N N . ASP A 1 401 ? -3.170 7.106 8.027 1.00 86.69 401 ASP A N 1
ATOM 3229 C CA . ASP A 1 401 ? -4.204 8.023 7.540 1.00 86.69 401 ASP A CA 1
ATOM 3230 C C . ASP A 1 401 ? -5.525 7.279 7.276 1.00 86.69 401 ASP A C 1
ATOM 3232 O O . ASP A 1 401 ? -6.598 7.685 7.733 1.00 86.69 401 ASP A O 1
ATOM 3236 N N . ARG A 1 402 ? -5.447 6.115 6.620 1.00 88.00 402 ARG A N 1
ATOM 3237 C CA . ARG A 1 402 ? -6.612 5.273 6.331 1.00 88.00 402 ARG A CA 1
ATOM 3238 C C . ARG A 1 402 ? -7.310 4.783 7.598 1.00 88.00 402 ARG A C 1
ATOM 3240 O O . ARG A 1 402 ? -8.538 4.769 7.639 1.00 88.00 402 ARG A O 1
ATOM 3247 N N . ALA A 1 403 ? -6.556 4.390 8.624 1.00 88.50 403 ALA A N 1
ATOM 3248 C CA . ALA A 1 403 ? -7.103 3.991 9.918 1.00 88.50 403 ALA A CA 1
ATOM 3249 C C . ALA A 1 403 ? -7.851 5.151 10.582 1.00 88.50 403 ALA A C 1
ATOM 3251 O O . ALA A 1 403 ? -8.966 4.961 11.061 1.00 88.50 403 ALA A O 1
ATOM 3252 N N . LYS A 1 404 ? -7.275 6.360 10.563 1.00 85.88 404 LYS A N 1
ATOM 3253 C CA . LYS A 1 404 ? -7.912 7.558 11.120 1.00 85.88 404 LYS A CA 1
ATOM 3254 C C . LYS A 1 404 ? -9.230 7.877 10.408 1.00 85.88 404 LYS A C 1
ATOM 3256 O O . LYS A 1 404 ? -10.254 8.027 11.073 1.00 85.88 404 LYS A O 1
ATOM 3261 N N . ARG A 1 405 ? -9.228 7.909 9.070 1.00 84.00 405 ARG A N 1
ATOM 3262 C CA . ARG A 1 405 ? -10.438 8.175 8.270 1.00 84.00 405 ARG A CA 1
ATOM 3263 C C . ARG A 1 405 ? -11.529 7.125 8.484 1.00 84.00 405 ARG A C 1
ATOM 3265 O O . ARG A 1 405 ? -12.711 7.470 8.546 1.00 84.00 405 ARG A O 1
ATOM 3272 N N . ASP A 1 406 ? -11.162 5.847 8.599 1.00 85.75 406 ASP A N 1
ATOM 3273 C CA . ASP A 1 406 ? -12.134 4.782 8.872 1.00 85.75 406 ASP A CA 1
ATOM 3274 C C . ASP A 1 406 ? -12.694 4.864 10.303 1.00 85.75 406 ASP A C 1
ATOM 3276 O O . ASP A 1 406 ? -13.896 4.667 10.496 1.00 85.75 406 ASP A O 1
ATOM 3280 N N . ASP A 1 407 ? -11.871 5.229 11.294 1.00 87.31 407 ASP A N 1
ATOM 3281 C CA . ASP A 1 407 ? -12.312 5.430 12.681 1.00 87.31 407 ASP A CA 1
ATOM 3282 C C . ASP A 1 407 ? -13.295 6.605 12.795 1.00 87.31 407 ASP A C 1
ATOM 3284 O O . ASP A 1 407 ? -14.367 6.455 13.382 1.00 87.31 407 ASP A O 1
ATOM 3288 N N . GLU A 1 408 ? -13.003 7.739 12.149 1.00 85.94 408 GLU A N 1
ATOM 3289 C CA . GLU A 1 408 ? -13.905 8.895 12.074 1.00 85.94 408 GLU A CA 1
ATOM 3290 C C . GLU A 1 408 ? -15.235 8.531 11.400 1.00 85.94 408 GLU A C 1
ATOM 3292 O O . GLU A 1 408 ? -16.311 8.839 11.922 1.00 85.94 408 GLU A O 1
ATOM 3297 N N . ARG A 1 409 ? -15.189 7.794 10.282 1.00 84.62 409 ARG A N 1
ATOM 3298 C CA . ARG A 1 409 ? -16.391 7.314 9.585 1.00 84.62 409 ARG A CA 1
ATOM 3299 C C . ARG A 1 409 ? -17.214 6.374 10.463 1.00 84.62 409 ARG A C 1
ATOM 3301 O O . ARG A 1 409 ? -18.439 6.503 10.532 1.00 84.62 409 ARG A O 1
ATOM 3308 N N . CYS A 1 410 ? -16.568 5.426 11.136 1.00 89.06 410 CYS A N 1
ATOM 3309 C CA . CYS A 1 410 ? -17.240 4.482 12.021 1.00 89.06 410 CYS A CA 1
ATOM 3310 C C . CYS A 1 410 ? -17.819 5.172 13.262 1.00 89.06 410 CYS A C 1
ATOM 3312 O O . CYS A 1 410 ? -18.924 4.822 13.684 1.00 89.06 410 CYS A O 1
ATOM 3314 N N . LYS A 1 411 ? -17.138 6.189 13.800 1.00 89.31 411 LYS A N 1
ATOM 3315 C CA . LYS A 1 411 ? -17.637 7.034 14.889 1.00 89.31 411 LYS A CA 1
ATOM 3316 C C . LYS A 1 411 ? -18.892 7.793 14.471 1.00 89.31 411 LYS A C 1
ATOM 3318 O O . LYS A 1 411 ? -19.890 7.720 15.184 1.00 89.31 411 LYS A O 1
ATOM 3323 N N . SER A 1 412 ? -18.874 8.447 13.312 1.00 89.06 412 SER A N 1
ATOM 3324 C CA . SER A 1 412 ? -20.031 9.174 12.774 1.00 89.06 412 SER A CA 1
ATOM 3325 C C . SER A 1 412 ? -21.206 8.245 12.467 1.00 89.06 412 SER A C 1
ATOM 3327 O O . SER A 1 412 ? -22.350 8.581 12.751 1.00 89.06 412 SER A O 1
ATOM 3329 N N . LYS A 1 413 ? -20.935 7.041 11.945 1.00 89.00 413 LYS A N 1
ATOM 3330 C CA . LYS A 1 413 ? -21.977 6.067 11.597 1.00 89.00 413 LYS A CA 1
ATOM 3331 C C . LYS A 1 413 ? -22.587 5.367 12.814 1.00 89.00 413 LYS A C 1
ATOM 3333 O O . LYS A 1 413 ? -23.800 5.230 12.891 1.00 89.00 413 LYS A O 1
ATOM 3338 N N . TYR A 1 414 ? -21.768 4.856 13.732 1.00 92.00 414 TYR A N 1
ATOM 3339 C CA . TYR A 1 414 ? -22.227 3.971 14.812 1.00 92.00 414 TYR A CA 1
ATOM 3340 C C . TYR A 1 414 ? -22.301 4.651 16.189 1.00 92.00 414 TYR A C 1
ATOM 3342 O O . TYR A 1 414 ? -22.822 4.051 17.134 1.00 92.00 414 TYR A O 1
ATOM 3350 N N . GLY A 1 415 ? -21.780 5.873 16.342 1.00 92.25 415 GLY A N 1
ATOM 3351 C CA . GLY A 1 415 ? -21.884 6.682 17.559 1.00 92.25 415 GLY A CA 1
ATOM 3352 C C . GLY A 1 415 ? -21.482 5.924 18.828 1.00 92.25 415 GLY A C 1
ATOM 3353 O O . GLY A 1 415 ? -20.364 5.418 18.955 1.00 92.25 415 GLY A O 1
ATOM 3354 N N . LYS A 1 416 ? -22.425 5.790 19.771 1.00 93.44 416 LYS A N 1
ATOM 3355 C CA . LYS A 1 416 ? -22.216 5.084 21.051 1.00 93.44 416 LYS A CA 1
ATOM 3356 C C . LYS A 1 416 ? -21.742 3.634 20.889 1.00 93.44 416 LYS A C 1
ATOM 3358 O O . LYS A 1 416 ? -20.978 3.144 21.719 1.00 93.44 416 LYS A O 1
ATOM 3363 N N . TYR A 1 417 ? -22.155 2.946 19.821 1.00 95.38 417 TYR A N 1
ATOM 3364 C CA . TYR A 1 417 ? -21.729 1.569 19.565 1.00 95.38 417 TYR A CA 1
ATOM 3365 C C . TYR A 1 417 ? -20.265 1.502 19.124 1.00 95.38 417 TYR A C 1
ATOM 3367 O O . TYR A 1 417 ? -19.578 0.550 19.491 1.00 95.38 417 TYR A O 1
ATOM 3375 N N . TRP A 1 418 ? -19.770 2.522 18.409 1.00 94.38 418 TRP A N 1
ATOM 3376 C CA . TRP A 1 418 ? -18.347 2.630 18.082 1.00 94.38 418 TRP A CA 1
ATOM 3377 C C . TRP A 1 418 ? -17.506 2.875 19.329 1.00 94.38 418 TRP A C 1
ATOM 3379 O O . TRP A 1 418 ? -16.504 2.200 19.530 1.00 94.38 418 TRP A O 1
ATOM 3389 N N . LYS A 1 419 ? -17.953 3.761 20.228 1.00 91.12 419 LYS A N 1
ATOM 3390 C CA . LYS A 1 419 ? -17.266 3.985 21.510 1.00 91.12 419 LYS A CA 1
ATOM 3391 C C . LYS A 1 419 ? -17.120 2.676 22.299 1.00 91.12 419 LYS A C 1
ATOM 3393 O O . LYS A 1 419 ? -16.011 2.303 22.674 1.00 91.12 419 LYS A O 1
ATOM 3398 N N . LYS A 1 420 ? -18.215 1.919 22.432 1.00 91.06 420 LYS A N 1
ATOM 3399 C CA . LYS A 1 420 ? -18.213 0.590 23.069 1.00 91.06 420 LYS A CA 1
ATOM 3400 C C . LYS A 1 420 ? -17.299 -0.410 22.351 1.00 91.06 420 LYS A C 1
ATOM 3402 O O . LYS A 1 420 ? -16.668 -1.247 22.993 1.00 91.06 420 LYS A O 1
ATOM 3407 N N . TYR A 1 421 ? -17.237 -0.350 21.020 1.00 93.25 421 TYR A N 1
ATOM 3408 C CA . TYR A 1 421 ? -16.316 -1.161 20.229 1.00 93.25 421 TYR A CA 1
ATOM 3409 C C . TYR A 1 421 ? -14.861 -0.830 20.576 1.00 93.25 421 TYR A C 1
ATOM 3411 O O . TYR A 1 421 ? -14.122 -1.732 20.967 1.00 93.25 421 TYR A O 1
ATOM 3419 N N . CYS A 1 422 ? -14.484 0.452 20.546 1.00 89.69 422 CYS A N 1
ATOM 3420 C CA . CYS A 1 422 ? -13.144 0.939 20.874 1.00 89.69 422 CYS A CA 1
ATOM 3421 C C . CYS A 1 422 ? -12.689 0.561 22.291 1.00 89.69 422 CYS A C 1
ATOM 3423 O O . CYS A 1 422 ? -11.540 0.166 22.469 1.00 89.69 422 CYS A O 1
ATOM 3425 N N . GLU A 1 423 ? -13.579 0.622 23.284 1.00 86.50 423 GLU A N 1
ATOM 3426 C CA . GLU A 1 423 ? -13.300 0.190 24.665 1.00 86.50 423 GLU A CA 1
ATOM 3427 C C . GLU A 1 423 ? -13.044 -1.326 24.769 1.00 86.50 423 GLU A C 1
ATOM 3429 O O . GLU A 1 423 ? -12.273 -1.808 25.612 1.00 86.50 423 GLU A O 1
ATOM 3434 N N . LYS A 1 424 ? -13.699 -2.111 23.907 1.00 85.31 424 LYS A N 1
ATOM 3435 C CA . LYS A 1 424 ? -13.582 -3.568 23.907 1.00 85.31 424 LYS A CA 1
ATOM 3436 C C . LYS A 1 424 ? -12.307 -4.041 23.210 1.00 85.31 424 LYS A C 1
ATOM 3438 O O . LYS A 1 424 ? -11.639 -4.918 23.755 1.00 85.31 424 LYS A O 1
ATOM 3443 N N . VAL A 1 425 ? -11.962 -3.439 22.073 1.00 85.25 425 VAL A N 1
ATOM 3444 C CA . VAL A 1 425 ? -10.857 -3.837 21.178 1.00 85.25 425 VAL A CA 1
ATOM 3445 C C . VAL A 1 425 ? -9.628 -2.929 21.340 1.00 85.25 425 VAL A C 1
ATOM 3447 O O . VAL A 1 425 ? -9.090 -2.374 20.381 1.00 85.25 425 VAL A O 1
ATOM 3450 N N . ASN A 1 426 ? -9.205 -2.737 22.592 1.00 69.31 426 ASN A N 1
ATOM 3451 C CA . ASN A 1 426 ? -8.022 -1.952 22.931 1.00 69.31 426 ASN A CA 1
ATOM 3452 C C . ASN A 1 426 ? -6.842 -2.871 23.287 1.00 69.31 426 ASN A C 1
ATOM 3454 O O . ASN A 1 426 ? -6.847 -3.524 24.337 1.00 69.31 426 ASN A O 1
ATOM 3458 N N . LEU A 1 427 ? -5.822 -2.872 22.424 1.00 58.75 427 LEU A N 1
ATOM 3459 C CA . LEU A 1 427 ? -4.548 -3.575 22.610 1.00 58.75 427 LEU A CA 1
ATOM 3460 C C . LEU A 1 427 ? -3.792 -3.120 23.865 1.00 58.75 427 LEU A C 1
ATOM 3462 O O . LEU A 1 427 ? -2.981 -3.887 24.363 1.00 58.75 427 LEU A O 1
ATOM 3466 N N . ALA A 1 428 ? -4.097 -1.951 24.445 1.00 45.59 428 ALA A N 1
ATOM 3467 C CA . ALA A 1 428 ? -3.536 -1.527 25.735 1.00 45.59 428 ALA A CA 1
ATOM 3468 C C . ALA A 1 428 ? -3.907 -2.468 26.904 1.00 45.59 428 ALA A C 1
ATOM 3470 O O . ALA A 1 428 ? -3.291 -2.427 27.961 1.00 45.59 428 ALA A O 1
ATOM 3471 N N . LYS A 1 429 ? -4.859 -3.399 26.726 1.00 49.03 429 LYS A N 1
ATOM 3472 C CA . LYS A 1 429 ? -5.055 -4.518 27.673 1.00 49.03 429 LYS A CA 1
ATOM 3473 C C . LYS A 1 429 ? -3.920 -5.556 27.636 1.00 49.03 429 LYS A C 1
ATOM 3475 O O . LYS A 1 429 ? -3.914 -6.467 28.465 1.00 49.03 429 LYS A O 1
ATOM 3480 N N . TRP A 1 430 ? -3.011 -5.453 26.666 1.00 42.34 430 TRP A N 1
ATOM 3481 C CA . TRP A 1 430 ? -1.890 -6.359 26.424 1.00 42.34 430 TRP A CA 1
ATOM 3482 C C . TRP A 1 430 ? -0.572 -5.869 27.038 1.00 42.34 430 TRP A C 1
ATOM 3484 O O . TRP A 1 430 ? 0.451 -6.488 26.768 1.00 42.34 430 TRP A O 1
ATOM 3494 N N . GLU A 1 431 ? -0.562 -4.806 27.857 1.00 44.56 431 GLU A N 1
ATOM 3495 C CA . GLU A 1 431 ? 0.684 -4.324 28.466 1.00 44.56 431 GLU A CA 1
ATOM 3496 C C . GLU A 1 431 ? 1.483 -5.481 29.102 1.00 44.56 431 GLU A C 1
ATOM 3498 O O . GLU A 1 431 ? 0.933 -6.263 29.900 1.00 44.56 431 GLU A O 1
ATOM 3503 N N . PRO A 1 432 ? 2.767 -5.642 28.718 1.00 46.72 432 PRO A N 1
ATOM 3504 C CA . PRO A 1 432 ? 3.654 -6.599 29.351 1.00 46.72 432 PRO A CA 1
ATOM 3505 C C . PRO A 1 432 ? 3.692 -6.346 30.855 1.00 46.72 432 PRO A C 1
ATOM 3507 O O . PRO A 1 432 ? 3.486 -5.230 31.326 1.00 46.72 432 PRO A O 1
ATOM 3510 N N . ARG A 1 433 ? 3.987 -7.388 31.632 1.00 52.66 433 ARG A N 1
ATOM 3511 C CA . ARG A 1 433 ? 4.171 -7.233 33.078 1.00 52.66 433 ARG A CA 1
ATOM 3512 C C . ARG A 1 433 ? 5.217 -6.145 33.346 1.00 52.66 433 ARG A C 1
ATOM 3514 O O . ARG A 1 433 ? 6.356 -6.296 32.914 1.00 52.66 433 ARG A O 1
ATOM 3521 N N . HIS A 1 434 ? 4.852 -5.101 34.087 1.00 49.66 434 HIS A N 1
ATOM 3522 C CA . HIS A 1 434 ? 5.785 -4.069 34.529 1.00 49.66 434 HIS A CA 1
ATOM 3523 C C . HIS A 1 434 ? 5.790 -3.983 36.056 1.00 49.66 434 HIS A C 1
ATOM 3525 O O . HIS A 1 434 ? 4.754 -3.802 36.702 1.00 49.66 434 HIS A O 1
ATOM 3531 N N . GLY A 1 435 ? 6.971 -4.148 36.654 1.00 65.44 435 GLY A N 1
ATOM 3532 C CA . GLY A 1 435 ? 7.135 -4.168 38.105 1.00 65.44 435 GLY A CA 1
ATOM 3533 C C . GLY A 1 435 ? 6.242 -5.215 38.787 1.00 65.44 435 GLY A C 1
ATOM 3534 O O . GLY A 1 435 ? 6.266 -6.398 38.449 1.00 65.44 435 GLY A O 1
ATOM 3535 N N . LYS A 1 436 ? 5.443 -4.781 39.770 1.00 61.31 436 LYS A N 1
ATOM 3536 C CA . LYS A 1 436 ? 4.495 -5.645 40.502 1.00 61.31 436 LYS A CA 1
ATOM 3537 C C . LYS A 1 436 ? 3.150 -5.829 39.782 1.00 61.31 436 LYS A C 1
ATOM 3539 O O . LYS A 1 436 ? 2.329 -6.620 40.250 1.00 61.31 436 LYS A O 1
ATOM 3544 N N . PHE A 1 437 ? 2.921 -5.128 38.671 1.00 60.50 437 PHE A N 1
ATOM 3545 C CA . PHE A 1 437 ? 1.678 -5.194 37.910 1.00 60.50 437 PHE A CA 1
ATOM 3546 C C . PHE A 1 437 ? 1.747 -6.341 36.886 1.00 60.50 437 PHE A C 1
ATOM 3548 O O . PHE A 1 437 ? 2.642 -6.430 36.046 1.00 60.50 437 PHE A O 1
ATOM 3555 N N . ARG A 1 438 ? 0.821 -7.294 37.012 1.00 58.25 438 ARG A N 1
ATOM 3556 C CA . ARG A 1 438 ? 0.675 -8.480 36.157 1.00 58.25 438 ARG A CA 1
ATOM 3557 C C . ARG A 1 438 ? -0.090 -8.165 34.856 1.00 58.25 438 ARG A C 1
ATOM 3559 O O . ARG A 1 438 ? -0.663 -7.100 34.674 1.00 58.25 438 ARG A O 1
ATOM 3566 N N . TYR A 1 439 ? -0.151 -9.151 33.964 1.00 43.50 439 TYR A N 1
ATOM 3567 C CA . TYR A 1 439 ? -0.979 -9.114 32.755 1.00 43.50 439 TYR A CA 1
ATOM 3568 C C . TYR A 1 439 ? -2.475 -8.989 33.118 1.00 43.50 439 TYR A C 1
ATOM 3570 O O . TYR A 1 439 ? -2.923 -9.684 34.034 1.00 43.50 439 TYR A O 1
ATOM 3578 N N . ARG A 1 440 ? -3.242 -8.152 32.396 1.00 52.16 440 ARG A N 1
ATOM 3579 C CA . ARG A 1 440 ? -4.664 -7.810 32.667 1.00 52.16 440 ARG A CA 1
ATOM 3580 C C . ARG A 1 440 ? -4.923 -7.041 33.973 1.00 52.16 440 ARG A C 1
ATOM 3582 O O . ARG A 1 440 ? -5.950 -7.255 34.618 1.00 52.16 440 ARG A O 1
ATOM 3589 N N . HIS A 1 441 ? -4.014 -6.155 34.375 1.00 66.38 441 HIS A N 1
ATOM 3590 C CA . HIS A 1 441 ? -4.272 -5.257 35.502 1.00 66.38 441 HIS A CA 1
ATOM 3591 C C . HIS A 1 441 ? -5.442 -4.289 35.225 1.00 66.38 441 HIS A C 1
ATOM 3593 O O . HIS A 1 441 ? -5.639 -3.890 34.074 1.00 66.38 441 HIS A O 1
ATOM 3599 N N . PRO A 1 442 ? -6.221 -3.902 36.255 1.00 78.00 442 PRO A N 1
ATOM 3600 C CA . PRO A 1 442 ? -7.341 -2.962 36.137 1.00 78.00 442 PRO A CA 1
ATOM 3601 C C . PRO A 1 442 ? -6.844 -1.515 35.940 1.00 78.00 442 PRO A C 1
ATOM 3603 O O . PRO A 1 442 ? -6.983 -0.667 36.814 1.00 78.00 442 PRO A O 1
ATOM 3606 N N . TRP A 1 443 ? -6.198 -1.240 34.801 1.00 75.31 443 TRP A N 1
ATOM 3607 C CA . TRP A 1 443 ? -5.521 0.035 34.519 1.00 75.31 443 TRP A CA 1
ATOM 3608 C C . TRP A 1 443 ? -6.455 1.247 34.586 1.00 75.31 443 TRP A C 1
ATOM 3610 O O . TRP A 1 443 ? -6.079 2.291 35.108 1.00 75.31 443 TRP A O 1
ATOM 3620 N N . VAL A 1 444 ? -7.700 1.090 34.127 1.00 76.88 444 VAL A N 1
ATOM 3621 C CA . VAL A 1 44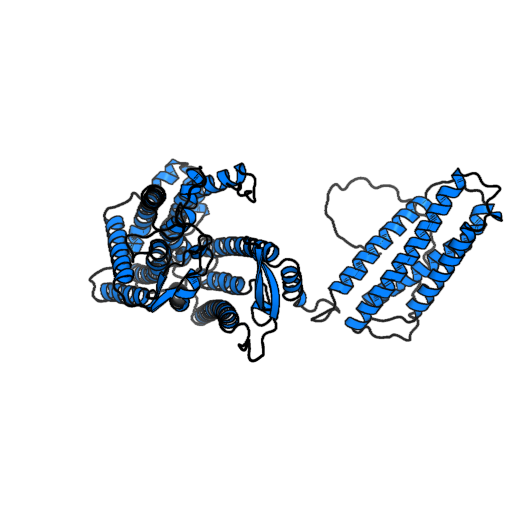4 ? -8.719 2.151 34.182 1.00 76.88 444 VAL A CA 1
ATOM 3622 C C . VAL A 1 444 ? -8.944 2.621 35.621 1.00 76.88 444 VAL A C 1
ATOM 3624 O O . VAL A 1 444 ? -9.000 3.818 35.866 1.00 76.88 444 VAL A O 1
ATOM 3627 N N . GLN A 1 445 ? -8.977 1.695 36.580 1.00 86.12 445 GLN A N 1
ATOM 3628 C CA . GLN A 1 445 ? -9.163 2.009 37.994 1.00 86.12 445 GLN A CA 1
ATOM 3629 C C . GLN A 1 445 ? -7.929 2.680 38.619 1.00 86.12 445 GLN A C 1
ATOM 3631 O O . GLN A 1 445 ? -8.067 3.473 39.544 1.00 86.12 445 GLN A O 1
ATOM 3636 N N . TYR A 1 446 ? -6.718 2.412 38.113 1.00 83.44 446 TYR A N 1
ATOM 3637 C CA . TYR A 1 446 ? -5.525 3.167 38.525 1.00 83.44 446 TYR A CA 1
ATOM 3638 C C . TYR A 1 446 ? -5.576 4.618 38.041 1.00 83.44 446 TYR A C 1
ATOM 3640 O O . TYR A 1 446 ? -5.221 5.517 38.801 1.00 83.44 446 TYR A O 1
ATOM 3648 N N . LEU A 1 447 ? -6.021 4.843 36.800 1.00 82.19 447 LEU A N 1
ATOM 3649 C CA . LEU A 1 447 ? -6.196 6.191 36.255 1.00 82.19 447 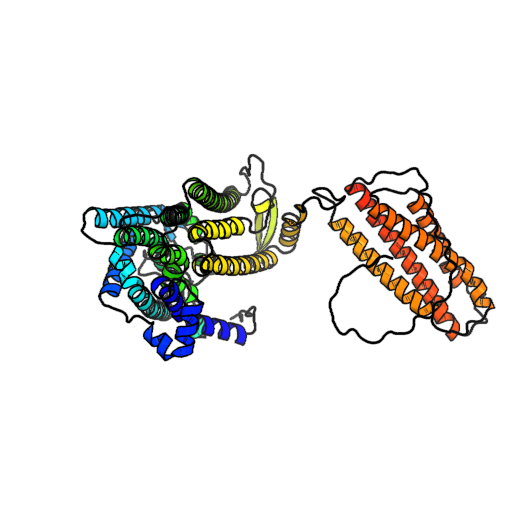LEU A CA 1
ATOM 3650 C C . LEU A 1 447 ? -7.260 6.970 37.036 1.00 82.19 447 LEU A C 1
ATOM 3652 O O . LEU A 1 447 ? -7.010 8.109 37.406 1.00 82.19 447 LEU A O 1
ATOM 3656 N N . GLU A 1 448 ? -8.382 6.331 37.368 1.00 88.38 448 GLU A N 1
ATOM 3657 C CA . GLU A 1 448 ? -9.461 6.931 38.163 1.00 88.38 448 GLU A CA 1
ATOM 3658 C C . GLU A 1 448 ? -8.982 7.388 39.551 1.00 88.38 448 GLU A C 1
ATOM 3660 O O . GLU A 1 448 ? -9.189 8.539 39.934 1.00 88.38 448 GLU A O 1
ATOM 3665 N N . VAL A 1 449 ? -8.249 6.532 40.277 1.00 89.56 449 VAL A N 1
ATOM 3666 C CA . VAL A 1 449 ? -7.618 6.916 41.555 1.00 89.56 449 VAL A CA 1
ATOM 3667 C C . VAL A 1 449 ? -6.621 8.067 41.357 1.00 89.56 449 VAL A C 1
ATOM 3669 O O . VAL A 1 449 ? -6.566 8.982 42.178 1.00 89.56 449 VAL A O 1
ATOM 3672 N N . GLY A 1 450 ? -5.849 8.047 40.265 1.00 86.25 450 GLY A N 1
ATOM 3673 C CA . GLY A 1 450 ? -4.885 9.096 39.926 1.00 86.25 450 GLY A CA 1
ATOM 3674 C C . GLY A 1 450 ? -5.524 10.454 39.616 1.00 86.25 450 GLY A C 1
ATOM 3675 O O . GLY A 1 450 ? -4.992 11.484 40.031 1.00 86.25 450 GLY A O 1
ATOM 3676 N N . ASP A 1 451 ? -6.666 10.470 38.932 1.00 87.75 451 ASP A N 1
ATOM 3677 C CA . ASP A 1 451 ? -7.409 11.694 38.625 1.00 87.75 451 ASP A CA 1
ATOM 3678 C C . ASP A 1 451 ? -8.003 12.313 39.899 1.00 87.75 451 ASP A C 1
ATOM 3680 O O . ASP A 1 451 ? -7.791 13.499 40.157 1.00 87.75 451 ASP A O 1
ATOM 3684 N N . ILE A 1 452 ? -8.616 11.501 40.772 1.00 93.44 452 ILE A N 1
ATOM 3685 C CA . ILE A 1 452 ? -9.120 11.956 42.082 1.00 93.44 452 ILE A CA 1
ATOM 3686 C C . ILE A 1 452 ? -7.976 12.482 42.962 1.00 93.44 452 ILE A C 1
ATOM 3688 O O . ILE A 1 452 ? -8.131 13.487 43.658 1.00 93.44 452 ILE A O 1
ATOM 3692 N N . ALA A 1 453 ? -6.810 11.829 42.935 1.00 92.69 453 ALA A N 1
ATOM 3693 C CA . ALA A 1 453 ? -5.633 12.282 43.672 1.00 92.69 453 ALA A CA 1
ATOM 3694 C C . ALA A 1 453 ? -5.124 13.643 43.189 1.00 92.69 453 ALA A C 1
ATOM 3696 O O . ALA A 1 453 ? -4.746 14.478 44.013 1.00 92.69 453 ALA A O 1
ATOM 3697 N N . ARG A 1 454 ? -5.161 13.895 41.877 1.00 92.44 454 ARG A N 1
ATOM 3698 C CA . ARG A 1 454 ? -4.797 15.192 41.299 1.00 92.44 454 ARG A CA 1
ATOM 3699 C C . ARG A 1 454 ? -5.757 16.292 41.752 1.00 92.44 454 ARG A C 1
ATOM 3701 O O . ARG A 1 454 ? -5.301 17.337 42.210 1.00 92.44 454 ARG A O 1
ATOM 3708 N N . ASP A 1 455 ? -7.061 16.026 41.713 1.00 90.88 455 ASP A N 1
ATOM 3709 C CA . ASP A 1 455 ? -8.081 16.964 42.192 1.00 90.88 455 ASP A CA 1
ATOM 3710 C C . ASP A 1 455 ? -7.918 17.274 43.686 1.00 90.88 455 ASP A C 1
ATOM 3712 O O . ASP A 1 455 ? -7.961 18.437 44.098 1.00 90.88 455 ASP A O 1
ATOM 3716 N N . CYS A 1 456 ? -7.651 16.250 44.502 1.00 94.38 456 CYS A N 1
ATOM 3717 C CA . CYS A 1 456 ? -7.361 16.414 45.924 1.00 94.38 456 CYS A CA 1
ATOM 3718 C C . CYS A 1 456 ? -6.111 17.280 46.155 1.00 94.38 456 CYS A C 1
ATOM 3720 O O . CYS A 1 456 ? -6.114 18.159 47.019 1.00 94.38 456 CYS A O 1
ATOM 3722 N N . ALA A 1 457 ? -5.048 17.064 45.375 1.00 92.44 457 ALA A N 1
ATOM 3723 C CA . ALA A 1 457 ? -3.814 17.837 45.473 1.00 92.44 457 ALA A CA 1
ATOM 3724 C C . ALA A 1 457 ? -4.035 19.323 45.145 1.00 92.44 457 ALA A C 1
ATOM 3726 O O . ALA A 1 457 ? -3.482 20.177 45.837 1.00 92.44 457 ALA A O 1
ATOM 3727 N N . TYR A 1 458 ? -4.892 19.653 44.170 1.00 90.88 458 TYR A N 1
ATOM 3728 C CA . TYR A 1 458 ? -5.257 21.046 43.889 1.00 90.88 458 TYR A CA 1
ATOM 3729 C C . TYR A 1 458 ? -5.947 21.723 45.080 1.00 90.88 458 TYR A C 1
ATOM 3731 O O . TYR A 1 458 ? -5.648 22.880 45.379 1.00 90.88 458 TYR A O 1
ATOM 3739 N N . ARG A 1 459 ? -6.817 21.008 45.809 1.00 93.31 459 ARG A N 1
ATOM 3740 C CA . ARG A 1 459 ? -7.459 21.537 47.028 1.00 93.31 459 ARG A CA 1
ATOM 3741 C C . ARG A 1 459 ? -6.463 21.748 48.162 1.00 93.31 459 ARG A C 1
ATOM 3743 O O . ARG A 1 459 ? -6.513 22.782 48.821 1.00 93.31 459 ARG A O 1
ATOM 3750 N N . ILE A 1 460 ? -5.527 20.817 48.352 1.00 92.38 460 ILE A N 1
ATOM 3751 C CA . ILE A 1 460 ? -4.448 20.953 49.343 1.00 92.38 460 ILE A CA 1
ATOM 3752 C C . ILE A 1 460 ? -3.536 22.134 48.992 1.00 92.38 460 ILE A C 1
ATOM 3754 O O . ILE A 1 460 ? -3.169 22.913 49.869 1.00 92.38 460 ILE A O 1
ATOM 3758 N N . HIS A 1 461 ? -3.200 22.308 47.713 1.00 90.31 461 HIS A N 1
ATOM 3759 C CA . HIS A 1 461 ? -2.397 23.437 47.256 1.00 90.31 461 HIS A CA 1
ATOM 3760 C C . HIS A 1 461 ? -3.108 24.775 47.509 1.00 90.31 461 HIS A C 1
ATOM 3762 O O . HIS A 1 461 ? -2.498 25.703 48.040 1.00 90.31 461 HIS A O 1
ATOM 3768 N N . ALA A 1 462 ? -4.406 24.862 47.197 1.00 88.88 462 ALA A N 1
ATOM 3769 C CA . ALA A 1 462 ? -5.221 26.032 47.519 1.00 88.88 462 ALA A CA 1
ATOM 3770 C C . ALA A 1 462 ? -5.245 26.300 49.033 1.00 88.88 462 ALA A C 1
ATOM 3772 O O . ALA A 1 462 ? -4.988 27.421 49.460 1.00 88.88 462 ALA A O 1
ATOM 3773 N N . LEU A 1 463 ? -5.462 25.267 49.854 1.00 89.06 463 LEU A N 1
ATOM 3774 C CA . LEU A 1 463 ? -5.448 25.373 51.315 1.00 89.06 463 LEU A CA 1
ATOM 3775 C C . LEU A 1 463 ? -4.107 25.915 51.837 1.00 89.06 463 LEU A C 1
ATOM 3777 O O . LEU A 1 463 ? -4.091 26.804 52.685 1.00 89.06 463 LEU A O 1
ATOM 3781 N N . ASN A 1 464 ? -2.985 25.432 51.300 1.00 87.06 464 ASN A N 1
ATOM 3782 C CA . ASN A 1 464 ? -1.653 25.904 51.674 1.00 87.06 464 ASN A CA 1
ATOM 3783 C C . ASN A 1 464 ? -1.443 27.395 51.350 1.00 87.06 464 ASN A C 1
ATOM 3785 O O . ASN A 1 464 ? -0.784 28.098 52.114 1.00 87.06 464 ASN A O 1
ATOM 3789 N N . ALA A 1 465 ? -2.019 27.902 50.256 1.00 83.38 465 ALA A N 1
ATOM 3790 C CA . ALA A 1 465 ? -1.964 29.328 49.934 1.00 83.38 465 ALA A CA 1
ATOM 3791 C C . ALA A 1 465 ? -2.709 30.185 50.977 1.00 83.38 465 ALA A C 1
ATOM 3793 O O . ALA A 1 465 ? -2.195 31.223 51.386 1.00 83.38 465 ALA A O 1
ATOM 3794 N N . TYR A 1 466 ? -3.865 29.719 51.469 1.00 79.56 466 TYR A N 1
ATOM 3795 C CA . TYR A 1 466 ? -4.638 30.416 52.507 1.00 79.56 466 TYR A CA 1
ATOM 3796 C C . TYR A 1 466 ? -4.009 30.330 53.904 1.00 79.56 466 TYR A C 1
ATOM 3798 O O . TYR A 1 466 ? -4.105 31.284 54.668 1.00 79.56 466 TYR A O 1
ATOM 3806 N N . ILE A 1 467 ? -3.336 29.225 54.245 1.00 73.50 467 ILE A N 1
ATOM 3807 C CA . ILE A 1 467 ? -2.655 29.070 55.545 1.00 73.50 467 ILE A CA 1
ATOM 3808 C C . ILE A 1 467 ? -1.419 29.977 55.658 1.00 73.50 467 ILE A C 1
ATOM 3810 O O . ILE A 1 467 ? -1.086 30.427 56.754 1.00 73.50 467 ILE A O 1
ATOM 3814 N N . ASN A 1 468 ? -0.729 30.238 54.544 1.00 66.69 468 ASN A N 1
ATOM 3815 C CA . ASN A 1 468 ? 0.495 31.047 54.522 1.00 66.69 468 ASN A CA 1
ATOM 3816 C C . ASN A 1 468 ? 0.244 32.551 54.320 1.00 66.69 468 ASN A C 1
ATOM 3818 O O . ASN A 1 468 ? 1.200 33.324 54.310 1.00 66.69 468 ASN A O 1
ATOM 3822 N N . TYR A 1 469 ? -1.012 32.970 54.157 1.00 66.12 469 TYR A N 1
ATOM 3823 C CA . TYR A 1 469 ? -1.377 34.378 54.059 1.00 66.12 469 TYR A CA 1
ATOM 3824 C C . TYR A 1 469 ? -1.481 34.985 55.469 1.00 66.12 469 TYR A C 1
ATOM 3826 O O . TYR A 1 469 ? -2.182 34.458 56.333 1.00 66.12 469 TYR A O 1
ATOM 3834 N N . GLU A 1 470 ? -0.757 36.077 55.727 1.00 53.41 470 GLU A N 1
ATOM 3835 C CA . GLU A 1 470 ? -0.740 36.788 57.014 1.00 53.41 470 GLU A CA 1
ATOM 3836 C C . GLU A 1 470 ? -2.066 37.540 57.234 1.00 53.41 470 GLU A C 1
ATOM 3838 O O . GLU A 1 470 ? -2.172 38.749 57.060 1.00 53.41 470 GLU A O 1
ATOM 3843 N N . THR A 1 471 ? -3.127 36.823 57.599 1.00 57.69 471 THR A N 1
ATOM 3844 C CA . THR A 1 471 ? -4.356 37.449 58.100 1.00 57.69 471 THR A CA 1
ATOM 3845 C C . THR A 1 471 ? -4.253 37.674 59.605 1.00 57.69 471 THR A C 1
ATOM 3847 O O . THR A 1 471 ? -4.040 36.725 60.364 1.00 57.69 471 THR A O 1
ATOM 3850 N N . GLN A 1 472 ? -4.442 38.925 60.035 1.00 55.62 472 GLN A N 1
ATOM 3851 C CA . GLN A 1 472 ? -4.729 39.307 61.422 1.00 55.62 472 GLN A CA 1
ATOM 3852 C C . GLN A 1 472 ? -6.095 38.724 61.829 1.00 55.62 472 GLN A C 1
ATOM 3854 O O . GLN A 1 472 ? -7.097 39.421 61.815 1.00 55.62 472 GLN A O 1
ATOM 3859 N N . ILE A 1 473 ? -6.155 37.418 62.105 1.00 62.78 473 ILE A N 1
ATOM 3860 C CA . ILE A 1 473 ? -7.351 36.760 62.650 1.00 62.78 473 ILE A CA 1
ATOM 3861 C C . ILE A 1 473 ? -7.284 36.846 64.171 1.00 62.78 473 ILE A C 1
ATOM 3863 O O . ILE A 1 473 ? -6.253 36.513 64.767 1.00 62.78 473 ILE A O 1
ATOM 3867 N N . GLU A 1 474 ? -8.387 37.239 64.801 1.00 63.81 474 GLU A N 1
ATOM 3868 C CA . GLU A 1 474 ? -8.497 37.300 66.253 1.00 63.81 474 GLU A CA 1
ATOM 3869 C C . GLU A 1 474 ? -8.175 35.939 66.913 1.00 63.81 474 GLU A C 1
ATOM 3871 O O . GLU A 1 474 ? -8.690 34.877 66.539 1.00 63.81 474 GLU A O 1
ATOM 3876 N N . GLN A 1 475 ? -7.312 35.949 67.936 1.00 66.12 475 GLN A N 1
ATOM 3877 C CA . GLN A 1 475 ? -6.780 34.735 68.573 1.00 66.12 475 GLN A CA 1
ATOM 3878 C C . GLN A 1 475 ? -7.881 33.824 69.156 1.00 66.12 475 GLN A C 1
ATOM 3880 O O . GLN A 1 475 ? -7.733 32.601 69.155 1.00 66.12 475 GLN A O 1
ATOM 3885 N N . LYS A 1 476 ? -9.001 34.411 69.606 1.00 66.25 476 LYS A N 1
ATOM 3886 C CA . LYS A 1 476 ? -10.188 33.724 70.153 1.00 66.25 476 LYS A CA 1
ATOM 3887 C C . LYS A 1 476 ? -10.916 32.871 69.106 1.00 66.25 476 LYS A C 1
ATOM 3889 O O . LYS A 1 476 ? -11.474 31.826 69.431 1.00 66.25 476 LYS A O 1
ATOM 3894 N N . ILE A 1 477 ? -10.892 33.294 67.844 1.00 68.44 477 ILE A N 1
ATOM 3895 C CA . ILE A 1 477 ? -11.523 32.577 66.734 1.00 68.44 477 ILE A CA 1
ATOM 3896 C C . ILE A 1 477 ? -10.650 31.401 66.299 1.00 68.44 477 ILE A C 1
ATOM 3898 O O . ILE A 1 477 ? -11.134 30.285 66.084 1.00 68.44 477 ILE A O 1
ATOM 3902 N N . ARG A 1 478 ? -9.337 31.638 66.224 1.00 70.44 478 ARG A N 1
ATOM 3903 C CA . ARG A 1 478 ? -8.355 30.625 65.840 1.00 70.44 478 ARG A CA 1
ATOM 3904 C C . ARG A 1 478 ? -8.404 29.412 66.765 1.00 70.44 478 ARG A C 1
ATOM 3906 O O . ARG A 1 478 ? -8.452 28.292 66.268 1.00 70.44 478 ARG A O 1
ATOM 3913 N N . THR A 1 479 ? -8.450 29.619 68.081 1.00 73.50 479 THR A N 1
ATOM 3914 C CA . THR A 1 479 ? -8.507 28.524 69.066 1.00 73.50 479 THR A CA 1
ATOM 3915 C C . THR A 1 479 ? -9.768 27.668 68.934 1.00 73.50 479 THR A C 1
ATOM 3917 O O . THR A 1 479 ? -9.718 26.473 69.210 1.00 73.50 479 THR A O 1
ATOM 3920 N N . ARG A 1 480 ? -10.879 28.239 68.454 1.00 75.56 480 ARG A N 1
ATOM 3921 C CA . ARG A 1 480 ? -12.177 27.557 68.347 1.00 75.56 480 ARG A CA 1
ATOM 3922 C C . ARG A 1 480 ? -12.275 26.584 67.170 1.00 75.56 480 ARG A C 1
ATOM 3924 O O . ARG A 1 480 ? -12.889 25.530 67.295 1.00 75.56 480 ARG A O 1
ATOM 3931 N N . ILE A 1 481 ? -11.671 26.929 66.033 1.00 77.44 481 ILE A N 1
ATOM 3932 C CA . ILE A 1 481 ? -11.671 26.091 64.817 1.00 77.44 481 ILE A CA 1
ATOM 3933 C C . ILE A 1 481 ? -10.427 25.204 64.709 1.00 77.44 481 ILE A C 1
ATOM 3935 O O . ILE A 1 481 ? -10.401 24.266 63.913 1.00 77.44 481 ILE A O 1
ATOM 3939 N N . GLN A 1 482 ? -9.387 25.495 65.496 1.00 81.75 482 GLN A N 1
ATOM 3940 C CA . GLN A 1 482 ? -8.094 24.821 65.426 1.00 81.75 482 GLN A CA 1
ATOM 3941 C C . GLN A 1 482 ? -8.208 23.314 65.642 1.00 81.75 482 GLN A C 1
ATOM 3943 O O . GLN A 1 482 ? -7.655 22.555 64.851 1.00 81.75 482 GLN A O 1
ATOM 3948 N N . GLU A 1 483 ? -8.910 22.875 66.685 1.00 84.88 483 GLU A N 1
ATOM 3949 C CA . GLU A 1 483 ? -9.032 21.449 66.992 1.00 84.88 483 GLU A CA 1
ATOM 3950 C C . GLU A 1 483 ? -9.788 20.679 65.886 1.00 84.88 483 GLU A C 1
ATOM 3952 O O . GLU A 1 483 ? -9.218 19.712 65.367 1.00 84.88 483 GLU A O 1
ATOM 3957 N N . PRO A 1 484 ? -10.985 21.109 65.425 1.00 83.81 484 PRO A N 1
ATOM 3958 C CA . PRO A 1 484 ? -11.661 20.473 64.292 1.00 83.81 484 PRO A CA 1
ATOM 3959 C C . PRO A 1 484 ? -10.826 20.455 63.004 1.00 83.81 484 PRO A C 1
ATOM 3961 O O . PRO A 1 484 ? -10.702 19.408 62.368 1.00 83.81 484 PRO A O 1
ATOM 3964 N N . CYS A 1 485 ? -10.203 21.580 62.631 1.00 86.31 485 CYS A N 1
ATOM 3965 C CA . CYS A 1 485 ? -9.378 21.672 61.422 1.00 86.31 485 CYS A CA 1
ATOM 3966 C C . CYS A 1 485 ? -8.135 20.774 61.495 1.00 86.31 485 CYS A C 1
ATOM 3968 O O . CYS A 1 485 ? -7.767 20.135 60.504 1.00 86.31 485 CYS A O 1
ATOM 3970 N N . MET A 1 486 ? -7.497 20.700 62.666 1.00 88.00 486 MET A N 1
ATOM 3971 C CA . MET A 1 486 ? -6.351 19.826 62.903 1.00 88.00 486 MET A CA 1
ATOM 3972 C C . MET A 1 486 ? -6.766 18.361 62.797 1.00 88.00 486 MET A C 1
ATOM 3974 O O . MET A 1 486 ? -6.116 17.606 62.081 1.00 88.00 486 MET A O 1
ATOM 3978 N N . LYS A 1 487 ? -7.893 17.977 63.409 1.00 89.94 487 LYS A N 1
ATOM 3979 C CA . LYS A 1 487 ? -8.423 16.612 63.328 1.00 89.94 487 LYS A CA 1
ATOM 3980 C C . LYS A 1 487 ? -8.745 16.206 61.888 1.00 89.94 487 LYS A C 1
ATOM 3982 O O . LYS A 1 487 ? -8.289 15.156 61.448 1.00 89.94 487 LYS A O 1
ATOM 3987 N N . VAL A 1 488 ? -9.438 17.058 61.125 1.00 90.06 488 VAL A N 1
ATOM 3988 C CA . VAL A 1 488 ? -9.716 16.819 59.695 1.00 90.06 488 VAL A CA 1
ATOM 3989 C C . VAL A 1 488 ? -8.421 16.618 58.902 1.00 90.06 488 VAL A C 1
ATOM 3991 O O . VAL A 1 488 ? -8.292 15.649 58.151 1.00 90.06 488 VAL A O 1
ATOM 3994 N N . SER A 1 489 ? -7.444 17.506 59.096 1.00 90.69 489 SER A N 1
ATOM 3995 C CA . SER A 1 489 ? -6.161 17.456 58.387 1.00 90.69 489 SER A CA 1
ATOM 3996 C C . SER A 1 489 ? -5.373 16.186 58.716 1.00 90.69 489 SER A C 1
ATOM 3998 O O . SER A 1 489 ? -4.821 15.547 57.819 1.00 90.69 489 SER A O 1
ATOM 4000 N N . THR A 1 490 ? -5.337 15.797 59.993 1.00 92.69 490 THR A N 1
ATOM 4001 C CA . THR A 1 490 ? -4.639 14.598 60.464 1.00 92.69 490 THR A CA 1
ATOM 4002 C C . THR A 1 490 ? -5.261 13.329 59.890 1.00 92.69 490 THR A C 1
ATOM 4004 O O . THR A 1 490 ? -4.537 12.515 59.317 1.00 92.69 490 THR A O 1
ATOM 4007 N N . GLU A 1 491 ? -6.586 13.174 59.965 1.00 93.88 491 GLU A N 1
ATOM 4008 C CA . GLU A 1 491 ? -7.277 11.989 59.439 1.00 93.88 491 GLU A CA 1
ATOM 4009 C C . GLU A 1 491 ? -7.124 11.870 57.911 1.00 93.88 491 GLU A C 1
ATOM 4011 O O . GLU A 1 491 ? -6.764 10.804 57.410 1.00 93.88 491 GLU A O 1
ATOM 4016 N N . CYS A 1 492 ? -7.268 12.971 57.160 1.00 92.56 492 CYS A N 1
ATOM 4017 C CA . CYS A 1 492 ? -7.022 12.973 55.710 1.00 92.56 492 CYS A CA 1
ATOM 4018 C C . CYS A 1 492 ? -5.572 12.605 55.368 1.00 92.56 492 CYS A C 1
ATOM 4020 O O . CYS A 1 492 ? -5.321 11.839 54.435 1.00 92.56 492 CYS A O 1
ATOM 4022 N N . GLY A 1 493 ? -4.609 13.125 56.135 1.00 92.38 493 GLY A N 1
ATOM 4023 C CA . GLY A 1 493 ? -3.194 12.793 55.984 1.00 92.38 493 GLY A CA 1
ATOM 4024 C C . GLY A 1 493 ? -2.912 11.307 56.219 1.00 92.38 493 GLY A C 1
ATOM 4025 O O . GLY A 1 493 ? -2.139 10.704 55.469 1.00 92.38 493 GLY A O 1
ATOM 4026 N N . HIS A 1 494 ? -3.570 10.694 57.208 1.00 92.88 494 HIS A N 1
ATOM 4027 C CA . HIS A 1 494 ? -3.495 9.252 57.440 1.00 92.88 494 HIS A CA 1
ATOM 4028 C C . HIS A 1 494 ? -4.058 8.457 56.259 1.00 92.88 494 HIS A C 1
ATOM 4030 O O . HIS A 1 494 ? -3.354 7.585 55.747 1.00 92.88 494 HIS A O 1
ATOM 4036 N N . VAL A 1 495 ? -5.254 8.801 55.766 1.00 93.50 495 VAL A N 1
ATOM 4037 C CA . VAL A 1 495 ? -5.871 8.136 54.603 1.00 93.50 495 VAL A CA 1
ATOM 4038 C C . VAL A 1 495 ? -4.957 8.194 53.375 1.00 93.50 495 VAL A C 1
ATOM 4040 O O . VAL A 1 495 ? -4.654 7.157 52.785 1.00 93.50 495 VAL A O 1
ATOM 4043 N N . LEU A 1 496 ? -4.458 9.380 53.009 1.00 93.62 496 LEU A N 1
ATOM 4044 C CA . LEU A 1 496 ? -3.588 9.555 51.838 1.00 93.62 496 LEU A CA 1
ATOM 4045 C C . LEU A 1 496 ? -2.288 8.750 51.959 1.00 93.62 496 LEU A C 1
ATOM 4047 O O . LEU A 1 496 ? -1.856 8.101 51.003 1.00 93.62 496 LEU A O 1
ATOM 4051 N N . LYS A 1 497 ? -1.671 8.755 53.144 1.00 92.56 497 LYS A N 1
ATOM 4052 C CA . LYS A 1 497 ? -0.438 8.007 53.408 1.00 92.56 497 LYS A CA 1
ATOM 4053 C C . LYS A 1 497 ? -0.659 6.500 53.330 1.00 92.56 497 LYS A C 1
ATOM 4055 O O . LYS A 1 497 ? 0.176 5.784 52.772 1.00 92.56 497 LYS A O 1
ATOM 4060 N N . GLU A 1 498 ? -1.763 6.013 53.884 1.00 91.38 498 GLU A N 1
ATOM 4061 C CA . GLU A 1 498 ? -2.106 4.597 53.835 1.00 91.38 498 GLU A CA 1
ATOM 4062 C C . GLU A 1 498 ? -2.459 4.142 52.422 1.00 91.38 498 GLU A C 1
ATOM 4064 O O . GLU A 1 498 ? -1.961 3.099 52.006 1.00 91.38 498 GLU A O 1
ATOM 4069 N N . LEU A 1 499 ? -3.213 4.931 51.650 1.00 91.38 499 LEU A N 1
ATOM 4070 C CA . LEU A 1 499 ? -3.484 4.659 50.234 1.00 91.38 499 LEU A CA 1
ATOM 4071 C C . LEU A 1 499 ? -2.188 4.593 49.418 1.00 91.38 499 LEU A C 1
ATOM 4073 O O . LEU A 1 499 ? -1.970 3.638 48.670 1.00 91.38 499 LEU A O 1
ATOM 4077 N N . ALA A 1 500 ? -1.277 5.550 49.612 1.00 89.56 500 ALA A N 1
ATOM 4078 C CA . ALA A 1 500 ? 0.019 5.549 48.940 1.00 89.56 500 ALA A CA 1
ATOM 4079 C C . ALA A 1 500 ? 0.843 4.294 49.287 1.00 89.56 500 ALA A C 1
ATOM 4081 O O . ALA A 1 500 ? 1.405 3.634 48.404 1.00 89.56 500 ALA A O 1
ATOM 4082 N N . LEU A 1 501 ? 0.886 3.915 50.570 1.00 89.50 501 LEU A N 1
ATOM 4083 C CA . LEU A 1 501 ? 1.577 2.706 51.017 1.00 89.50 501 LEU A CA 1
ATOM 4084 C C . LEU A 1 501 ? 0.907 1.437 50.471 1.00 89.50 501 LEU A C 1
ATOM 4086 O O . LEU A 1 501 ? 1.602 0.521 50.020 1.00 89.50 501 LEU A O 1
ATOM 4090 N N . ALA A 1 502 ? -0.422 1.391 50.475 1.00 88.75 502 ALA A N 1
ATOM 4091 C CA . ALA A 1 502 ? -1.236 0.299 49.964 1.00 88.75 502 ALA A CA 1
ATOM 4092 C C . ALA A 1 502 ? -0.968 0.061 48.475 1.00 88.75 502 ALA A C 1
ATOM 4094 O O . ALA A 1 502 ? -0.676 -1.067 48.077 1.00 88.75 502 ALA A O 1
ATOM 4095 N N . MET A 1 503 ? -0.949 1.122 47.664 1.00 86.25 503 MET A N 1
ATOM 4096 C CA . MET A 1 503 ? -0.614 1.054 46.238 1.00 86.25 503 MET A CA 1
ATOM 4097 C C . MET A 1 503 ? 0.835 0.601 46.004 1.00 86.25 503 MET A C 1
ATOM 4099 O O . MET A 1 503 ? 1.085 -0.260 45.161 1.00 86.25 503 MET A O 1
ATOM 4103 N N . LYS A 1 504 ? 1.800 1.100 46.791 1.00 85.12 504 LYS A N 1
ATOM 4104 C CA . LYS A 1 504 ? 3.225 0.720 46.683 1.00 85.12 504 LYS A CA 1
ATOM 4105 C C . LYS A 1 504 ? 3.488 -0.746 47.057 1.00 85.12 504 LYS A C 1
ATOM 4107 O O . LYS A 1 504 ? 4.378 -1.417 46.511 1.00 85.12 504 LYS A O 1
ATOM 4112 N N . THR A 1 505 ? 2.745 -1.254 48.035 1.00 85.06 505 THR A N 1
ATOM 4113 C CA . THR A 1 505 ? 2.937 -2.598 48.600 1.00 85.06 505 THR A CA 1
ATOM 4114 C C . THR A 1 505 ? 1.969 -3.638 48.044 1.00 85.06 505 THR A C 1
ATOM 4116 O O . THR A 1 505 ? 2.242 -4.828 48.195 1.00 85.06 505 THR A O 1
ATOM 4119 N N . MET A 1 506 ? 0.912 -3.215 47.344 1.00 85.44 506 MET A N 1
ATOM 4120 C CA . MET A 1 506 ? -0.206 -4.050 46.887 1.00 85.44 506 MET A CA 1
ATOM 4121 C C . MET A 1 506 ? -0.913 -4.762 48.055 1.00 85.44 506 MET A C 1
ATOM 4123 O O . MET A 1 506 ? -1.248 -5.951 47.979 1.00 85.44 506 MET A O 1
ATOM 4127 N N . THR A 1 507 ? -1.102 -4.037 49.162 1.00 87.69 507 THR A N 1
ATOM 4128 C CA . THR A 1 507 ? -1.758 -4.528 50.384 1.00 87.69 507 THR A CA 1
ATOM 4129 C C . THR A 1 507 ? -2.959 -3.670 50.761 1.00 87.69 507 THR A C 1
ATOM 4131 O O . THR A 1 507 ? -3.007 -2.501 50.403 1.00 87.69 507 THR A O 1
ATOM 4134 N N . TYR A 1 508 ? -3.944 -4.259 51.441 1.00 85.31 508 TYR A N 1
ATOM 4135 C CA . TYR A 1 508 ? -5.161 -3.580 51.887 1.00 85.31 508 TYR A CA 1
ATOM 4136 C C . TYR A 1 508 ? -5.118 -3.363 53.411 1.00 85.31 508 TYR A C 1
ATOM 4138 O O . TYR A 1 508 ? -5.275 -4.347 54.151 1.00 85.31 508 TYR A O 1
ATOM 4146 N N . PRO A 1 509 ? -4.907 -2.123 53.894 1.00 81.56 509 PRO A N 1
ATOM 4147 C CA . PRO A 1 509 ? -4.950 -1.793 55.316 1.00 81.56 509 PRO A CA 1
ATOM 4148 C C . PRO A 1 509 ? -6.399 -1.643 55.792 1.00 81.56 509 PRO A C 1
ATOM 4150 O O . PRO A 1 509 ? -7.200 -0.955 55.167 1.00 81.56 509 PRO A O 1
ATOM 4153 N N . LEU A 1 510 ? -6.739 -2.261 56.925 1.00 78.19 510 LEU A N 1
ATOM 4154 C CA . LEU A 1 510 ? -8.074 -2.129 57.532 1.00 78.19 510 LEU A CA 1
ATOM 4155 C C . LEU A 1 510 ? -8.289 -0.761 58.205 1.00 78.19 510 LEU A C 1
ATOM 4157 O O . LEU A 1 510 ? -9.427 -0.333 58.383 1.00 78.19 510 LEU A O 1
ATOM 4161 N N . THR A 1 511 ? -7.201 -0.072 58.549 1.00 83.38 511 THR A N 1
ATOM 4162 C CA . THR A 1 511 ? -7.179 1.242 59.205 1.00 83.38 511 THR A CA 1
ATOM 4163 C C . THR A 1 511 ? -7.673 2.377 58.307 1.00 83.38 511 THR A C 1
ATOM 4165 O O . THR A 1 511 ? -8.236 3.336 58.832 1.00 83.38 511 THR A O 1
ATOM 4168 N N . ILE A 1 512 ? -7.610 2.223 56.974 1.00 86.88 512 ILE A N 1
ATOM 4169 C CA . ILE A 1 512 ? -8.092 3.234 56.014 1.00 86.88 512 ILE A CA 1
ATOM 4170 C C . ILE A 1 512 ? -9.556 3.583 56.289 1.00 86.88 512 ILE A C 1
ATOM 4172 O O . ILE A 1 512 ? -9.917 4.758 56.313 1.00 86.88 512 ILE A O 1
ATOM 4176 N N . LYS A 1 513 ? -10.404 2.576 56.540 1.00 86.94 513 LYS A N 1
ATOM 4177 C CA . LYS A 1 513 ? -11.834 2.797 56.813 1.00 86.94 513 LYS A CA 1
ATOM 4178 C C . LYS A 1 513 ? -12.059 3.552 58.118 1.00 86.94 513 LYS A C 1
ATOM 4180 O O . LYS A 1 513 ? -12.918 4.421 58.165 1.00 86.94 513 LYS A O 1
ATOM 4185 N N . VAL A 1 514 ? -11.260 3.257 59.144 1.00 89.00 514 VAL A N 1
ATOM 4186 C CA . VAL A 1 514 ? -11.335 3.936 60.446 1.00 89.00 514 VAL A CA 1
ATOM 4187 C C . VAL A 1 514 ? -10.988 5.416 60.289 1.00 89.00 514 VAL A C 1
ATOM 4189 O O . VAL A 1 514 ? -11.768 6.270 60.698 1.00 89.00 514 VAL A O 1
ATOM 4192 N N . HIS A 1 515 ? -9.868 5.723 59.628 1.00 90.75 515 HIS A N 1
ATOM 4193 C CA . HIS A 1 515 ? -9.454 7.104 59.374 1.00 90.75 515 HIS A CA 1
ATOM 4194 C C . HIS A 1 515 ? -10.441 7.859 58.471 1.00 90.75 515 HIS A C 1
ATOM 4196 O O . HIS A 1 515 ? -10.709 9.038 58.688 1.00 90.75 515 HIS A O 1
ATOM 4202 N N . THR A 1 516 ? -11.045 7.175 57.495 1.00 91.62 516 THR A N 1
ATOM 4203 C CA . THR A 1 516 ? -12.060 7.774 56.613 1.00 91.62 516 THR A CA 1
ATOM 4204 C C . THR A 1 516 ? -13.314 8.178 57.391 1.00 91.62 516 THR A C 1
ATOM 4206 O O . THR A 1 516 ? -13.779 9.307 57.252 1.00 91.62 516 THR A O 1
ATOM 4209 N N . GLU A 1 517 ? -13.845 7.297 58.243 1.00 92.00 517 GLU A N 1
ATOM 4210 C CA . GLU A 1 517 ? -15.023 7.609 59.066 1.00 92.00 517 GLU A CA 1
ATOM 4211 C C . GLU A 1 517 ? -14.721 8.685 60.121 1.00 92.00 517 GLU A C 1
ATOM 4213 O O . GLU A 1 517 ? -15.506 9.619 60.293 1.00 92.00 517 GLU A O 1
ATOM 4218 N N . ASN A 1 518 ? -13.543 8.642 60.754 1.00 91.50 518 ASN A N 1
ATOM 4219 C CA . ASN A 1 518 ? -13.099 9.703 61.663 1.00 91.50 518 ASN A CA 1
ATOM 4220 C C . ASN A 1 518 ? -12.986 11.063 60.956 1.00 91.50 518 ASN A C 1
ATOM 4222 O O . ASN A 1 518 ? -13.373 12.087 61.523 1.00 91.50 518 ASN A O 1
ATOM 4226 N N . GLY A 1 519 ? -12.472 11.077 59.721 1.00 91.62 519 GLY A N 1
ATOM 4227 C CA . GLY A 1 519 ? -12.363 12.272 58.887 1.00 91.62 519 GLY A CA 1
ATOM 4228 C C . GLY A 1 519 ? -13.726 12.858 58.519 1.00 91.62 519 GLY A C 1
ATOM 4229 O O . GLY A 1 519 ? -13.919 14.067 58.655 1.00 91.62 519 GLY A O 1
ATOM 4230 N N . LYS A 1 520 ? -14.693 12.013 58.131 1.00 93.19 520 LYS A N 1
ATOM 4231 C CA . LYS A 1 520 ? -16.085 12.430 57.874 1.00 93.19 520 LYS A CA 1
ATOM 4232 C C . LYS A 1 520 ? -16.723 13.058 59.110 1.00 93.19 520 LYS A C 1
ATOM 4234 O O . LYS A 1 520 ? -17.230 14.171 59.026 1.00 93.19 520 LYS A O 1
ATOM 4239 N N . LEU A 1 521 ? -16.623 12.396 60.262 1.00 92.06 521 LEU A N 1
ATOM 4240 C CA . LEU A 1 521 ? -17.184 12.898 61.518 1.00 92.06 521 LEU A CA 1
ATOM 4241 C C . LEU A 1 521 ? -16.532 14.222 61.950 1.00 92.06 521 LEU A C 1
ATOM 4243 O O . LEU A 1 521 ? -17.207 15.138 62.415 1.00 92.06 521 LEU A O 1
ATOM 4247 N N . ALA A 1 522 ? -15.218 14.369 61.757 1.00 90.12 522 ALA A N 1
ATOM 4248 C CA . ALA A 1 522 ? -14.527 15.630 62.017 1.00 90.12 522 ALA A CA 1
ATOM 4249 C C . ALA A 1 522 ? -14.978 16.754 61.064 1.00 90.12 522 ALA A C 1
ATOM 4251 O O . ALA A 1 522 ? -15.128 17.897 61.500 1.00 90.12 522 ALA A O 1
ATOM 4252 N N . ALA A 1 523 ? -15.234 16.438 59.791 1.00 91.56 523 ALA A N 1
ATOM 4253 C CA . ALA A 1 523 ? -15.755 17.389 58.811 1.00 91.56 523 ALA A CA 1
ATOM 4254 C C . ALA A 1 523 ? -17.185 17.835 59.140 1.00 91.56 523 ALA A C 1
ATOM 4256 O O . ALA A 1 523 ? -17.501 19.015 59.011 1.00 91.56 523 ALA A O 1
ATOM 4257 N N . GLU A 1 524 ? -18.034 16.915 59.600 1.00 90.12 524 GLU A N 1
ATOM 4258 C CA . GLU A 1 524 ? -19.389 17.223 60.064 1.00 90.12 524 GLU A CA 1
ATOM 4259 C C . GLU A 1 524 ? -19.370 18.129 61.294 1.00 90.12 524 GLU A C 1
ATOM 4261 O O . GLU A 1 524 ? -20.066 19.141 61.300 1.00 90.12 524 GLU A O 1
ATOM 4266 N N . ASN A 1 525 ? -18.507 17.845 62.275 1.00 88.38 525 ASN A N 1
ATOM 4267 C CA . ASN A 1 525 ? -18.326 18.707 63.446 1.00 88.38 525 ASN A CA 1
ATOM 4268 C C . ASN A 1 525 ? -17.845 20.116 63.060 1.00 88.38 525 ASN A C 1
ATOM 4270 O O . ASN A 1 525 ? -18.336 21.115 63.590 1.00 88.38 525 ASN A O 1
ATOM 4274 N N . LEU A 1 526 ? -16.899 20.213 62.119 1.00 88.00 526 LEU A N 1
ATOM 4275 C CA . LEU A 1 526 ? -16.429 21.495 61.590 1.00 88.00 526 LEU A CA 1
ATOM 4276 C C . LEU A 1 526 ? -17.563 22.243 60.874 1.00 88.00 526 LEU A C 1
ATOM 4278 O O . LEU A 1 526 ? -17.757 23.436 61.098 1.00 88.00 526 LEU A O 1
ATOM 4282 N N . LYS A 1 527 ? -18.354 21.537 60.061 1.00 88.75 527 LYS A N 1
ATOM 4283 C CA . LYS A 1 527 ? -19.509 22.098 59.355 1.00 88.75 527 LYS A CA 1
ATOM 4284 C C . LYS A 1 527 ? -20.588 22.586 60.322 1.00 88.75 527 LYS A C 1
ATOM 4286 O O . LYS A 1 527 ? -21.084 23.693 60.138 1.00 88.75 527 LYS A O 1
ATOM 4291 N N . SER A 1 528 ? -20.925 21.813 61.356 1.00 86.44 528 SER A N 1
ATOM 4292 C CA . SER A 1 528 ? -21.912 22.223 62.359 1.00 86.44 528 SER A CA 1
ATOM 4293 C C . SER A 1 528 ? -21.445 23.451 63.132 1.00 86.44 528 SER A C 1
ATOM 4295 O O . SER A 1 528 ? -22.230 24.364 63.344 1.00 86.44 528 SER A O 1
ATOM 4297 N N . LEU A 1 529 ? -20.155 23.520 63.479 1.00 83.19 529 LEU A N 1
ATOM 4298 C CA . LEU A 1 529 ? -19.568 24.635 64.225 1.00 83.19 529 LEU A CA 1
ATOM 4299 C C . LEU A 1 529 ? -19.600 25.960 63.439 1.00 83.19 529 LEU A C 1
ATOM 4301 O O . LEU A 1 529 ? -19.734 27.029 64.035 1.00 83.19 529 LEU A O 1
ATOM 4305 N N . LEU A 1 530 ? -19.534 25.895 62.106 1.00 78.25 530 LEU A N 1
ATOM 4306 C CA . LEU A 1 530 ? -19.711 27.055 61.224 1.00 78.25 530 LEU A CA 1
ATOM 4307 C C . LEU A 1 530 ? -21.176 27.488 61.069 1.00 78.25 530 LEU A C 1
ATOM 4309 O O . LEU A 1 530 ? -21.428 28.624 60.685 1.00 78.25 530 LEU A O 1
ATOM 4313 N N . GLN A 1 531 ? -22.135 26.598 61.334 1.00 77.44 531 GLN A N 1
ATOM 4314 C CA . GLN A 1 531 ? -23.569 26.856 61.158 1.00 77.44 531 GLN A CA 1
ATOM 4315 C C . GLN A 1 531 ? -24.262 27.356 62.436 1.00 77.44 531 GLN A C 1
ATOM 4317 O O . GLN A 1 531 ? -25.382 27.863 62.367 1.00 77.44 531 GLN A O 1
ATOM 4322 N N . THR A 1 532 ? -23.633 27.238 63.608 1.00 75.19 532 THR A N 1
ATOM 4323 C CA . THR A 1 532 ? -24.215 27.694 64.877 1.00 75.19 532 THR A CA 1
ATOM 4324 C C . THR A 1 532 ? -24.153 29.226 64.999 1.00 75.19 532 THR A C 1
ATOM 4326 O O . THR A 1 532 ? -23.124 29.783 65.380 1.00 75.19 532 THR A O 1
ATOM 4329 N N . ASN A 1 533 ? -25.264 29.915 64.701 1.00 54.84 533 ASN A N 1
ATOM 4330 C CA . ASN A 1 533 ? -25.351 31.388 64.636 1.00 54.84 533 ASN A CA 1
ATOM 4331 C C . ASN A 1 533 ? -24.886 32.127 65.906 1.00 54.84 533 ASN A C 1
ATOM 4333 O O . ASN A 1 533 ? -24.184 33.124 65.791 1.00 54.84 533 ASN A O 1
ATOM 4337 N N . SER A 1 534 ? -25.160 31.603 67.105 1.00 55.84 534 SER A N 1
ATOM 4338 C CA . SER A 1 534 ? -24.788 32.238 68.387 1.00 55.84 534 SER A CA 1
ATOM 4339 C C . SER A 1 534 ? -23.277 32.337 68.645 1.00 55.84 534 SER A C 1
ATOM 4341 O O . SER A 1 534 ? -22.837 32.852 69.668 1.00 55.84 534 SER A O 1
ATOM 4343 N N . SER A 1 535 ? -22.458 31.774 67.755 1.00 56.03 535 SER A N 1
ATOM 4344 C CA . SER A 1 535 ? -21.012 31.637 67.928 1.00 56.03 535 SER A CA 1
ATOM 4345 C C . SER A 1 535 ? -20.191 32.712 67.218 1.00 56.03 535 SER A C 1
ATOM 4347 O O . SER A 1 535 ? -18.984 32.773 67.459 1.00 56.03 535 SER A O 1
ATOM 4349 N N . TRP A 1 536 ? -20.828 33.529 66.372 1.00 63.94 536 TRP A N 1
ATOM 4350 C CA . TRP A 1 536 ? -20.148 34.422 65.428 1.00 63.94 536 TRP A CA 1
ATOM 4351 C C . TRP A 1 536 ? -20.709 35.859 65.402 1.00 63.94 536 TRP A C 1
ATOM 4353 O O . TRP A 1 536 ? -20.286 36.657 64.573 1.00 63.94 536 TRP A O 1
ATOM 4363 N N . GLU A 1 537 ? -21.634 36.198 66.312 1.00 58.97 537 GLU A N 1
ATOM 4364 C CA . GLU A 1 537 ? -22.362 37.485 66.350 1.00 58.97 537 GLU A CA 1
ATOM 4365 C C . GLU A 1 537 ? -21.472 38.716 66.632 1.00 58.97 537 GLU A C 1
ATOM 4367 O O . GLU A 1 537 ? -21.869 39.834 66.318 1.00 58.97 537 GLU A O 1
ATOM 4372 N N . GLU A 1 538 ? -20.255 38.528 67.158 1.00 58.84 538 GLU A N 1
ATOM 4373 C CA . GLU A 1 538 ? -19.303 39.608 67.492 1.00 58.84 538 GLU A CA 1
ATOM 4374 C C . GLU A 1 538 ? -18.231 39.865 66.403 1.00 58.84 538 GLU A C 1
ATOM 4376 O O . GLU A 1 538 ? -17.328 40.670 66.620 1.00 58.84 538 GLU A O 1
ATOM 4381 N N . ILE A 1 539 ? -18.280 39.189 65.242 1.00 64.44 539 ILE A N 1
ATOM 4382 C CA . ILE A 1 539 ? -17.135 39.098 64.308 1.00 64.44 539 ILE A CA 1
ATOM 4383 C C . ILE A 1 539 ? -17.354 39.904 63.018 1.00 64.44 539 ILE A C 1
ATOM 4385 O O . ILE A 1 539 ? -18.409 39.849 62.385 1.00 64.44 539 ILE A O 1
ATOM 4389 N N . ILE A 1 540 ? -16.312 40.620 62.579 1.00 65.56 540 ILE A N 1
ATOM 4390 C CA . ILE A 1 540 ? -16.309 41.415 61.344 1.00 65.56 540 ILE A CA 1
ATOM 4391 C C . ILE A 1 540 ? -16.348 40.484 60.118 1.00 65.56 540 ILE A C 1
ATOM 4393 O O . ILE A 1 540 ? -15.558 39.548 59.998 1.00 65.56 540 ILE A O 1
ATOM 4397 N N . PHE A 1 541 ? -17.225 40.774 59.149 1.00 65.12 541 PHE A N 1
ATOM 4398 C CA . PHE A 1 541 ? -17.432 39.965 57.935 1.00 65.12 541 PHE A CA 1
ATOM 4399 C C . PHE A 1 541 ? -16.135 39.652 57.153 1.00 65.12 541 PHE A C 1
ATOM 4401 O O . PHE A 1 541 ? -16.008 38.576 56.566 1.00 65.12 541 PHE A O 1
ATOM 4408 N N . SER A 1 542 ? -15.142 40.549 57.183 1.00 64.69 542 SER A N 1
ATOM 4409 C CA . SER A 1 542 ? -13.832 40.367 56.537 1.00 64.69 542 SER A CA 1
ATOM 4410 C C . SER A 1 542 ? -12.972 39.254 57.149 1.00 64.69 542 SER A C 1
ATOM 4412 O O . SER A 1 542 ? -12.123 38.703 56.451 1.00 64.69 542 SER A O 1
ATOM 4414 N N . GLU A 1 543 ? -13.189 38.888 58.415 1.00 66.38 543 GLU A N 1
ATOM 4415 C CA . GLU A 1 543 ? -12.441 37.823 59.106 1.00 66.38 543 GLU A CA 1
ATOM 4416 C C . GLU A 1 543 ? -13.078 36.438 58.921 1.00 66.38 543 GLU A C 1
ATOM 4418 O O . GLU A 1 543 ? -12.399 35.414 59.003 1.00 66.38 543 GLU A O 1
ATOM 4423 N N . ILE A 1 544 ? -14.373 36.394 58.596 1.00 72.62 544 ILE A N 1
ATOM 4424 C CA . ILE A 1 544 ? -15.137 35.154 58.403 1.00 72.62 544 ILE A CA 1
ATOM 4425 C C . ILE A 1 544 ? -14.793 34.491 57.062 1.00 72.62 544 ILE A C 1
ATOM 4427 O O . ILE A 1 544 ? -14.732 33.263 56.976 1.00 72.62 544 ILE A O 1
ATOM 4431 N N . ILE A 1 545 ? -14.522 35.279 56.015 1.00 75.62 545 ILE A N 1
ATOM 4432 C CA . ILE A 1 545 ? -14.289 34.766 54.654 1.00 75.62 545 ILE A CA 1
ATOM 4433 C C . ILE A 1 545 ? -13.070 33.823 54.581 1.00 75.62 545 ILE A C 1
ATOM 4435 O O . ILE A 1 545 ? -13.227 32.709 54.066 1.00 75.62 545 ILE A O 1
ATOM 4439 N N . PRO A 1 546 ? -11.873 34.173 55.102 1.00 77.19 546 PRO A N 1
ATOM 4440 C CA . PRO A 1 546 ? -10.721 33.266 55.076 1.00 77.19 546 PRO A CA 1
ATOM 4441 C C . PRO A 1 546 ? -10.967 31.974 55.863 1.00 77.19 546 PRO A C 1
ATOM 4443 O O . PRO A 1 546 ? -10.589 30.894 55.413 1.00 77.19 546 PRO A O 1
ATOM 4446 N N . ILE A 1 547 ? -11.655 32.066 57.003 1.00 78.06 547 ILE A N 1
ATOM 4447 C CA . ILE A 1 547 ? -11.971 30.922 57.869 1.00 78.06 547 ILE A CA 1
ATOM 4448 C C . ILE A 1 547 ? -12.943 29.965 57.185 1.00 78.06 547 ILE A C 1
ATOM 4450 O O . ILE A 1 547 ? -12.692 28.760 57.129 1.00 78.06 547 ILE A O 1
ATOM 4454 N N . ALA A 1 548 ? -14.029 30.501 56.627 1.00 80.62 548 ALA A N 1
ATOM 4455 C CA . ALA A 1 548 ? -15.001 29.727 55.871 1.00 80.62 548 ALA A CA 1
ATOM 4456 C C . ALA A 1 548 ? -14.346 29.066 54.650 1.00 80.62 548 ALA A C 1
ATOM 4458 O O . ALA A 1 548 ? -14.636 27.911 54.346 1.00 80.62 548 ALA A O 1
ATOM 4459 N N . THR A 1 549 ? -13.405 29.757 53.998 1.00 86.50 549 THR A N 1
ATOM 4460 C CA . THR A 1 549 ? -12.654 29.218 52.855 1.00 86.50 549 THR A CA 1
ATOM 4461 C C . THR A 1 549 ? -11.744 28.061 53.269 1.00 86.50 549 THR A C 1
ATOM 4463 O O . THR A 1 549 ? -11.784 27.000 52.646 1.00 86.50 549 THR A O 1
ATOM 4466 N N . VAL A 1 550 ? -10.967 28.215 54.348 1.00 87.19 550 VAL A N 1
ATOM 4467 C CA . VAL A 1 550 ? -10.111 27.148 54.901 1.00 87.19 550 VAL A CA 1
ATOM 4468 C C . VAL A 1 550 ? -10.944 25.931 55.294 1.00 87.19 550 VAL A C 1
ATOM 4470 O O . VAL A 1 550 ? -10.603 24.805 54.931 1.00 87.19 550 VAL A O 1
ATOM 4473 N N . ALA A 1 551 ? -12.061 26.141 55.989 1.00 87.19 551 ALA A N 1
ATOM 4474 C CA . ALA A 1 551 ? -12.920 25.046 56.405 1.00 87.19 551 ALA A CA 1
ATOM 4475 C C . ALA A 1 551 ? -13.628 24.365 55.223 1.00 87.19 551 ALA A C 1
ATOM 4477 O O . ALA A 1 551 ? -13.702 23.139 55.187 1.00 87.19 551 ALA A O 1
ATOM 4478 N N . SER A 1 552 ? -14.076 25.127 54.219 1.00 90.06 552 SER A N 1
ATOM 4479 C CA . SER A 1 552 ? -14.644 24.575 52.984 1.00 90.06 552 SER A CA 1
ATOM 4480 C C . SER A 1 552 ? -13.624 23.728 52.225 1.00 90.06 552 SER A C 1
ATOM 4482 O O . SER A 1 552 ? -13.954 22.631 51.785 1.00 90.06 552 SER A O 1
ATOM 4484 N N . LEU A 1 553 ? -12.375 24.191 52.106 1.00 91.75 553 LEU A N 1
ATOM 4485 C CA . LEU A 1 553 ? -11.303 23.431 51.458 1.00 91.75 553 LEU A CA 1
ATOM 4486 C C . LEU A 1 553 ? -10.978 22.140 52.219 1.00 91.75 553 LEU A C 1
ATOM 4488 O O . LEU A 1 553 ? -10.764 21.105 51.594 1.00 91.75 553 LEU A O 1
ATOM 4492 N N . LEU A 1 554 ? -10.978 22.172 53.554 1.00 92.38 554 LEU A N 1
ATOM 4493 C CA . LEU A 1 554 ? -10.793 20.976 54.381 1.00 92.38 554 LEU A CA 1
ATOM 4494 C C . LEU A 1 554 ? -11.939 19.968 54.212 1.00 92.38 554 LEU A C 1
ATOM 4496 O O . LEU A 1 554 ? -11.681 18.772 54.082 1.00 92.38 554 LEU A O 1
ATOM 4500 N N . ILE A 1 555 ? -13.188 20.436 54.152 1.00 92.31 555 ILE A N 1
ATOM 4501 C CA . ILE A 1 555 ? -14.358 19.588 53.877 1.00 92.31 555 ILE A CA 1
ATOM 4502 C C . ILE A 1 555 ? -14.266 18.975 52.469 1.00 92.31 555 ILE A C 1
ATOM 4504 O O . ILE A 1 555 ? -14.516 17.779 52.298 1.00 92.31 555 ILE A O 1
ATOM 4508 N N . ASP A 1 556 ? -13.843 19.753 51.469 1.00 93.00 556 ASP A N 1
ATOM 4509 C CA . ASP A 1 556 ? -13.611 19.248 50.113 1.00 93.00 556 ASP A CA 1
ATOM 4510 C C . ASP A 1 556 ? -12.527 18.162 50.102 1.00 93.00 556 ASP A C 1
ATOM 4512 O O . ASP A 1 556 ? -12.711 17.114 49.483 1.00 93.00 556 ASP A O 1
ATOM 4516 N N . ILE A 1 557 ? -11.417 18.359 50.822 1.00 94.81 557 ILE A N 1
ATOM 4517 C CA . ILE A 1 557 ? -10.342 17.361 50.940 1.00 94.81 557 ILE A CA 1
ATOM 4518 C C . ILE A 1 557 ? -10.863 16.054 51.562 1.00 94.81 557 ILE A C 1
ATOM 4520 O O . ILE A 1 557 ? -10.528 14.974 51.073 1.00 94.81 557 ILE A O 1
ATOM 4524 N N . VAL A 1 558 ? -11.731 16.115 52.577 1.00 95.38 558 VAL A N 1
ATOM 4525 C CA . VAL A 1 558 ? -12.393 14.921 53.150 1.00 95.38 558 VAL A CA 1
ATOM 4526 C C . VAL A 1 558 ? -13.277 14.217 52.115 1.00 95.38 558 VAL A C 1
ATOM 4528 O O . VAL A 1 558 ? -13.267 12.989 52.006 1.00 95.38 558 VAL A O 1
ATOM 4531 N N . SER A 1 559 ? -14.009 14.979 51.301 1.00 94.75 559 SER A N 1
ATOM 4532 C CA . SER A 1 559 ? -14.827 14.432 50.212 1.00 94.75 559 SER A CA 1
ATOM 4533 C C . SER A 1 559 ? -13.972 13.716 49.160 1.00 94.75 559 SER A C 1
ATOM 4535 O O . SER A 1 559 ? -14.267 12.580 48.782 1.00 94.75 559 SER A O 1
ATOM 4537 N N . TYR A 1 560 ? -12.867 14.327 48.722 1.00 95.19 560 TYR A N 1
ATOM 4538 C CA . TYR A 1 560 ? -11.962 13.719 47.744 1.00 95.19 560 TYR A CA 1
ATOM 4539 C C . TYR A 1 560 ? -11.226 12.496 48.296 1.00 95.19 560 TYR A C 1
ATOM 4541 O O . TYR A 1 560 ? -11.134 11.487 47.600 1.00 95.19 560 TYR A O 1
ATOM 4549 N N . THR A 1 561 ? -10.742 12.542 49.539 1.00 94.06 561 THR A N 1
ATOM 4550 C CA . THR A 1 561 ? -10.113 11.374 50.180 1.00 94.06 561 THR A CA 1
ATOM 4551 C C . THR A 1 561 ? -11.101 10.219 50.332 1.00 94.06 561 THR A C 1
ATOM 4553 O O . THR A 1 561 ? -10.742 9.083 50.032 1.00 94.06 561 THR A O 1
ATOM 4556 N N . THR A 1 562 ? -12.366 10.495 50.661 1.00 94.25 562 THR A N 1
ATOM 4557 C CA . THR A 1 562 ? -13.428 9.475 50.697 1.00 94.25 562 THR A CA 1
ATOM 4558 C C . THR A 1 562 ? -13.655 8.841 49.321 1.00 94.25 562 THR A C 1
ATOM 4560 O O . THR A 1 562 ? -13.595 7.619 49.191 1.00 94.25 562 THR A O 1
ATOM 4563 N N . LYS A 1 563 ? -13.832 9.651 48.267 1.00 94.44 563 LYS A N 1
ATOM 4564 C CA . LYS A 1 563 ? -13.981 9.157 46.882 1.00 94.44 563 LYS A CA 1
ATOM 4565 C C . LYS A 1 563 ? -12.774 8.339 46.423 1.00 94.44 563 LYS A C 1
ATOM 4567 O O . LYS A 1 563 ? -12.913 7.361 45.686 1.00 94.44 563 LYS A O 1
ATOM 4572 N N . MET A 1 564 ? -11.579 8.733 46.862 1.00 94.00 564 MET A N 1
ATOM 4573 C CA . MET A 1 564 ? -10.345 8.016 46.565 1.00 94.00 564 MET A CA 1
ATOM 4574 C C . MET A 1 564 ? -10.334 6.637 47.225 1.00 94.00 564 MET A C 1
ATOM 4576 O O . MET A 1 564 ? -9.946 5.672 46.573 1.00 94.00 564 MET A O 1
ATOM 4580 N N . VAL A 1 565 ? -10.804 6.521 48.473 1.00 94.06 565 VAL A N 1
ATOM 4581 C CA . VAL A 1 565 ? -10.959 5.233 49.170 1.00 94.06 565 VAL A CA 1
ATOM 4582 C C . VAL A 1 565 ? -11.996 4.345 48.480 1.00 94.06 565 VAL A C 1
ATOM 4584 O O . VAL A 1 565 ? -11.733 3.164 48.280 1.00 94.06 565 VAL A O 1
ATOM 4587 N N . GLU A 1 566 ? -13.131 4.893 48.045 1.00 93.25 566 GLU A N 1
ATOM 4588 C CA . GLU A 1 566 ? -14.155 4.139 47.302 1.00 93.25 566 GLU A CA 1
ATOM 4589 C C . GLU A 1 566 ? -13.617 3.585 45.973 1.00 93.25 566 GLU A C 1
ATOM 4591 O O . GLU A 1 566 ? -13.791 2.405 45.655 1.00 93.25 566 GLU A O 1
ATOM 4596 N N . SER A 1 567 ? -12.901 4.421 45.220 1.00 92.12 567 SER A N 1
ATOM 4597 C CA . SER A 1 567 ? -12.262 4.022 43.958 1.00 92.12 567 SER A CA 1
ATOM 4598 C C . SER A 1 567 ? -11.136 3.011 44.199 1.00 92.12 567 SER A C 1
ATOM 4600 O O . SER A 1 567 ? -10.985 2.028 43.467 1.00 92.12 567 SER A O 1
ATOM 4602 N N . PHE A 1 568 ? -10.372 3.199 45.278 1.00 92.62 568 PHE A N 1
ATOM 4603 C CA . PHE A 1 568 ? -9.345 2.264 45.718 1.00 92.62 568 PHE A CA 1
ATOM 4604 C C . PHE A 1 568 ? -9.928 0.905 46.129 1.00 92.62 568 PHE A C 1
ATOM 4606 O O . PHE A 1 568 ? -9.336 -0.118 45.795 1.00 92.62 568 PHE A O 1
ATOM 4613 N N . ASP A 1 569 ? -11.085 0.848 46.792 1.00 91.00 569 ASP A N 1
ATOM 4614 C CA . ASP A 1 569 ? -11.743 -0.408 47.181 1.00 91.00 569 ASP A CA 1
ATOM 4615 C C . ASP A 1 569 ? -12.087 -1.262 45.948 1.00 91.00 569 ASP A C 1
ATOM 4617 O O . ASP A 1 569 ? -11.833 -2.477 45.916 1.00 91.00 569 ASP A O 1
ATOM 4621 N N . GLN A 1 570 ? -12.598 -0.626 44.889 1.00 89.75 570 GLN A N 1
ATOM 4622 C CA . GLN A 1 570 ? -12.851 -1.290 43.609 1.00 89.75 570 GLN A CA 1
ATOM 4623 C C . GLN A 1 570 ? -11.547 -1.786 42.975 1.00 89.75 570 GLN A C 1
ATOM 4625 O O . GLN A 1 570 ? -11.447 -2.950 42.565 1.00 89.75 570 GLN A O 1
ATOM 4630 N N . LEU A 1 571 ? -10.525 -0.927 42.944 1.00 89.00 571 LEU A N 1
ATOM 4631 C CA . LEU A 1 571 ? -9.208 -1.256 42.414 1.00 89.00 571 LEU A CA 1
ATOM 4632 C C . LEU A 1 571 ? -8.578 -2.451 43.145 1.00 89.00 571 LEU A C 1
ATOM 4634 O O . LEU A 1 571 ? -8.151 -3.418 42.512 1.00 89.00 571 LEU A O 1
ATOM 4638 N N . ALA A 1 572 ? -8.542 -2.402 44.474 1.00 88.50 572 ALA A N 1
ATOM 4639 C CA . ALA A 1 572 ? -7.950 -3.414 45.335 1.00 88.50 572 ALA A CA 1
ATOM 4640 C C . ALA A 1 572 ? -8.636 -4.774 45.167 1.00 88.50 572 ALA A C 1
ATOM 4642 O O . ALA A 1 572 ? -7.967 -5.812 45.168 1.00 88.50 572 ALA A O 1
ATOM 4643 N N . THR A 1 573 ? -9.955 -4.769 44.955 1.00 87.19 573 THR A N 1
ATOM 4644 C CA . THR A 1 573 ? -10.749 -5.970 44.672 1.00 87.19 573 THR A CA 1
ATOM 4645 C C . THR A 1 573 ? -10.371 -6.577 43.322 1.00 87.19 573 THR A C 1
ATOM 4647 O O . THR A 1 573 ? -10.023 -7.759 43.245 1.00 87.19 573 THR A O 1
ATOM 4650 N N . LEU A 1 574 ? -10.371 -5.769 42.257 1.00 82.62 574 LEU A N 1
ATOM 4651 C CA . LEU A 1 574 ? -10.049 -6.225 40.902 1.00 82.62 574 LEU A CA 1
ATOM 4652 C C . LEU A 1 574 ? -8.590 -6.691 40.774 1.00 82.62 574 LEU A C 1
ATOM 4654 O O . LEU A 1 574 ? -8.310 -7.690 40.109 1.00 82.62 574 LEU A O 1
ATOM 4658 N N . ALA A 1 575 ? -7.665 -6.004 41.446 1.00 80.62 575 ALA A N 1
ATOM 4659 C CA . ALA A 1 575 ? -6.236 -6.312 41.449 1.00 80.62 575 ALA A CA 1
ATOM 4660 C C . ALA A 1 575 ? -5.817 -7.329 42.529 1.00 80.62 575 ALA A C 1
ATOM 4662 O O . ALA A 1 575 ? -4.641 -7.690 42.598 1.00 80.62 575 ALA A O 1
ATOM 4663 N N . ARG A 1 576 ? -6.760 -7.819 43.349 1.00 84.75 576 ARG A N 1
ATOM 4664 C CA . ARG A 1 576 ? -6.547 -8.822 44.410 1.00 84.75 576 ARG A CA 1
ATOM 4665 C C . ARG A 1 576 ? -5.445 -8.436 45.406 1.00 84.75 576 ARG A C 1
ATOM 4667 O O . ARG A 1 576 ? -4.518 -9.212 45.655 1.00 84.75 576 ARG A O 1
ATOM 4674 N N . PHE A 1 577 ? -5.539 -7.236 45.972 1.00 87.00 577 PHE A N 1
ATOM 4675 C CA . PHE A 1 577 ? -4.605 -6.765 46.999 1.00 87.00 577 PHE A CA 1
ATOM 4676 C C . PHE A 1 577 ? -4.632 -7.695 48.220 1.00 87.00 577 PHE A C 1
ATOM 4678 O O . PHE A 1 577 ? -5.686 -8.189 48.631 1.00 87.00 577 PHE A O 1
ATOM 4685 N N . LYS A 1 578 ? -3.464 -7.946 48.822 1.00 83.50 578 LYS A N 1
ATOM 4686 C CA . LYS A 1 578 ? -3.374 -8.813 50.007 1.00 83.50 578 LYS A CA 1
ATOM 4687 C C . LYS A 1 578 ? -3.881 -8.063 51.236 1.00 83.50 578 LYS A C 1
ATOM 4689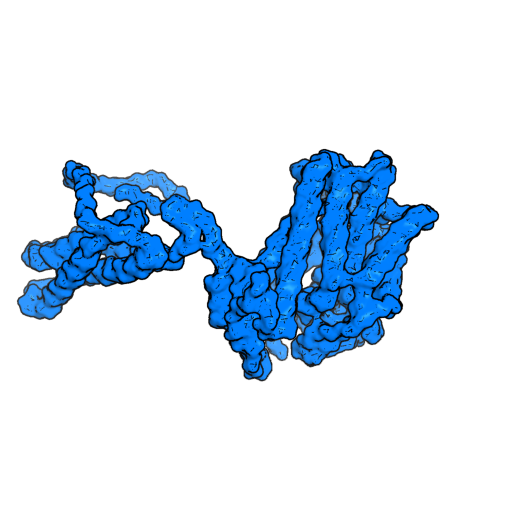 O O . LYS A 1 578 ? -3.330 -7.023 51.581 1.00 83.50 578 LYS A O 1
ATOM 4694 N N . LYS A 1 579 ? -4.884 -8.601 51.932 1.00 77.81 579 LYS A N 1
ATOM 4695 C CA . LYS A 1 579 ? -5.329 -8.051 53.222 1.00 77.81 579 LYS A CA 1
ATOM 4696 C C . LYS A 1 579 ? -4.214 -8.194 54.260 1.00 77.81 579 LYS A C 1
ATOM 4698 O O . LYS A 1 579 ? -3.644 -9.276 54.397 1.00 77.81 579 LYS A O 1
ATOM 4703 N N . THR A 1 580 ? -3.900 -7.123 54.981 1.00 64.81 580 THR A N 1
ATOM 4704 C CA . THR A 1 580 ? -2.875 -7.133 56.033 1.00 64.81 580 THR A CA 1
ATOM 4705 C C . THR A 1 580 ? -3.492 -6.823 57.391 1.00 64.81 580 THR A C 1
ATOM 4707 O O . THR A 1 580 ? -4.027 -5.738 57.583 1.00 64.81 580 THR A O 1
ATOM 4710 N N . ASN A 1 581 ? -3.341 -7.744 58.351 1.00 54.81 581 ASN A N 1
ATOM 4711 C CA . ASN A 1 581 ? -3.718 -7.547 59.763 1.00 54.81 581 ASN A CA 1
ATOM 4712 C C . ASN A 1 581 ? -2.607 -6.881 60.600 1.00 54.81 581 ASN A C 1
ATOM 4714 O O . ASN A 1 581 ? -2.715 -6.799 61.820 1.00 54.81 581 ASN A O 1
ATOM 4718 N N . ARG A 1 582 ? -1.496 -6.460 59.982 1.00 47.38 582 ARG A N 1
ATOM 4719 C CA . ARG A 1 582 ? -0.379 -5.826 60.691 1.00 47.38 582 ARG A CA 1
ATOM 4720 C C . ARG A 1 582 ? -0.518 -4.310 60.616 1.00 47.38 582 ARG A C 1
ATOM 4722 O O . ARG A 1 582 ? -0.465 -3.761 59.520 1.00 47.38 582 ARG A O 1
ATOM 4729 N N . PHE A 1 583 ? -0.597 -3.657 61.775 1.00 46.75 583 PHE A N 1
ATOM 4730 C CA . PHE A 1 583 ? -0.196 -2.259 61.923 1.00 46.75 583 PHE A CA 1
ATOM 4731 C C . PHE A 1 583 ? 1.250 -2.153 61.424 1.00 46.75 583 PHE A C 1
ATOM 4733 O O . PHE A 1 583 ? 2.168 -2.683 62.052 1.00 46.75 583 PHE A O 1
ATOM 4740 N N . ALA A 1 584 ? 1.468 -1.581 60.242 1.00 39.91 584 ALA A N 1
ATOM 4741 C CA . ALA A 1 584 ? 2.821 -1.376 59.746 1.00 39.91 584 ALA A CA 1
ATOM 4742 C C . ALA A 1 584 ? 3.488 -0.305 60.630 1.00 39.91 584 ALA A C 1
ATOM 4744 O O . ALA A 1 584 ? 2.964 0.807 60.706 1.00 39.91 584 ALA A O 1
ATOM 4745 N N . PRO A 1 585 ? 4.618 -0.584 61.307 1.00 33.38 585 PRO A N 1
ATOM 4746 C CA . PRO A 1 585 ? 5.300 0.443 62.074 1.00 33.38 585 PRO A CA 1
ATOM 4747 C C . PRO A 1 585 ? 5.883 1.455 61.088 1.00 33.38 585 PRO A C 1
ATOM 4749 O O . PRO A 1 585 ? 6.791 1.149 60.310 1.00 33.38 585 PRO A O 1
ATOM 4752 N N . ALA A 1 586 ? 5.353 2.674 61.103 1.00 35.44 586 ALA A N 1
ATOM 4753 C CA . ALA A 1 586 ? 6.005 3.794 60.454 1.00 35.44 586 ALA A CA 1
ATOM 4754 C C . ALA A 1 586 ? 7.354 4.013 61.156 1.00 35.44 586 ALA A C 1
ATOM 4756 O O . ALA A 1 586 ? 7.394 4.432 62.310 1.00 35.44 586 ALA A O 1
ATOM 4757 N N . ARG A 1 587 ? 8.477 3.738 60.482 1.00 31.64 587 ARG A N 1
ATOM 4758 C CA . ARG A 1 587 ? 9.772 4.283 60.911 1.00 31.64 587 ARG A CA 1
ATOM 4759 C C . ARG A 1 587 ? 9.699 5.799 60.737 1.00 31.64 587 ARG A C 1
ATOM 4761 O O . ARG A 1 587 ? 9.844 6.312 59.631 1.00 31.64 587 ARG A O 1
ATOM 4768 N N . ILE A 1 588 ? 9.415 6.500 61.828 1.00 32.59 588 ILE A N 1
ATOM 4769 C CA . ILE A 1 588 ? 9.462 7.956 61.906 1.00 32.59 588 ILE A CA 1
ATOM 4770 C C . ILE A 1 588 ? 10.944 8.345 61.948 1.00 32.59 588 ILE A C 1
ATOM 4772 O O . ILE A 1 588 ? 11.634 8.055 62.921 1.00 32.59 588 ILE A O 1
ATOM 4776 N N . ARG A 1 589 ? 11.454 9.006 60.903 1.00 29.64 589 ARG A N 1
ATOM 4777 C CA . ARG A 1 589 ? 12.620 9.881 61.075 1.00 29.64 589 ARG A CA 1
ATOM 4778 C C . ARG A 1 589 ? 12.105 11.131 61.781 1.00 29.64 589 ARG A C 1
ATOM 4780 O O . ARG A 1 589 ? 11.509 11.996 61.149 1.00 29.64 589 ARG A O 1
ATOM 4787 N N . THR A 1 590 ? 12.292 11.208 63.094 1.00 32.56 590 THR A N 1
ATOM 4788 C CA . THR A 1 590 ? 12.086 12.434 63.873 1.00 32.56 590 THR A CA 1
ATOM 4789 C C . THR A 1 590 ? 13.215 13.410 63.545 1.00 32.56 590 THR A C 1
ATOM 4791 O O . THR A 1 590 ? 14.192 13.526 64.278 1.00 32.56 590 THR A O 1
ATOM 4794 N N . GLY A 1 591 ? 13.118 14.071 62.393 1.00 28.56 591 GLY A N 1
ATOM 4795 C CA . GLY A 1 591 ? 13.885 15.271 62.093 1.00 28.56 591 GLY A CA 1
ATOM 4796 C C . GLY A 1 591 ? 13.095 16.481 62.573 1.00 28.56 591 GLY A C 1
ATOM 4797 O O . GLY A 1 591 ? 11.986 16.712 62.104 1.00 28.56 591 GLY A O 1
ATOM 4798 N N . SER A 1 592 ? 13.651 17.212 63.537 1.00 27.33 592 SER A N 1
ATOM 4799 C CA . SER A 1 592 ? 13.202 18.535 63.982 1.00 27.33 592 SER A CA 1
ATOM 4800 C C . SER A 1 592 ? 12.680 19.382 62.811 1.00 27.33 592 SER A C 1
ATOM 4802 O O . SER A 1 592 ? 13.406 19.637 61.849 1.00 27.33 592 SER A O 1
ATOM 4804 N N . TRP A 1 593 ? 11.427 19.837 62.910 1.00 29.38 593 TRP A N 1
ATOM 4805 C CA . TRP A 1 593 ? 10.859 20.860 62.037 1.00 29.38 593 TRP A CA 1
ATOM 4806 C C . TRP A 1 593 ? 11.619 22.176 62.251 1.00 29.38 593 TRP A C 1
ATOM 4808 O O . TRP A 1 593 ? 11.237 23.005 63.074 1.00 29.38 593 TRP A O 1
ATOM 4818 N N . LYS A 1 594 ? 12.719 22.385 61.523 1.00 28.50 594 LYS A N 1
ATOM 4819 C CA . LYS A 1 594 ? 13.299 23.720 61.355 1.00 28.50 594 LYS A CA 1
ATOM 4820 C C . LYS A 1 594 ? 12.596 24.396 60.184 1.00 28.50 594 LYS A C 1
ATOM 4822 O O . LYS A 1 594 ? 12.683 23.922 59.055 1.00 28.50 594 LYS A O 1
ATOM 4827 N N . ARG A 1 595 ? 11.926 25.525 60.454 1.00 29.31 595 ARG A N 1
ATOM 4828 C CA . ARG A 1 595 ? 11.470 26.490 59.438 1.00 29.31 595 ARG A CA 1
ATOM 4829 C C . ARG A 1 595 ? 12.657 26.830 58.527 1.00 29.31 595 ARG A C 1
ATOM 4831 O O . ARG A 1 595 ? 13.531 27.594 58.928 1.00 29.31 595 ARG A O 1
ATOM 4838 N N . LYS A 1 596 ? 12.691 26.285 57.312 1.00 27.98 596 LYS A N 1
ATOM 4839 C CA . LYS A 1 596 ? 13.511 26.823 56.223 1.00 27.98 596 LYS A CA 1
ATOM 4840 C C . LYS A 1 596 ? 12.602 27.684 55.356 1.00 27.98 596 LYS A C 1
ATOM 4842 O O . LYS A 1 596 ? 11.643 27.192 54.772 1.00 27.98 596 LYS A O 1
ATOM 4847 N N . ARG A 1 597 ? 12.889 28.985 55.335 1.00 26.23 597 ARG A N 1
ATOM 4848 C CA . ARG A 1 597 ? 12.324 29.939 54.380 1.00 26.23 597 ARG A CA 1
ATOM 4849 C C . ARG A 1 597 ? 12.885 29.546 53.008 1.00 26.23 597 ARG A C 1
ATOM 4851 O O . ARG A 1 597 ? 14.103 29.533 52.851 1.00 26.23 597 ARG A O 1
ATOM 4858 N N . VAL A 1 598 ? 12.029 29.152 52.068 1.00 29.78 598 VAL A N 1
ATOM 4859 C CA . VAL A 1 598 ? 12.440 28.903 50.680 1.00 29.78 598 VAL A CA 1
ATOM 4860 C C . VAL A 1 598 ? 12.674 30.269 50.042 1.00 29.78 598 VAL A C 1
ATOM 4862 O O . VAL A 1 598 ? 11.736 31.044 49.877 1.00 29.78 598 VAL A O 1
ATOM 4865 N N . THR A 1 599 ? 13.931 30.603 49.767 1.00 27.50 599 THR A N 1
ATOM 4866 C CA . THR A 1 599 ? 14.290 31.718 48.884 1.00 27.50 599 THR A CA 1
ATOM 4867 C C . THR A 1 599 ? 14.113 31.277 47.428 1.00 27.50 599 THR A C 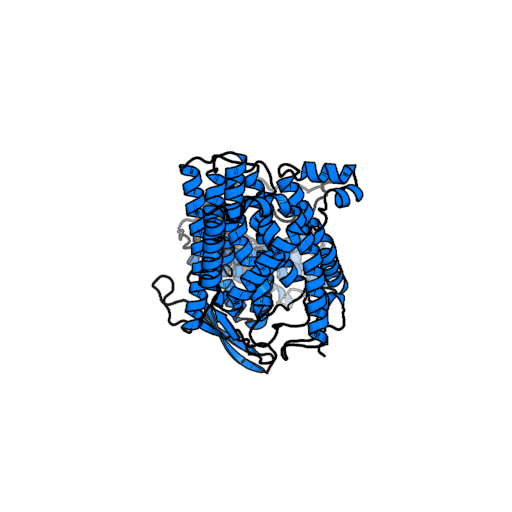1
ATOM 4869 O O . THR A 1 599 ? 14.395 30.115 47.132 1.00 27.50 599 THR A O 1
ATOM 4872 N N . PRO A 1 600 ? 13.661 32.155 46.515 1.00 27.64 600 PRO A N 1
ATOM 4873 C CA . PRO A 1 600 ? 13.505 31.796 45.113 1.00 27.64 600 PRO A CA 1
ATOM 4874 C C . PRO A 1 600 ? 14.882 31.745 44.446 1.00 27.64 600 PRO A C 1
ATOM 4876 O O . PRO A 1 600 ? 15.568 32.763 44.375 1.00 27.64 600 PRO A O 1
ATOM 4879 N N . GLU A 1 601 ? 15.293 30.572 43.967 1.00 28.30 601 GLU A N 1
ATOM 4880 C CA . GLU A 1 601 ? 16.415 30.468 43.033 1.00 28.30 601 GLU A CA 1
ATOM 4881 C C . GLU A 1 601 ? 15.952 30.857 41.626 1.00 28.30 601 GLU A C 1
ATOM 4883 O O . GLU A 1 601 ? 14.919 30.405 41.128 1.00 28.30 601 GLU A O 1
ATOM 4888 N N . GLN A 1 602 ? 16.724 31.758 41.023 1.00 29.52 602 GLN A N 1
ATOM 4889 C CA . GLN A 1 602 ? 16.594 32.219 39.649 1.00 29.52 602 GLN A CA 1
ATOM 4890 C C . GLN A 1 602 ? 17.092 31.143 38.669 1.00 29.52 602 GLN A C 1
ATOM 4892 O O . GLN A 1 602 ? 18.081 30.469 38.942 1.00 29.52 602 GLN A O 1
ATOM 4897 N N . ASN A 1 603 ? 16.454 31.108 37.494 1.00 29.41 603 ASN A N 1
ATOM 4898 C CA . ASN A 1 603 ? 16.829 30.407 36.258 1.00 29.41 603 ASN A CA 1
ATOM 4899 C C . ASN A 1 603 ? 16.613 28.888 36.200 1.00 29.41 603 ASN A C 1
ATOM 4901 O O . ASN A 1 603 ? 17.518 28.143 36.543 1.00 29.41 603 ASN A O 1
ATOM 4905 N N . VAL A 1 604 ? 15.499 28.462 35.582 1.00 30.84 604 VAL A N 1
ATOM 4906 C CA . VAL A 1 604 ? 15.505 27.555 34.409 1.00 30.84 604 VAL A CA 1
ATOM 4907 C C . VAL A 1 604 ? 14.254 27.843 33.559 1.00 30.84 604 VAL A C 1
ATOM 4909 O O . VAL A 1 604 ? 13.127 27.578 33.975 1.00 30.84 604 VAL A O 1
ATOM 4912 N N . GLU A 1 605 ? 14.455 28.395 32.362 1.00 30.47 605 GLU A N 1
ATOM 4913 C CA . GLU A 1 605 ? 13.481 28.372 31.266 1.00 30.47 605 GLU A CA 1
ATOM 4914 C C . GLU A 1 605 ? 13.331 26.937 30.736 1.00 30.47 605 GLU A C 1
ATOM 4916 O O . GLU A 1 605 ? 14.330 26.260 30.498 1.00 30.47 605 GLU A O 1
ATOM 4921 N N . GLY A 1 606 ? 12.099 26.476 30.494 1.00 28.38 606 GLY A N 1
ATOM 4922 C CA . GLY A 1 606 ? 11.865 25.242 29.736 1.00 28.38 606 GLY A CA 1
ATOM 4923 C C . GLY A 1 606 ? 10.606 24.484 30.141 1.00 28.38 606 GLY A C 1
ATOM 4924 O O . GLY A 1 606 ? 10.593 23.722 31.102 1.00 28.38 606 GLY A O 1
ATOM 4925 N N . VAL A 1 607 ? 9.541 24.667 29.367 1.00 30.14 607 VAL A N 1
ATOM 4926 C CA . VAL A 1 607 ? 8.310 23.869 29.406 1.00 30.14 607 VAL A CA 1
ATOM 4927 C C . VAL A 1 607 ? 8.629 22.396 29.126 1.00 30.14 607 VAL A C 1
ATOM 4929 O O . VAL A 1 607 ? 9.152 22.107 28.062 1.00 30.14 607 VAL A O 1
ATOM 4932 N N . HIS A 1 608 ? 8.249 21.474 30.020 1.00 27.38 608 HIS A N 1
ATOM 4933 C CA . HIS A 1 608 ? 7.604 20.197 29.674 1.00 27.38 608 HIS A CA 1
ATOM 4934 C C . HIS A 1 608 ? 7.003 19.521 30.919 1.00 27.38 608 HIS A C 1
ATOM 4936 O O . HIS A 1 608 ? 7.635 19.373 31.962 1.00 27.38 608 HIS A O 1
ATOM 4942 N N . HIS A 1 609 ? 5.738 19.124 30.790 1.00 27.05 609 HIS A N 1
ATOM 4943 C CA . HIS A 1 609 ? 4.974 18.369 31.775 1.00 27.05 609 HIS A CA 1
ATOM 4944 C C . HIS A 1 609 ? 5.604 17.001 32.104 1.00 27.05 609 HIS A C 1
ATOM 4946 O O . HIS A 1 609 ? 6.121 16.325 31.220 1.00 27.05 609 HIS A O 1
ATOM 4952 N N . HIS A 1 610 ? 5.391 16.581 33.359 1.00 26.55 610 HIS A N 1
ATOM 4953 C CA . HIS A 1 610 ? 5.634 15.263 33.970 1.00 26.55 610 HIS A CA 1
ATOM 4954 C C . HIS A 1 610 ? 7.035 14.974 34.516 1.00 26.55 610 HIS A C 1
ATOM 4956 O O . HIS A 1 610 ? 7.826 14.334 33.841 1.00 26.55 610 HIS A O 1
ATOM 4962 N N . VAL A 1 611 ? 7.231 15.216 35.819 1.00 23.95 611 VAL A N 1
ATOM 4963 C CA . VAL A 1 611 ? 7.811 14.208 36.728 1.00 23.95 611 VAL A CA 1
ATOM 4964 C C . VAL A 1 611 ? 7.151 14.344 38.105 1.00 23.95 611 VAL A C 1
ATOM 4966 O O . VAL A 1 611 ? 7.175 15.404 38.722 1.00 23.95 611 VAL A O 1
ATOM 4969 N N . ILE A 1 612 ? 6.548 13.253 38.581 1.00 26.16 612 ILE A N 1
ATOM 4970 C CA . ILE A 1 612 ? 6.203 13.055 39.992 1.00 26.16 612 ILE A CA 1
ATOM 4971 C C . ILE A 1 612 ? 7.527 12.791 40.715 1.00 26.16 612 ILE A C 1
ATOM 4973 O O . ILE A 1 612 ? 8.097 11.712 40.559 1.00 26.16 612 ILE A O 1
ATOM 4977 N N . ALA A 1 613 ? 8.011 13.752 41.496 1.00 22.89 613 ALA A N 1
ATOM 4978 C CA . ALA A 1 613 ? 9.047 13.504 42.490 1.00 22.89 613 ALA A CA 1
ATOM 4979 C C . ALA A 1 613 ? 8.369 13.414 43.862 1.00 22.89 613 ALA A C 1
ATOM 4981 O O . ALA A 1 613 ? 7.826 14.392 44.369 1.00 22.89 613 ALA A O 1
ATOM 4982 N N . VAL A 1 614 ? 8.338 12.197 44.406 1.00 26.78 614 VAL A N 1
ATOM 4983 C CA . VAL A 1 614 ? 7.982 11.926 45.800 1.00 26.78 614 VAL A CA 1
ATOM 4984 C C . VAL A 1 614 ? 9.270 12.023 46.608 1.00 26.78 614 VAL A C 1
ATOM 4986 O O . VAL A 1 614 ? 10.147 11.177 46.424 1.00 26.78 614 VAL A O 1
ATOM 4989 N N . GLU A 1 615 ? 9.357 13.002 47.504 1.00 24.44 615 GLU A N 1
ATOM 4990 C CA . GLU A 1 615 ? 10.212 12.929 48.697 1.00 24.44 615 GLU A CA 1
ATOM 4991 C C . GLU A 1 615 ? 9.357 12.768 49.954 1.00 24.44 615 GLU A C 1
ATOM 4993 O O . GLU A 1 615 ? 8.330 13.479 50.072 1.00 24.44 615 GLU A O 1
#

Solvent-accessible surface area (backbone atoms only — not comparable to full-atom values): 33668 Å² total; per-residue (Å²): 137,77,82,75,78,63,96,51,61,67,66,60,54,52,52,51,51,53,47,52,69,64,50,48,62,55,46,55,53,50,52,50,44,20,32,74,74,32,80,29,30,64,63,56,45,50,49,49,33,67,76,42,43,72,56,32,59,57,72,71,52,47,66,66,41,74,65,32,50,47,54,51,49,54,50,48,51,50,43,51,48,37,69,70,69,49,76,48,53,80,43,78,44,60,68,37,98,82,68,53,62,52,78,45,67,60,25,56,48,60,38,48,50,52,49,53,53,49,57,54,47,33,38,75,71,68,76,42,70,56,42,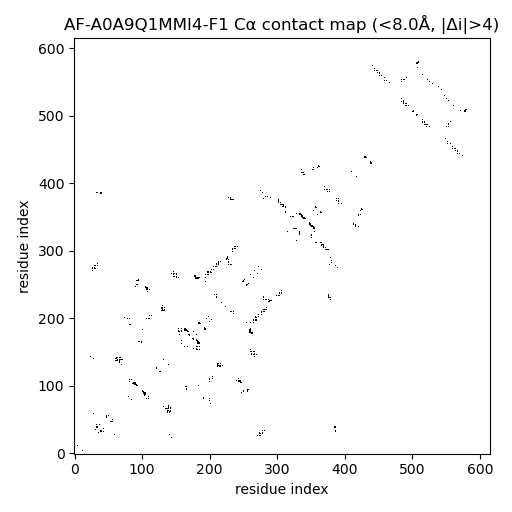58,57,65,76,40,35,58,20,33,52,38,37,36,46,56,50,35,53,53,49,25,50,51,38,34,51,34,34,74,78,61,58,66,55,84,57,46,57,77,82,87,41,71,68,59,26,37,36,43,20,20,22,46,69,43,47,58,78,94,81,42,51,47,63,56,38,33,44,53,43,53,17,47,39,41,56,46,51,50,40,54,31,32,49,53,35,24,26,70,76,66,77,47,73,38,58,18,55,50,39,24,36,51,40,47,41,53,45,47,49,52,47,36,77,41,44,80,61,53,43,68,33,61,72,52,58,68,39,27,51,7,36,65,51,44,33,37,21,61,38,49,39,62,48,51,75,42,32,32,47,56,34,31,42,86,48,75,34,84,62,53,72,69,55,42,49,53,39,40,53,53,17,45,48,18,46,47,52,27,49,49,40,52,52,53,52,51,47,32,60,76,48,73,61,71,46,70,46,93,90,34,79,57,44,66,46,84,32,67,32,68,46,99,85,66,49,79,44,78,47,80,45,64,54,40,62,57,41,25,49,24,84,63,43,44,55,54,28,49,43,47,24,45,41,37,34,20,50,46,65,55,82,87,48,66,56,39,48,49,47,36,53,52,51,46,54,52,50,53,53,47,50,53,55,51,50,54,50,41,36,74,55,33,42,74,49,33,54,56,47,54,72,66,24,44,54,80,61,64,50,71,67,53,90,92,45,55,70,70,59,60,58,70,43,54,51,52,36,50,51,45,49,52,56,34,47,53,39,52,52,52,41,52,56,62,72,72,49,92,68,93,64,61,68,76,58,51,65,70,50,42,60,40,52,49,48,27,51,50,25,46,52,51,33,54,52,48,52,54,49,21,68,76,67,49,33,41,64,69,60,46,60,55,30,47,53,52,17,50,53,28,38,50,53,45,52,51,65,74,64,46,67,93,77,54,81,90,60,61,73,83,63,49,54,63,52,53,50,49,51,50,39,52,41,48,41,44,52,36,53,48,54,33,51,57,41,42,53,56,35,38,60,75,62,61,39,45,77,46,93,64,85,75,82,77,83,74,82,86,67,79,89,70,91,72,83,84,73,88,83,81,87,82,90,78,93,75,89,88,80,92,82,86,130

Nearest PDB structures (foldseek):
  4quv-assembly3_B  TM=9.215E-01  e=3.418E-22  Methylotuvimicrobium alcaliphilum 20Z
  4quv-assembly3_A  TM=9.315E-01  e=4.647E-22  Methylotuvimicrobium alcaliphilum 20Z
  7voj-assembly1_B  TM=3.634E-01  e=7.870E-08  Arabidopsis thaliana
  2e8w-assembly1_A  TM=2.351E-01  e=5.305E+00  Saccharomyces cerevisiae

pLDDT: mean 86.8, std 18.05, range [22.89, 98.81]

Foldseek 3Di:
DPPPPDPDDPVVVLVVLVCCLPPVLLVLLLLLCCQAPVLVDPVSSVVQCVVCPVVSSVVSQDAADPLLVCVLVVQLVLLQCQLQPPAFDWAWFDQAPVRDIDIGGLCLLVSLVCVVVVLVVCCVVVVDQLLSCLVCVSNNLNCLSVVLLVVLVVQLVCLVPPAPDPQFDDPPDPSCCQRQHGHLFGADPRRGTPLCSQARRQQLSLQLVLLVSLQSLLCVVPVDGALLSVLLNVLSNLLSSLCSVCVSVVCHDCLRRPTHPHCNRRSCRRRVRSRQLCSLSSNCSVPRDHPDPVSSVVLNVLLSVLSVVLSVVSVVVVVCQVVVQPDDAPNHRWDWDWFWFADPVRDIDIDIQTCDHLCVQAVCSSLVSVLVSLVSSNCSSPDPHCSSCPSSVVSVVVVVVVVVVVLVVCCVTRPPSSVVSCVRNDNVLQDPDDDPRHRRAPVVLVVVLVVLVVVLVVLVVVLVVLVPDPDPADPVVCVQLVVLLVQLVVLLVVLVVVLVVCVVQLADEPCNVVSLVSNQVSLVVSVVQLVPPVNPPVDDPVNVVSVVSSSVSSNVSSVSSNVSVVSVVVNSVRRVRHYDPDPDDPPDPPDDPDDDDDDDDDDDDDDDDDDDDDD

Secondary structure (DSSP, 8-state):
------SS-HHHHHHHHHHHHHHHHHHHHHHHHHHHTSTT-HHHHHHHHHHHHHHHHHHTSPPP-HHHHHHHHHHHHHHHHHHHHS--EEEE-PPPTTS---EEEE-HHHHHHHHHHHHHHHHHTTS--THHHHHTHHHHHHHHHHHHHHHHHHHHHHHHHS-SSS-B---S-HHHHHHH-SBSS-EETTTEEHHIIIIIIIIIHHHHHHHHHHHHHHHHHHSS--HHHHHHHHHHHHHHHHHHHTHHHHTTSHHHHT--SSIIIIIIIIIIIIIIISHHHHHHHH------HHHHHHHHHHHHHHHHHHHHHHHHHHHHHHTTT-S-BTTBPPPEEEEEEE-TTS-EEEEEEE-STHHHH-TTTTHHHHHHHHHHHHGGGTTS-SGGGHHHHHHHHHHHHHHHHHHHHHHHHHTHHHHHHHHHS-GGGGPPPBTTBPTT--HHHHHHHHHHHHHHHHHHHHHHHHHTS-----HHHHHHHHHHHHHHHHHHHHHHHHHHHHHHHTEEETHHHHHHHHHHHHHHHHHHHHH-GGGSTT--HHHHHHHHHHHHHHHHHHHHHHHHHHHHHHHHHHTTPEEE-S----------------PPPP-------------